Protein 3DY0 (pdb70)

Organism: Homo sapiens (NCBI:txid9606)

Sequence (355 aa):
RRDFTFDLYRALASAAPPSSQNIIFFSPVVSISSMSLAMLSLGAGSSSTKMMQILEGLGLLNLQKSSEKELHRGFQQLLQQELNQPRDGFQLSSLGNALFTTDLVVDDLQDTFVSSAMKTLYLADTTFPTNFRDSSAGAMKQINDYVAKQQTKGKIVVDLLKNLDSNAVVIMVNYIFFKAKWETSSFNHKGTQEQQDFYVTSETVVVRVPMMSRREDQYHHYLLDRNLSCRVVVGVPYQGNATTALLFIILPSSEGKMQQVENGLSEKTLRKWLKMFKKRQLELYLPKKFSSIEGSSYQLEKVLPSLGISNVFTSHADLSGIISSNHSNIQVSEMVVHKAVVEVDESSGTRAAAATGTIFTFSQRLVFNRPFLMFIVDNNILFLGKVNRP

Solvent-accessible surface area: 14974 Å² total

Radius of gyration: 20.81 Å; Cα contacts (8 Å, |Δi|>4): 878; chains: 2; bounding box: 63×44×37 Å

Secondary structure (P-SEA, 3-state):
ccaaaaaaaaaaaacccbbbbbbaaaaaaaaaaaaccccaaaaaaaaaaacccccaaaaaaaaaaaaaaaaaaccccccbbbbbbbbbbbcccccccaaaaaaaaacccbbbbbbcccaaaaaaaaaaaaaaaaaccccccccccccccccbbbbbbbbbbbccccccccccbbbbbbcccccbbbbbbbbbbbcccccccccccbbbbbbbbccccbbbbbbbcccccaaaaaaaccaaaaaaaaaabbbbbbbbbbbbccccccccccccccccccccccccccccccccccccccccbbbbbbbbbbccccccccbbbbbbbcc/cbbbbccccbbbbbbccccccccccccc

Nearest PDB structures (foldseek):
  1lq8-assembly3_F  TM=9.680E-01  e=3.561E-04  Homo sapiens
  1lq8-assembly1_B  TM=1.001E+00  e=5.300E-04  Homo sapiens
  1lq8-assembly4_H  TM=9.903E-01  e=9.007E-04  Homo sapiens
  1lq8-assembly2_D  TM=9.883E-01  e=1.255E-03  Homo sapiens
  1as4-assembly1_B  TM=9.020E-01  e=5.486E-02  Homo sapiens

Foldseek 3Di:
DFQPLLLVVLVCVVPPLDDADFDSCQVLVVLLLLLLQFDDPLNVLSCVLNPHDPDPVRNVCSLVVQQVVQVVLVDPAFQWHKHKAKEKEFEPVADWDPSSVVSCCRRGVYHYHYAHLLPVVRRQCVVQVVQCVRQVNPRGSLDDPDPSLFGMKMKMKMKTDFFFPAFFDPVQWDWDWDPSDVPDIDIFTKTKDWDKWFWDQDPPLAWIWTWTHTGGDDIDIDIGHDHPRPVSNSVPDHPVVVVCSVVVTDIDTDGDIHTFDKDKDKDFCQVRCVSSVNHQQCDQNTGSVRTGVDHSKGWVTKIKMKMKGGDRTGIIIMMMIMTTIGD/DDDDDPPAKDKDFDDDVHGPDIDICHDD

B-factor: mean 18.72, std 11.9, range [1.84, 92.93]

GO terms:
  GO:0004867 serine-type endopeptidase inhibitor activity (F, IDA)
  GO:0002080 acrosomal membrane (C, IDA)
  GO:0005576 extracellular region (C, IDA)
  GO:0009897 external side of plasma membrane (C, IDA)
  GO:0001972 retinoic acid binding (F, IDA)
  GO:0031091 platelet alpha granule (C, IDA)
  GO:0031094 platelet dense tubular network (C, IDA)
  GO:0031210 phosphatidylcholine binding (F, IDA)
  GO:0036024 protein C inhibitor-TMPRSS7 complex (C, IDA)
  GO:0036025 protein C inhibitor-TMPRSS11E complex (C, IDA)
  GO:0036026 protein C inhibitor-PLAT complex (C, IDA)
  GO:0036027 protein C inhibitor-PLAU complex (C, IDA)
  GO:0036028 protein C inhibitor-thrombin complex (C, IDA)
  GO:0036029 protein C inhibitor-KLK3 complex (C, IDA)
  GO:0036030 protein C inhibitor-plasma kallikrein complex (C, IDA)
  GO:0097181 protein C inhibitor-coagulation factor V complex (C, IDA)
  GO:0097182 protein C inhibitor-coagulation factor Xa complex (C, IDA)
  GO:0097183 protein C inhibitor-coagulation factor XI complex (C, IDA)
  GO:0005515 protein binding (F, IPI)
  GO:0002020 protease binding (F, IPI)

Structure (mmCIF, N/CA/C/O backbone):
data_3DY0
#
_entry.id   3DY0
#
_cell.length_a   61.051
_cell.length_b   49.451
_cell.length_c   64.969
_cell.angle_alpha   90.00
_cell.angle_beta   113.08
_cell.angle_gamma   90.00
#
_symmetry.space_group_name_H-M   'P 1 21 1'
#
loop_
_entity.id
_entity.type
_entity.pdbx_description
1 polymer 'N-terminus Plasma serine protease inhibitor'
2 polymer 'C-terminus Plasma serine protease inhibitor'
3 branched '2-O-sulfo-alpha-L-idopyranuronic acid-(1-4)-2-deoxy-6-O-sulfo-2-(sulfoamino)-alpha-D-glucopyranose-(1-4)-2-O-sulfo-alpha-L-idopyranuronic acid-(1-4)-2-deoxy-6-O-sulfo-2-(sulfoamino)-alpha-D-glucopyranose-(1-4)-2-O-sulfo-alpha-L-idopyranuronic acid'
4 non-polymer 'NITRATE ION'
5 non-polymer GLYCEROL
6 water water
#
loop_
_atom_site.group_PDB
_atom_site.id
_atom_site.type_symbol
_atom_site.label_atom_id
_atom_site.label_alt_id
_atom_site.label_comp_id
_atom_site.label_asym_id
_atom_site.label_entity_id
_atom_site.label_seq_id
_atom_site.pdbx_PDB_ins_code
_atom_site.Cartn_x
_atom_site.Cartn_y
_atom_site.Cartn_z
_atom_site.occupancy
_atom_site.B_iso_or_equiv
_atom_site.auth_seq_id
_atom_site.auth_comp_id
_atom_site.auth_asym_id
_atom_site.auth_atom_id
_atom_site.pdbx_PDB_model_num
ATOM 1 C C . ARG A 1 9 ? -2.538 16.349 -14.431 1.00 25.41 26 ARG A C 1
ATOM 2 O O . ARG A 1 9 ? -1.628 15.533 -14.266 1.00 27.74 26 ARG A O 1
ATOM 3 N N A ARG A 1 10 ? -3.782 15.990 -14.732 0.50 25.81 27 ARG A N 1
ATOM 4 N N B ARG A 1 10 ? -3.801 15.998 -14.655 0.50 24.48 27 ARG A N 1
ATOM 5 C CA A ARG A 1 10 ? -4.357 14.732 -14.264 0.50 24.93 27 ARG A CA 1
ATOM 6 C CA B ARG A 1 10 ? -4.332 14.716 -14.206 0.50 22.84 27 ARG A CA 1
ATOM 7 C C A ARG A 1 10 ? -3.948 13.573 -15.169 0.50 23.26 27 ARG A C 1
ATOM 8 C C B ARG A 1 10 ? -3.932 13.590 -15.150 0.50 21.92 27 ARG A C 1
ATOM 9 O O A ARG A 1 10 ? -4.216 13.593 -16.371 0.50 23.65 27 ARG A O 1
ATOM 10 O O B ARG A 1 10 ? -4.187 13.650 -16.353 0.50 22.48 27 ARG A O 1
ATOM 25 N N . ASP A 1 11 ? -3.306 12.564 -14.588 1.00 20.51 28 ASP A N 1
ATOM 26 C CA . ASP A 1 11 ? -2.866 11.401 -15.350 1.00 17.33 28 ASP A CA 1
ATOM 27 C C . ASP A 1 11 ? -3.399 10.188 -14.591 1.00 14.76 28 ASP A C 1
ATOM 28 O O . ASP A 1 11 ? -2.790 9.731 -13.627 1.00 14.72 28 ASP A O 1
ATOM 33 N N . PHE A 1 12 ? -4.540 9.672 -15.033 1.00 11.66 29 PHE A N 1
ATOM 34 C CA . PHE A 1 12 ? -5.176 8.553 -14.350 1.00 10.99 29 PHE A CA 1
ATOM 35 C C . PHE A 1 12 ? -4.288 7.388 -13.934 1.00 10.05 29 PHE A C 1
ATOM 36 O O . PHE A 1 12 ? -4.129 7.108 -12.745 1.00 9.37 29 PHE A O 1
ATOM 44 N N . THR A 1 13 ? -3.725 6.698 -14.915 1.00 9.71 30 THR A N 1
ATOM 45 C CA . THR A 1 13 ? -2.904 5.532 -14.631 1.00 8.89 30 THR A CA 1
ATOM 46 C C . THR A 1 13 ? -1.776 5.761 -13.642 1.00 8.25 30 THR A C 1
ATOM 47 O O . THR A 1 13 ? -1.595 4.980 -12.707 1.00 7.46 30 THR A O 1
ATOM 51 N N . PHE A 1 14 ? -1.030 6.839 -13.831 1.00 8.19 31 PHE A N 1
ATOM 52 C CA . PHE A 1 14 ? 0.109 7.090 -12.974 1.00 8.74 31 PHE A CA 1
ATOM 53 C C . PHE A 1 14 ? -0.188 7.807 -11.673 1.00 8.99 31 PHE A C 1
ATOM 54 O O . PHE A 1 14 ? 0.548 7.657 -10.699 1.00 8.88 31 PHE A O 1
ATOM 62 N N . ASP A 1 15 ? -1.273 8.572 -11.638 1.00 9.46 32 ASP A N 1
ATOM 63 C CA . ASP A 1 15 ? -1.646 9.206 -10.386 1.00 9.00 32 ASP A CA 1
ATOM 64 C C . ASP A 1 15 ? -2.176 8.066 -9.513 1.00 9.31 32 ASP A C 1
ATOM 65 O O . ASP A 1 15 ? -1.969 8.049 -8.300 1.00 9.02 32 ASP A O 1
ATOM 70 N N . LEU A 1 16 ? -2.852 7.100 -10.134 1.00 9.13 33 LEU A N 1
ATOM 71 C CA . LEU A 1 16 ? -3.366 5.959 -9.379 1.00 7.58 33 LEU A CA 1
ATOM 72 C C . LEU A 1 16 ? -2.191 5.121 -8.884 1.00 9.04 33 LEU A C 1
ATOM 73 O O . LEU A 1 16 ? -2.155 4.705 -7.722 1.00 8.81 33 LEU A O 1
ATOM 78 N N . TYR A 1 17 ? -1.224 4.877 -9.760 1.00 8.71 34 TYR A N 1
ATOM 79 C CA . TYR A 1 17 ? -0.058 4.100 -9.366 1.00 8.76 34 TYR A CA 1
ATOM 80 C C . TYR A 1 17 ? 0.592 4.722 -8.132 1.00 9.43 34 TYR A C 1
ATOM 81 O O . TYR A 1 17 ? 0.880 4.033 -7.155 1.00 9.17 34 TYR A O 1
ATOM 90 N N . ARG A 1 18 ? 0.834 6.028 -8.188 1.00 10.00 35 ARG A N 1
ATOM 91 C CA . ARG A 1 18 ? 1.471 6.715 -7.072 1.00 10.11 35 ARG A CA 1
ATOM 92 C C . ARG A 1 18 ? 0.658 6.658 -5.781 1.00 11.36 35 ARG A C 1
ATOM 93 O O . ARG A 1 18 ? 1.229 6.536 -4.698 1.00 10.99 35 ARG A O 1
ATOM 101 N N . ALA A 1 19 ? -0.666 6.737 -5.889 1.00 10.91 36 ALA A N 1
ATOM 102 C CA . ALA A 1 19 ? -1.518 6.662 -4.704 1.00 11.31 36 ALA A CA 1
ATOM 103 C C . ALA A 1 19 ? -1.359 5.287 -4.052 1.00 13.03 36 ALA A C 1
ATOM 104 O O . ALA A 1 19 ? -1.245 5.174 -2.827 1.00 12.90 36 ALA A O 1
ATOM 106 N N . LEU A 1 20 ? -1.353 4.242 -4.876 1.00 10.38 37 LEU A N 1
ATOM 107 C CA . LEU A 1 20 ? -1.196 2.882 -4.373 1.00 10.68 37 LEU A CA 1
ATOM 108 C C . LEU A 1 20 ? 0.185 2.685 -3.751 1.00 11.54 37 LEU A C 1
ATOM 109 O O . LEU A 1 20 ? 0.314 2.103 -2.672 1.00 11.06 37 LEU A O 1
ATOM 114 N N . ALA A 1 21 ? 1.216 3.182 -4.428 1.00 12.25 38 ALA A N 1
ATOM 115 C CA . ALA A 1 21 ? 2.586 3.054 -3.941 1.00 14.94 38 ALA A CA 1
ATOM 116 C C . ALA A 1 21 ? 2.773 3.764 -2.606 1.00 16.02 38 ALA A C 1
ATOM 117 O O . ALA A 1 21 ? 3.436 3.249 -1.701 1.00 17.52 38 ALA A O 1
ATOM 119 N N . SER A 1 22 ? 2.188 4.949 -2.489 1.00 15.62 39 SER A N 1
ATOM 120 C CA . SER A 1 22 ? 2.296 5.727 -1.264 1.00 18.63 39 SER A CA 1
ATOM 121 C C . SER A 1 22 ? 1.535 5.084 -0.117 1.00 18.72 39 SER A C 1
ATOM 122 O O . SER A 1 22 ? 1.935 5.202 1.043 1.00 20.87 39 SER A O 1
ATOM 125 N N . ALA A 1 23 ? 0.446 4.395 -0.442 1.00 17.78 40 ALA A N 1
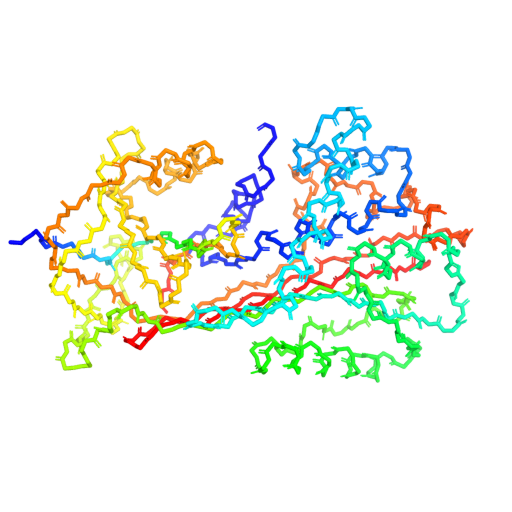ATOM 126 C CA . ALA A 1 23 ? -0.371 3.740 0.576 1.00 17.94 40 ALA A CA 1
ATOM 127 C C . ALA A 1 23 ? 0.283 2.477 1.131 1.00 19.43 40 ALA A C 1
ATOM 128 O O . ALA A 1 23 ? -0.065 2.021 2.222 1.00 20.01 40 ALA A O 1
ATOM 130 N N . ALA A 1 24 ? 1.225 1.911 0.381 1.00 17.84 41 ALA A N 1
ATOM 131 C CA . ALA A 1 24 ? 1.916 0.696 0.809 1.00 17.94 41 ALA A CA 1
ATOM 132 C C . ALA A 1 24 ? 3.387 0.720 0.395 1.00 18.06 41 ALA A C 1
ATOM 133 O O . ALA A 1 24 ? 3.789 0.056 -0.561 1.00 18.06 41 ALA A O 1
ATOM 135 N N A PRO A 1 25 ? 4.215 1.475 1.131 0.50 18.31 42 PRO A N 1
ATOM 136 N N B PRO A 1 25 ? 4.208 1.506 1.106 0.50 18.06 42 PRO A N 1
ATOM 137 C CA A PRO A 1 25 ? 5.644 1.571 0.822 0.50 18.71 42 PRO A CA 1
ATOM 138 C CA B PRO A 1 25 ? 5.640 1.621 0.812 0.50 18.46 42 PRO A CA 1
ATOM 139 C C A PRO A 1 25 ? 6.376 0.230 0.885 0.50 18.83 42 PRO A C 1
ATOM 140 C C B PRO A 1 25 ? 6.411 0.301 0.880 0.50 18.53 42 PRO A C 1
ATOM 141 O O A PRO A 1 25 ? 6.030 -0.644 1.680 0.50 19.75 42 PRO A O 1
ATOM 142 O O B PRO A 1 25 ? 6.164 -0.529 1.754 0.50 19.63 42 PRO A O 1
ATOM 149 N N A SER A 1 26 ? 7.381 0.082 0.026 0.50 18.88 43 SER A N 1
ATOM 150 N N B SER A 1 26 ? 7.339 0.122 -0.057 0.50 18.62 43 SER A N 1
ATOM 151 C CA A SER A 1 26 ? 8.198 -1.126 -0.060 0.50 19.59 43 SER A CA 1
ATOM 152 C CA B SER A 1 26 ? 8.180 -1.072 -0.124 0.50 19.24 43 SER A CA 1
ATOM 153 C C A SER A 1 26 ? 7.408 -2.398 -0.351 0.50 19.04 43 SER A C 1
ATOM 154 C C B SER A 1 26 ? 7.431 -2.370 -0.412 0.50 18.77 43 SER A C 1
ATOM 155 O O A SER A 1 26 ? 7.913 -3.502 -0.150 0.50 20.37 43 SER A O 1
ATOM 156 O O B SER A 1 26 ? 7.985 -3.458 -0.267 0.50 19.84 43 SER A O 1
ATOM 161 N N . GLN A 1 27 ? 6.176 -2.254 -0.829 1.00 17.13 44 GLN A N 1
ATOM 162 C CA . GLN A 1 27 ? 5.365 -3.426 -1.139 1.00 15.41 44 GLN A CA 1
ATOM 163 C C . GLN A 1 27 ? 5.166 -3.581 -2.638 1.00 11.73 44 GLN A C 1
ATOM 164 O O . GLN A 1 27 ? 5.295 -2.619 -3.390 1.00 12.68 44 GLN A O 1
ATOM 170 N N . ASN A 1 28 ? 4.859 -4.800 -3.069 1.00 11.62 45 ASN A N 1
ATOM 171 C CA . ASN A 1 28 ? 4.603 -5.037 -4.480 1.00 10.13 45 ASN A CA 1
ATOM 172 C C . ASN A 1 28 ? 3.330 -4.295 -4.846 1.00 9.96 45 ASN A C 1
ATOM 173 O O . ASN A 1 28 ? 2.423 -4.151 -4.025 1.00 10.56 45 ASN A O 1
ATOM 178 N N A ILE A 1 29 ? 3.274 -3.831 -6.088 0.50 9.15 46 ILE A N 1
ATOM 179 N N B ILE A 1 29 ? 3.269 -3.818 -6.084 0.50 8.79 46 ILE A N 1
ATOM 180 C CA A ILE A 1 29 ? 2.111 -3.130 -6.609 0.50 9.47 46 ILE A CA 1
ATOM 181 C CA B ILE A 1 29 ? 2.099 -3.110 -6.593 0.50 8.98 46 ILE A CA 1
ATOM 182 C C A ILE A 1 29 ? 1.785 -3.791 -7.934 0.50 9.10 46 ILE A C 1
ATOM 183 C C B ILE A 1 29 ? 1.778 -3.738 -7.941 0.50 8.74 46 ILE A C 1
ATOM 184 O O A ILE A 1 29 ? 2.685 -4.107 -8.707 0.50 9.55 46 ILE A O 1
ATOM 185 O O B ILE A 1 29 ? 2.678 -3.975 -8.741 0.50 9.58 46 ILE A O 1
ATOM 194 N N . PHE A 1 30 ? 0.506 -4.026 -8.191 1.00 8.27 47 PHE A N 1
ATOM 195 C CA . PHE A 1 30 ? 0.113 -4.614 -9.465 1.00 8.91 47 PHE A CA 1
ATOM 196 C C . PHE A 1 30 ? -1.362 -4.413 -9.733 1.00 8.63 47 PHE A C 1
ATOM 197 O O . PHE A 1 30 ? -2.209 -4.790 -8.923 1.00 9.06 47 PHE A O 1
ATOM 205 N N . PHE A 1 31 ? -1.671 -3.801 -10.870 1.00 7.48 48 PHE A N 1
ATOM 206 C CA . PHE A 1 31 ? -3.064 -3.577 -11.231 1.00 7.71 48 PHE A CA 1
ATOM 207 C C . PHE A 1 31 ? -3.220 -3.430 -12.728 1.00 7.36 48 PHE A C 1
ATOM 208 O O . PHE A 1 31 ? -2.229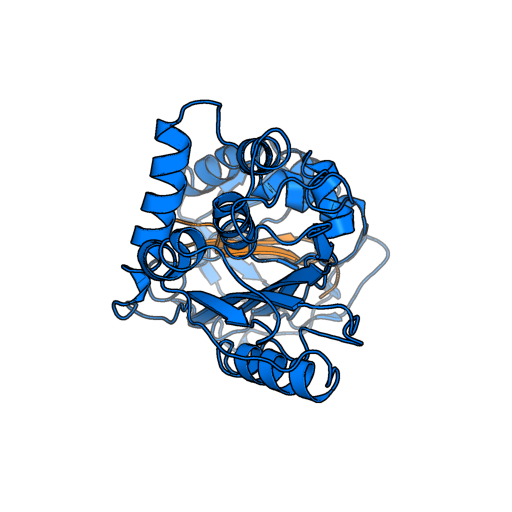 -3.332 -13.454 1.00 7.67 48 PHE A O 1
ATOM 216 N N . SER A 1 32 ? -4.467 -3.450 -13.190 1.00 5.77 49 SER A N 1
ATOM 217 C CA . SER A 1 32 ? -4.755 -3.276 -14.608 1.00 5.32 49 SER A CA 1
ATOM 218 C C . SER A 1 32 ? -5.396 -1.917 -14.828 1.00 6.74 49 SER A C 1
ATOM 219 O O . SER A 1 32 ? -6.557 -1.699 -14.475 1.00 6.26 49 SER A O 1
ATOM 222 N N . PRO A 1 33 ? -4.648 -0.976 -15.419 1.00 7.21 50 PRO A N 1
ATOM 223 C CA . PRO A 1 33 ? -5.200 0.355 -15.666 1.00 7.85 50 PRO A CA 1
ATOM 224 C C . PRO A 1 33 ? -6.468 0.303 -16.522 1.00 8.49 50 PRO A C 1
ATOM 225 O O . PRO A 1 33 ? -7.452 0.989 -16.236 1.00 9.53 50 PRO A O 1
ATOM 229 N N A VAL A 1 34 ? -6.450 -0.510 -17.574 0.50 7.92 51 VAL A N 1
ATOM 230 N N B VAL A 1 34 ? -6.433 -0.525 -17.563 0.50 7.84 51 VAL A N 1
ATOM 231 C CA A VAL A 1 34 ? -7.610 -0.596 -18.454 0.50 8.05 51 VAL A CA 1
ATOM 232 C CA B VAL A 1 34 ? -7.563 -0.679 -18.473 0.50 8.39 51 VAL A CA 1
ATOM 233 C C A VAL A 1 34 ? -8.847 -1.151 -17.749 0.50 7.36 51 VAL A C 1
ATOM 234 C C B VAL A 1 34 ? -8.823 -1.161 -17.761 0.50 7.38 51 VAL A C 1
ATOM 235 O O A VAL A 1 34 ? -9.964 -0.706 -18.011 0.50 8.24 51 VAL A O 1
ATOM 236 O O B VAL A 1 34 ? -9.923 -0.676 -18.025 0.50 8.38 51 VAL A O 1
ATOM 243 N N . SER A 1 35 ? -8.658 -2.113 -16.851 1.00 6.87 52 SER A N 1
ATOM 244 C CA . SER A 1 35 ? -9.794 -2.674 -16.127 1.00 6.72 52 SER A CA 1
ATOM 245 C C . SER A 1 35 ? -10.485 -1.609 -15.282 1.00 6.11 52 SER A C 1
ATOM 246 O O . SER A 1 35 ? -11.717 -1.514 -15.251 1.00 6.21 52 SER A O 1
ATOM 249 N N . ILE A 1 36 ? -9.681 -0.810 -14.594 1.00 6.70 53 ILE A N 1
ATOM 250 C CA . ILE A 1 36 ? -10.213 0.231 -13.734 1.00 7.45 53 ILE A CA 1
ATOM 251 C C . ILE A 1 36 ? -10.787 1.408 -14.508 1.00 6.92 53 ILE A C 1
ATOM 252 O O . ILE A 1 36 ? -11.861 1.911 -14.168 1.00 6.89 53 ILE A O 1
ATOM 257 N N A SER A 1 37 ? -10.082 1.837 -15.553 0.50 7.85 54 SER A N 1
ATOM 258 N N B SER A 1 37 ? -10.090 1.862 -15.547 0.50 6.07 54 SER A N 1
ATOM 259 C CA A SER A 1 37 ? -10.552 2.944 -16.379 0.50 9.34 54 SER A CA 1
ATOM 260 C CA B SER A 1 37 ? -10.608 2.982 -16.324 0.50 6.22 54 SER A CA 1
ATOM 261 C C A SER A 1 37 ? -11.871 2.572 -17.044 0.50 8.10 54 SER A C 1
ATOM 262 C C B SER A 1 37 ? -11.892 2.578 -17.048 0.50 6.12 54 SER A C 1
ATOM 263 O O A SER A 1 37 ? -12.795 3.383 -17.109 0.50 8.30 54 SER A O 1
ATOM 264 O O B SER A 1 37 ? -12.819 3.380 -17.162 0.50 6.26 54 SER A O 1
ATOM 269 N N . MET A 1 38 ? -11.954 1.342 -17.539 1.00 6.97 55 MET A N 1
ATOM 270 C CA . MET A 1 38 ? -13.168 0.879 -18.206 1.00 6.48 55 MET A CA 1
ATOM 271 C C . MET A 1 38 ? -14.303 0.860 -17.183 1.00 8.58 55 MET A C 1
ATOM 272 O O . MET A 1 38 ? -15.422 1.269 -17.480 1.00 7.38 55 MET A O 1
ATOM 277 N N . SER A 1 39 ? -14.004 0.421 -15.961 1.00 7.51 56 SER A N 1
ATOM 278 C CA . SER A 1 39 ? -15.025 0.382 -14.914 1.00 7.67 56 SER A CA 1
ATOM 279 C C . SER A 1 39 ? -15.532 1.781 -14.584 1.00 7.59 56 SER A C 1
ATOM 280 O O . SER A 1 39 ? -16.730 1.987 -14.404 1.00 8.59 56 SER A O 1
ATOM 283 N N . LEU A 1 40 ? -14.616 2.741 -14.503 1.00 8.55 57 LEU A N 1
ATOM 284 C CA . LEU A 1 40 ? -14.991 4.117 -14.205 1.00 7.04 57 LEU A CA 1
ATOM 285 C C . LEU A 1 40 ? -15.787 4.722 -15.364 1.00 8.12 57 LEU A C 1
ATOM 286 O O . LEU A 1 40 ? -16.727 5.492 -15.150 1.00 8.78 57 LEU A O 1
ATOM 291 N N . ALA A 1 41 ? -15.408 4.379 -16.594 1.00 8.87 58 ALA A N 1
ATOM 292 C CA . ALA A 1 41 ? -16.121 4.881 -17.762 1.00 8.12 58 ALA A CA 1
ATOM 293 C C . ALA A 1 41 ? -17.561 4.356 -17.754 1.00 8.94 58 ALA A C 1
ATOM 294 O O . ALA A 1 41 ? -18.503 5.096 -18.033 1.00 9.31 58 ALA A O 1
ATOM 296 N N . MET A 1 42 ? -17.735 3.075 -17.441 1.00 8.35 59 MET A N 1
ATOM 297 C CA . MET A 1 42 ? -19.076 2.502 -17.383 1.00 8.14 59 MET A CA 1
ATOM 298 C C . MET A 1 42 ? -19.867 3.165 -16.261 1.00 9.48 59 MET A C 1
ATOM 299 O O . MET A 1 42 ? -21.052 3.471 -16.412 1.00 9.24 59 MET A O 1
ATOM 304 N N . LEU A 1 43 ? -19.204 3.388 -15.134 1.00 9.44 60 LEU A N 1
ATOM 305 C CA . LEU A 1 43 ? -19.851 4.020 -13.993 1.00 10.72 60 LEU A CA 1
ATOM 306 C C . LEU A 1 43 ? -20.354 5.415 -14.371 1.00 11.24 60 LEU A C 1
ATOM 307 O O . LEU A 1 43 ? -21.435 5.825 -13.944 1.00 12.33 60 LEU A O 1
ATOM 312 N N . SER A 1 44 ? -19.587 6.136 -15.187 1.00 11.86 61 SER A N 1
ATOM 313 C CA . SER A 1 44 ? -19.987 7.482 -15.593 1.00 11.51 61 SER A CA 1
ATOM 314 C C . SER A 1 44 ? -21.265 7.488 -16.431 1.00 13.47 61 SER A C 1
ATOM 315 O O . SER A 1 44 ? -21.963 8.500 -16.490 1.00 12.50 61 SER A O 1
ATOM 318 N N . LEU A 1 45 ? -21.583 6.363 -17.065 1.00 12.93 62 LEU A N 1
ATOM 319 C CA . LEU A 1 45 ? -22.784 6.287 -17.893 1.00 15.16 62 LEU A CA 1
ATOM 320 C C . LEU A 1 45 ? -24.044 6.607 -17.103 1.00 17.62 62 LEU A C 1
ATOM 321 O O . LEU A 1 45 ? -24.995 7.181 -17.641 1.00 20.26 62 LEU A O 1
ATOM 326 N N . GLY A 1 46 ? -24.050 6.235 -15.829 1.00 17.89 63 GLY A N 1
ATOM 327 C CA . GLY A 1 46 ? -25.218 6.489 -15.006 1.00 18.97 63 GLY A CA 1
ATOM 328 C C . GLY A 1 46 ? -24.993 7.523 -13.924 1.00 18.59 63 GLY A C 1
ATOM 329 O O . GLY A 1 46 ? -25.764 7.599 -12.967 1.00 20.41 63 GLY A O 1
ATOM 330 N N . ALA A 1 47 ? -23.938 8.318 -14.069 1.00 16.71 64 ALA A N 1
ATOM 331 C CA . ALA A 1 47 ? -23.631 9.352 -13.089 1.00 16.11 64 ALA A CA 1
ATOM 332 C C . ALA A 1 47 ? -24.102 10.710 -13.589 1.00 16.47 64 ALA A C 1
ATOM 333 O O . ALA A 1 47 ? -24.265 10.919 -14.791 1.00 16.96 64 ALA A O 1
ATOM 335 N N . GLY A 1 48 ? -24.319 11.634 -12.660 1.00 15.58 65 GLY A N 1
ATOM 336 C CA . GLY A 1 48 ? -24.755 12.963 -13.040 1.00 17.31 65 GLY A CA 1
ATOM 337 C C . GLY A 1 48 ? -24.025 14.044 -12.268 1.00 16.90 65 GLY A C 1
ATOM 338 O O . GLY A 1 48 ? -23.271 13.749 -11.345 1.00 16.14 65 GLY A O 1
ATOM 339 N N . SER A 1 49 ? -24.249 15.295 -12.662 1.00 17.57 66 SER A N 1
ATOM 340 C CA . SER A 1 49 ? -23.648 16.464 -12.022 1.00 17.49 66 SER A CA 1
ATOM 341 C C . SER A 1 49 ? -22.191 16.325 -11.561 1.00 17.46 66 SER A C 1
ATOM 342 O O . SER A 1 49 ? -21.335 15.871 -12.317 1.00 16.96 66 SER A O 1
ATOM 345 N N A SER A 1 50 ? -21.919 16.726 -10.322 0.50 16.82 67 SER A N 1
ATOM 346 N N B SER A 1 50 ? -21.920 16.726 -10.323 0.50 16.66 67 SER A N 1
ATOM 347 C CA A SER A 1 50 ? -20.566 16.661 -9.775 0.50 16.32 67 SER A CA 1
ATOM 348 C CA B SER A 1 50 ? -20.569 16.664 -9.777 0.50 16.15 67 SER A CA 1
ATOM 349 C C A SER A 1 50 ? -19.994 15.249 -9.717 0.50 15.37 67 SER A C 1
ATOM 350 C C B SER A 1 50 ? -19.995 15.251 -9.714 0.50 15.20 67 SER A C 1
ATOM 351 O O A SER A 1 50 ? -18.786 15.059 -9.867 0.50 14.07 67 SER A O 1
ATOM 352 O O B SER A 1 50 ? -18.786 15.063 -9.858 0.50 13.89 67 SER A O 1
ATOM 357 N N . THR A 1 51 ? -20.856 14.262 -9.493 1.00 14.23 68 THR A N 1
ATOM 358 C CA . THR A 1 51 ? -20.409 12.871 -9.413 1.00 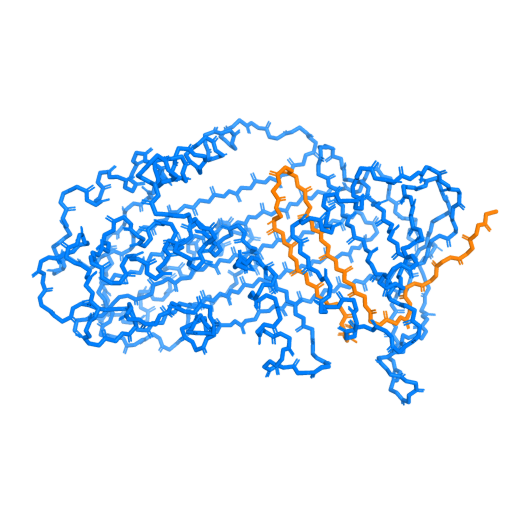13.87 68 THR A CA 1
ATOM 359 C C . THR A 1 51 ? -19.786 12.425 -10.732 1.00 14.10 68 THR A C 1
ATOM 360 O O . THR A 1 51 ? -18.727 11.792 -10.753 1.00 11.97 68 THR A O 1
ATOM 364 N N . LYS A 1 52 ? -20.450 12.757 -11.833 1.00 13.07 69 LYS A N 1
ATOM 365 C CA . LYS A 1 52 ? -19.953 12.405 -13.159 1.00 12.97 69 LYS A CA 1
ATOM 366 C C . LYS A 1 52 ? -18.725 13.245 -13.511 1.00 14.24 69 LYS A C 1
ATOM 367 O O . LYS A 1 52 ? -17.758 12.743 -14.096 1.00 13.43 69 LYS A O 1
ATOM 373 N N A MET A 1 53 ? -18.763 14.524 -13.150 0.50 13.85 70 MET A N 1
ATOM 374 N N B MET A 1 53 ? -18.763 14.522 -13.146 0.50 13.89 70 MET A N 1
ATOM 375 C CA A MET A 1 53 ? -17.651 15.427 -13.426 0.50 13.90 70 MET A CA 1
ATOM 376 C CA B MET A 1 53 ? -17.658 15.429 -13.425 0.50 14.06 70 MET A CA 1
ATOM 377 C C A MET A 1 53 ? -16.345 14.895 -12.846 0.50 13.52 70 MET A C 1
ATOM 378 C C B MET A 1 53 ? -16.348 14.899 -12.845 0.50 13.58 70 MET A C 1
ATOM 379 O O A MET A 1 53 ? -15.325 14.839 -13.534 0.50 13.23 70 MET A O 1
ATOM 380 O O B MET A 1 53 ? -15.329 14.848 -13.535 0.50 13.27 70 MET A O 1
ATOM 389 N N . GLN A 1 54 ? -16.380 14.507 -11.576 1.00 12.68 71 GLN A N 1
ATOM 390 C CA . GLN A 1 54 ? -15.187 13.990 -10.916 1.00 12.80 71 GLN A CA 1
ATOM 391 C C . GLN A 1 54 ? -14.648 12.757 -11.616 1.00 11.32 71 GLN A C 1
ATOM 392 O O . GLN A 1 54 ? -13.437 12.601 -11.760 1.00 12.63 71 GLN A O 1
ATOM 398 N N . ILE A 1 55 ? -15.543 11.875 -12.048 1.00 11.43 72 ILE A N 1
ATOM 399 C CA . ILE A 1 55 ? -15.100 10.659 -12.723 1.00 10.09 72 ILE A CA 1
ATOM 400 C C . ILE A 1 55 ? -14.414 10.969 -14.051 1.00 11.27 72 ILE A C 1
ATOM 401 O O . ILE A 1 55 ? -13.341 10.437 -14.337 1.00 10.86 72 ILE A O 1
ATOM 406 N N . LEU A 1 56 ? -15.018 11.833 -14.861 1.00 11.60 73 LEU A N 1
ATOM 407 C CA . LEU A 1 56 ? -14.411 12.166 -16.146 1.00 12.60 73 LEU A CA 1
ATOM 408 C C . LEU A 1 56 ? -13.088 12.907 -15.972 1.00 13.21 73 LEU A C 1
ATOM 409 O O . LEU A 1 56 ? -12.121 12.639 -16.686 1.00 12.84 73 LEU A O 1
ATOM 414 N N . GLU A 1 57 ? -13.036 13.838 -15.022 1.00 12.98 74 GLU A N 1
ATOM 415 C CA . GLU A 1 57 ? -11.804 14.578 -14.789 1.00 14.81 74 GLU A CA 1
ATOM 416 C C . GLU A 1 57 ? -10.733 13.645 -14.234 1.00 14.13 74 GLU A C 1
ATOM 417 O O . GLU A 1 57 ? -9.555 13.780 -14.562 1.00 14.58 74 GLU A O 1
ATOM 423 N N . GLY A 1 58 ? -11.150 12.690 -13.407 1.00 13.79 75 GLY A N 1
ATOM 424 C CA . GLY A 1 58 ? -10.210 11.742 -12.834 1.00 13.27 75 GLY A CA 1
ATOM 425 C C . GLY A 1 58 ? -9.576 10.856 -13.891 1.00 13.23 75 GLY A C 1
ATOM 426 O O . GLY A 1 58 ? -8.434 10.409 -13.748 1.00 13.39 75 GLY A O 1
ATOM 427 N N . LEU A 1 59 ? -10.325 10.599 -14.958 1.00 13.10 76 LEU A N 1
ATOM 428 C CA . LEU A 1 59 ? -9.845 9.774 -16.060 1.00 12.11 76 LEU A CA 1
ATOM 429 C C . LEU A 1 59 ? -8.928 10.577 -16.978 1.00 15.55 76 LEU A C 1
ATOM 430 O O . LEU A 1 59 ? -8.325 10.028 -17.904 1.00 15.83 76 LEU A O 1
ATOM 435 N N . GLY A 1 60 ? -8.838 11.879 -16.724 1.00 15.58 77 GLY A N 1
ATOM 436 C CA . GLY A 1 60 ? -7.978 12.731 -17.527 1.00 19.40 77 GLY A CA 1
ATOM 437 C C . GLY A 1 60 ? -8.640 13.462 -18.681 1.00 21.18 77 GLY A C 1
ATOM 438 O O . GLY A 1 60 ? -7.950 14.014 -19.542 1.00 22.04 77 GLY A O 1
ATOM 439 N N A LEU A 1 61 ? -9.969 13.466 -18.715 0.50 21.44 78 LEU A N 1
ATOM 440 N N B LEU A 1 61 ? -9.970 13.472 -18.703 0.50 21.95 78 LEU A N 1
ATOM 441 C CA A LEU A 1 61 ? -10.693 14.154 -19.779 0.50 22.92 78 LEU A CA 1
ATOM 442 C CA B LEU A 1 61 ? -10.714 14.145 -19.765 0.50 23.87 78 LEU A CA 1
ATOM 443 C C A LEU A 1 61 ? -10.936 15.613 -19.425 0.50 24.03 78 LEU A C 1
ATOM 444 C C B LEU A 1 61 ? -10.984 15.605 -19.420 0.50 24.62 78 LEU A C 1
ATOM 445 O O A LEU A 1 61 ? -10.908 15.992 -18.254 0.50 24.98 78 LEU A O 1
ATOM 446 O O B LEU A 1 61 ? -11.024 15.978 -18.247 0.50 25.53 78 LEU A O 1
ATOM 455 N N . ASN A 1 62 ? -11.169 16.428 -20.448 1.00 25.90 79 ASN A N 1
ATOM 456 C CA . ASN A 1 62 ? -11.447 17.841 -20.247 1.00 27.95 79 ASN A CA 1
ATOM 457 C C . ASN A 1 62 ? -12.965 17.996 -20.159 1.00 29.25 79 ASN A C 1
ATOM 458 O O . ASN A 1 62 ? -13.678 17.006 -19.973 1.00 29.49 79 ASN A O 1
ATOM 463 N N . LEU A 1 63 ? -13.464 19.220 -20.297 1.00 29.90 80 LEU A N 1
ATOM 464 C CA . LEU A 1 63 ? -14.901 19.466 -20.197 1.00 30.81 80 LEU A CA 1
ATOM 465 C C . LEU A 1 63 ? -15.663 19.379 -21.519 1.00 31.17 80 LEU A C 1
ATOM 466 O O . LEU A 1 63 ? -16.860 19.668 -21.567 1.00 31.85 80 LEU A O 1
ATOM 468 N N . GLN A 1 64 ? -14.978 18.978 -22.586 1.00 30.62 81 GLN A N 1
ATOM 469 C CA . GLN A 1 64 ? -15.613 18.867 -23.897 1.00 30.42 81 GLN A CA 1
ATOM 470 C C . GLN A 1 64 ? -16.490 17.624 -24.021 1.00 29.02 81 GLN A C 1
ATOM 471 O O . GLN A 1 64 ? -16.059 16.515 -23.705 1.00 28.42 81 GLN A O 1
ATOM 477 N N . LYS A 1 65 ? -17.719 17.816 -24.493 1.00 27.92 82 LYS A N 1
ATOM 478 C CA . LYS A 1 65 ? -18.657 16.713 -24.669 1.00 26.63 82 LYS A CA 1
ATOM 479 C C . LYS A 1 65 ? -18.093 15.702 -25.661 1.00 25.83 82 LYS A C 1
ATOM 480 O O . LYS A 1 65 ? -18.363 14.504 -25.568 1.00 24.84 82 LYS A O 1
ATOM 482 N N . SER A 1 66 ? -17.307 16.197 -26.612 1.00 24.81 83 SER A N 1
ATOM 483 C CA . SER A 1 66 ? -16.698 15.350 -27.629 1.00 24.38 83 SER A CA 1
ATOM 484 C C . SER A 1 66 ? -15.723 14.358 -27.006 1.00 23.27 83 SER A C 1
ATOM 485 O O . SER A 1 66 ? -15.540 13.249 -27.511 1.00 23.30 83 SER A O 1
ATOM 488 N N . SER A 1 67 ? -15.099 14.765 -25.907 1.00 21.51 84 SER A N 1
ATOM 489 C CA . SER A 1 67 ? -14.140 13.916 -25.214 1.00 21.68 84 SER A CA 1
ATOM 490 C C . SER A 1 67 ? -14.849 12.751 -24.531 1.00 20.97 84 SER A C 1
ATOM 491 O O . SER A 1 67 ? -14.311 11.644 -24.458 1.00 20.30 84 SER A O 1
ATOM 494 N N . GLU A 1 68 ? -16.057 13.008 -24.037 1.00 20.42 85 GLU A N 1
ATOM 495 C CA . GLU A 1 68 ? -16.850 11.989 -23.359 1.00 20.64 85 GLU A CA 1
ATOM 496 C C . GLU A 1 68 ? -17.326 10.956 -24.374 1.00 21.07 85 GLU A C 1
ATOM 497 O O . GLU A 1 68 ? -17.297 9.755 -24.114 1.00 17.91 85 GLU A O 1
ATOM 503 N N . LYS A 1 69 ? -17.767 11.434 -25.534 1.00 19.28 86 LYS A N 1
ATOM 504 C CA . LYS A 1 69 ? -18.234 10.547 -26.590 1.00 19.81 86 LYS A CA 1
ATOM 505 C C . LYS A 1 69 ? -17.079 9.672 -27.064 1.00 19.23 86 LYS A C 1
ATOM 506 O O . LYS A 1 69 ? -17.243 8.467 -27.275 1.00 19.43 86 LYS A O 1
ATOM 512 N N . GLU A 1 70 ? -15.909 10.283 -27.219 1.00 18.45 87 GLU A N 1
ATOM 513 C CA . GLU A 1 70 ? -14.723 9.570 -27.672 1.00 18.82 87 GLU A CA 1
ATOM 514 C C . GLU A 1 70 ? -14.271 8.543 -26.645 1.00 16.94 87 GLU A C 1
ATOM 515 O O . GLU A 1 70 ? -13.736 7.495 -27.002 1.00 17.70 87 GLU A O 1
ATOM 521 N N . LEU A 1 71 ? -14.479 8.850 -25.369 1.00 15.44 88 LEU A N 1
ATOM 522 C CA . LEU A 1 71 ? -14.092 7.925 -24.309 1.00 14.43 88 LEU A CA 1
ATOM 523 C C . LEU A 1 71 ? -14.809 6.594 -24.519 1.00 13.07 88 LEU A C 1
ATOM 524 O O . LEU A 1 71 ? -14.179 5.536 -24.574 1.00 13.10 88 LEU A O 1
ATOM 529 N N . HIS A 1 72 ? -16.130 6.656 -24.641 1.00 12.82 89 HIS A N 1
ATOM 530 C CA . HIS A 1 72 ? -16.923 5.449 -24.828 1.00 11.24 89 HIS A CA 1
ATOM 531 C C . HIS A 1 72 ? -16.703 4.810 -26.187 1.00 12.86 89 HIS A C 1
ATOM 532 O O . HIS A 1 72 ? -16.639 3.589 -26.288 1.00 12.66 89 HIS A O 1
ATOM 539 N N . ARG A 1 73 ? -16.584 5.629 -27.231 1.00 13.52 90 ARG A N 1
ATOM 540 C CA . ARG A 1 73 ? -16.360 5.099 -28.574 1.00 15.84 90 ARG A CA 1
ATOM 541 C C . ARG A 1 73 ? -15.045 4.325 -28.604 1.00 14.10 90 ARG A C 1
ATOM 542 O O . ARG A 1 73 ? -14.958 3.253 -29.205 1.00 15.53 90 ARG A O 1
ATOM 550 N N . GLY A 1 74 ? -14.024 4.875 -27.952 1.00 13.18 91 GLY A N 1
ATOM 551 C CA . GLY A 1 74 ? -12.727 4.222 -27.907 1.00 12.43 91 GLY A CA 1
ATOM 552 C C . GLY A 1 74 ? -12.785 2.869 -27.220 1.00 12.84 91 GLY A C 1
ATOM 553 O O . GLY A 1 74 ? -12.190 1.901 -27.694 1.00 12.83 91 GLY A O 1
ATOM 554 N N . PHE A 1 75 ? -13.500 2.798 -26.100 1.00 11.31 92 PHE A N 1
ATOM 555 C CA . PHE A 1 75 ? -13.625 1.543 -25.373 1.00 10.64 92 PHE A CA 1
ATOM 556 C C . PHE A 1 75 ? -14.484 0.544 -26.137 1.00 10.88 92 PHE A C 1
ATOM 557 O O . PHE A 1 75 ? -14.220 -0.651 -26.103 1.00 10.65 92 PHE A O 1
ATOM 565 N N . GLN A 1 76 ? -15.517 1.033 -26.817 1.00 12.11 93 GLN A N 1
ATOM 566 C CA . GLN A 1 76 ? -16.376 0.151 -27.603 1.00 13.34 93 GLN A CA 1
ATOM 567 C C . GLN A 1 76 ? -15.544 -0.459 -28.736 1.00 13.02 93 GLN A C 1
ATOM 568 O O . GLN A 1 76 ? -15.660 -1.647 -29.042 1.00 14.15 93 GLN A O 1
ATOM 574 N N . GLN A 1 77 ? -14.699 0.359 -29.354 1.00 13.05 94 GLN A N 1
ATOM 575 C CA . GLN A 1 77 ? -13.850 -0.109 -30.445 1.00 14.80 94 GLN A CA 1
ATOM 576 C C . GLN A 1 77 ? -12.883 -1.176 -29.936 1.00 14.01 94 GLN A C 1
ATOM 577 O O . GLN A 1 77 ? -12.651 -2.186 -30.597 1.00 14.49 94 GLN A O 1
ATOM 583 N N . LEU A 1 78 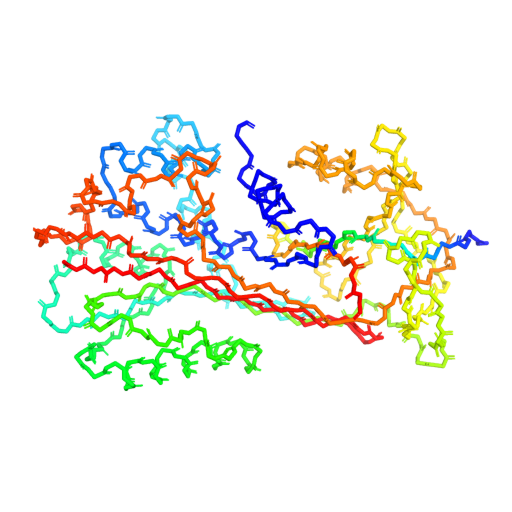? -12.322 -0.945 -28.754 1.00 12.41 95 LEU A N 1
ATOM 584 C CA . LEU A 1 78 ? -11.382 -1.881 -28.153 1.00 12.66 95 LEU A CA 1
ATOM 585 C C . LEU A 1 78 ? -12.039 -3.236 -27.912 1.00 12.62 95 LEU A C 1
ATOM 586 O O . LEU A 1 78 ? -11.474 -4.278 -28.242 1.00 13.21 95 LEU A O 1
ATOM 591 N N . LEU A 1 79 ? -13.231 -3.218 -27.327 1.00 12.25 96 LEU A N 1
ATOM 592 C CA . LEU A 1 79 ? -13.958 -4.449 -27.048 1.00 12.55 96 LEU A CA 1
ATOM 593 C C . LEU A 1 79 ? -14.314 -5.195 -28.330 1.00 14.30 96 LEU A C 1
ATOM 594 O O . LEU A 1 79 ? -14.206 -6.419 -28.387 1.00 13.81 96 LEU A O 1
ATOM 599 N N A GLN A 1 80 ? -14.731 -4.456 -29.353 0.50 14.95 97 GLN A N 1
ATOM 600 N N B GLN A 1 80 ? -14.739 -4.462 -29.355 0.50 13.77 97 GLN A N 1
ATOM 601 C CA A GLN A 1 80 ? -15.089 -5.068 -30.626 0.50 17.10 97 GLN A CA 1
ATOM 602 C CA B GLN A 1 80 ? -15.091 -5.092 -30.623 0.50 15.10 97 GLN A CA 1
ATOM 603 C C A GLN A 1 80 ? -13.856 -5.657 -31.301 0.50 17.45 97 GLN A C 1
ATOM 604 C C B GLN A 1 80 ? -13.851 -5.667 -31.296 0.50 16.15 97 GLN A C 1
ATOM 605 O O A GLN A 1 80 ? -13.922 -6.727 -31.907 0.50 18.21 97 GLN A O 1
ATOM 606 O O B GLN A 1 80 ? -13.906 -6.739 -31.899 0.50 17.04 97 GLN A O 1
ATOM 617 N N . GLU A 1 81 ? -12.732 -4.957 -31.189 1.00 17.43 98 GLU A N 1
ATOM 618 C CA . GLU A 1 81 ? -11.484 -5.419 -31.783 1.00 19.36 98 GLU A CA 1
ATOM 619 C C . GLU A 1 81 ? -11.052 -6.732 -31.143 1.00 19.16 98 GLU A C 1
ATOM 620 O O . GLU A 1 81 ? -10.534 -7.618 -31.819 1.00 19.61 98 GLU A O 1
ATOM 626 N N . LEU A 1 82 ? -11.277 -6.859 -29.839 1.00 17.95 99 LEU A N 1
ATOM 627 C CA . LEU A 1 82 ? -10.898 -8.073 -29.131 1.00 18.34 99 LEU A CA 1
ATOM 628 C C . LEU A 1 82 ? -11.825 -9.243 -29.436 1.00 20.94 99 LEU A C 1
ATOM 629 O O . LEU A 1 82 ? -11.591 -10.359 -28.972 1.00 21.38 99 LEU A O 1
ATOM 634 N N . ASN A 1 83 ? -12.879 -8.991 -30.208 1.00 22.07 100 ASN A N 1
ATOM 635 C CA . ASN A 1 83 ? -13.802 -10.057 -30.580 1.00 25.59 100 ASN A CA 1
ATOM 636 C C . ASN A 1 83 ? -13.170 -10.841 -31.717 1.00 27.31 100 ASN A C 1
ATOM 637 O O . ASN A 1 83 ? -13.621 -11.933 -32.068 1.00 28.46 100 ASN A O 1
ATOM 642 N N . GLN A 1 84 ? -12.123 -10.262 -32.295 1.00 28.10 101 GLN A N 1
ATOM 643 C CA . GLN A 1 84 ? -11.382 -10.905 -33.368 1.00 30.87 101 GLN A CA 1
ATOM 644 C C . GLN A 1 84 ? -10.255 -11.649 -32.667 1.00 32.33 101 GLN A C 1
ATOM 645 O O . GLN A 1 84 ? -9.711 -11.167 -31.673 1.00 32.16 101 GLN A O 1
ATOM 647 N N . PRO A 1 85 ? -9.894 -12.837 -33.167 1.00 34.68 102 PRO A N 1
ATOM 648 C CA . PRO A 1 85 ? -8.819 -13.607 -32.537 1.00 35.70 102 PRO A CA 1
ATOM 649 C C . PRO A 1 85 ? -7.473 -12.892 -32.581 1.00 36.08 102 PRO A C 1
ATOM 650 O O . PRO A 1 85 ? -7.044 -12.432 -33.639 1.00 35.89 102 PRO A O 1
ATOM 654 N N . ARG A 1 86 ? -6.817 -12.789 -31.427 1.00 36.56 103 ARG A N 1
ATOM 655 C CA . ARG A 1 86 ? -5.511 -12.142 -31.357 1.00 36.73 103 ARG A CA 1
ATOM 656 C C . ARG A 1 86 ? -4.536 -12.916 -32.234 1.00 36.63 103 ARG A C 1
ATOM 657 O O . ARG A 1 86 ? -4.771 -14.080 -32.559 1.00 37.39 103 ARG A O 1
ATOM 665 N N . ASP A 1 87 ? -3.440 -12.271 -32.612 1.00 36.18 104 ASP A N 1
ATOM 666 C CA . ASP A 1 87 ? -2.440 -12.915 -33.452 1.00 35.88 104 ASP A CA 1
ATOM 667 C C . ASP A 1 87 ? -1.190 -13.288 -32.661 1.00 34.33 104 ASP A C 1
ATOM 668 O O . ASP A 1 87 ? -0.301 -12.461 -32.465 1.00 35.41 104 ASP A O 1
ATOM 673 N N . GLY A 1 88 ? -1.132 -14.533 -32.200 1.00 32.75 105 GLY A N 1
ATOM 674 C CA . GLY A 1 88 ? 0.033 -14.983 -31.459 1.00 31.71 105 GLY A CA 1
ATOM 675 C C . GLY A 1 88 ? -0.125 -15.135 -29.959 1.00 30.39 105 GLY A C 1
ATOM 676 O O . GLY A 1 88 ? 0.726 -15.744 -29.310 1.00 31.36 105 GLY A O 1
ATOM 677 N N . PHE A 1 89 ? -1.201 -14.595 -29.396 1.00 27.45 106 PHE A N 1
ATOM 678 C CA . PHE A 1 89 ? -1.414 -14.694 -27.957 1.00 25.75 106 PHE A CA 1
ATOM 679 C C . PHE A 1 89 ? -2.888 -14.613 -27.582 1.00 24.40 106 PHE A C 1
ATOM 680 O O . PHE A 1 89 ? -3.766 -14.780 -28.429 1.00 23.72 106 PHE A O 1
ATOM 688 N N . GLN A 1 90 ? -3.158 -14.352 -26.308 1.00 22.09 107 GLN A N 1
ATOM 689 C CA . GLN A 1 90 ? -4.533 -14.274 -25.840 1.00 19.58 107 GLN A CA 1
ATOM 690 C C . GLN A 1 90 ? -4.797 -13.036 -24.995 1.00 16.41 107 GLN A C 1
ATOM 691 O O . GLN A 1 90 ? -4.037 -12.717 -24.080 1.00 15.44 107 GLN A O 1
ATOM 697 N N . LEU A 1 91 ? -5.874 -12.335 -25.324 1.00 13.91 108 LEU A N 1
ATOM 698 C CA . LEU A 1 91 ? -6.273 -11.147 -24.586 1.00 13.30 108 LEU A CA 1
ATOM 699 C C . LEU A 1 91 ? -7.786 -11.037 -24.597 1.00 12.46 108 LEU A C 1
ATOM 700 O O . LEU A 1 91 ? -8.399 -10.845 -25.650 1.00 13.76 108 LEU A O 1
ATOM 705 N N A SER A 1 92 ? -8.383 -11.169 -23.416 0.50 11.99 109 SER A N 1
ATOM 706 N N B SER A 1 92 ? -8.389 -11.167 -23.420 0.50 11.27 109 SER A N 1
ATOM 707 C CA A SER A 1 92 ? -9.829 -11.086 -23.266 0.50 12.74 109 SER A CA 1
ATOM 708 C CA B SER A 1 92 ? -9.835 -11.070 -23.289 0.50 11.54 109 SER A CA 1
ATOM 709 C C A SER A 1 92 ? -10.181 -9.945 -22.318 0.50 11.57 109 SER A C 1
ATOM 710 C C B SER A 1 92 ? -10.181 -9.946 -22.326 0.50 10.79 109 SER A C 1
ATOM 711 O O A SER A 1 92 ? -9.503 -9.736 -21.313 0.50 12.25 109 SER A O 1
ATOM 712 O O B SER A 1 92 ? -9.501 -9.749 -21.319 0.50 11.49 109 SER A O 1
ATOM 717 N N . LEU A 1 93 ? -11.239 -9.210 -22.645 1.00 9.96 110 LEU A N 1
ATOM 718 C CA . LEU A 1 93 ? -11.685 -8.089 -21.821 1.00 10.44 110 LEU A CA 1
ATOM 719 C C . LEU A 1 93 ? -13.210 -8.083 -21.878 1.00 10.75 110 LEU A C 1
ATOM 720 O O . LEU A 1 93 ? -13.788 -8.106 -22.964 1.00 12.01 110 LEU A O 1
ATOM 725 N N . GLY A 1 94 ? -13.865 -8.056 -20.721 1.00 10.76 111 GLY A N 1
ATOM 726 C CA . GLY A 1 94 ? -15.318 -8.072 -20.727 1.00 9.99 111 GLY A CA 1
ATOM 727 C C . GLY A 1 94 ? -15.984 -7.412 -19.538 1.00 10.11 111 GLY A C 1
ATOM 728 O O . GLY A 1 94 ? -15.339 -7.106 -18.533 1.00 9.52 111 GLY A O 1
ATOM 729 N N . ASN A 1 95 ? -17.295 -7.220 -19.657 1.00 9.85 112 ASN A N 1
ATOM 730 C CA . ASN A 1 95 ? -18.089 -6.563 -18.626 1.00 9.43 112 ASN A CA 1
ATOM 731 C C . ASN A 1 95 ? -19.401 -7.285 -18.357 1.00 9.91 112 ASN A C 1
ATOM 732 O O . ASN A 1 95 ? -19.963 -7.924 -19.248 1.00 11.88 112 ASN A O 1
ATOM 737 N N . ALA A 1 96 ? -19.888 -7.167 -17.127 1.00 9.90 113 ALA A N 1
ATOM 738 C CA . ALA A 1 96 ? -21.137 -7.813 -16.747 1.00 10.22 113 ALA A CA 1
ATOM 739 C C . ALA A 1 96 ? -21.812 -7.067 -15.610 1.00 10.79 113 ALA A C 1
ATOM 740 O O . ALA A 1 96 ? -21.154 -6.455 -14.769 1.00 12.93 113 ALA A O 1
ATOM 742 N N . LEU A 1 97 ? -23.138 -7.112 -15.604 1.00 11.18 114 LEU A N 1
ATOM 743 C CA . LEU A 1 97 ? -23.920 -6.485 -14.551 1.00 11.68 114 LEU A CA 1
ATOM 744 C C . LEU A 1 97 ? -24.700 -7.577 -13.830 1.00 12.23 114 LEU A C 1
ATOM 745 O O . LEU A 1 97 ? -25.402 -8.365 -14.461 1.00 12.17 114 LEU A O 1
ATOM 750 N N . PHE A 1 98 ? -24.544 -7.642 -12.514 1.00 11.25 115 PHE A N 1
ATOM 751 C CA . PHE A 1 98 ? -25.285 -8.602 -11.702 1.00 12.78 115 PHE A CA 1
ATOM 752 C C . PHE A 1 98 ? -26.265 -7.728 -10.936 1.00 13.25 115 PHE A C 1
ATOM 753 O O . PHE A 1 98 ? -25.866 -6.921 -10.097 1.00 14.39 115 PHE A O 1
ATOM 761 N N A THR A 1 99 ? -27.552 -7.883 -11.230 0.50 15.94 116 THR A N 1
ATOM 762 N N B THR A 1 99 ? -27.552 -7.887 -11.229 0.50 15.20 116 THR A N 1
ATOM 763 C CA A THR A 1 99 ? -28.574 -7.072 -10.580 0.50 18.12 116 THR A CA 1
ATOM 764 C CA B THR A 1 99 ? -28.573 -7.070 -10.587 0.50 16.82 116 THR A CA 1
ATOM 765 C C A THR A 1 99 ? -29.652 -7.879 -9.873 0.50 19.23 116 THR A C 1
ATOM 766 C C B THR A 1 99 ? -29.654 -7.875 -9.876 0.50 18.43 116 THR A C 1
ATOM 767 O O A THR A 1 99 ? -30.099 -8.913 -10.367 0.50 19.88 116 THR A O 1
ATOM 768 O O B THR A 1 99 ? -30.105 -8.907 -10.373 0.50 19.13 116 THR A O 1
ATOM 775 N N . ASP A 1 100 ? -30.067 -7.385 -8.712 1.00 20.53 117 ASP A N 1
ATOM 776 C CA . ASP A 1 100 ? -31.105 -8.037 -7.924 1.00 23.32 117 ASP A CA 1
ATOM 777 C C . ASP A 1 100 ? -32.434 -7.718 -8.613 1.00 25.54 117 ASP A C 1
ATOM 778 O O . ASP A 1 100 ? -32.563 -6.681 -9.263 1.00 25.50 117 ASP A O 1
ATOM 783 N N . LEU A 1 101 ? -33.418 -8.600 -8.472 1.00 28.34 118 LEU A N 1
ATOM 784 C CA . LEU A 1 101 ? -34.719 -8.391 -9.104 1.00 30.30 118 LEU A CA 1
ATOM 785 C C . LEU A 1 101 ? -35.488 -7.202 -8.534 1.00 31.66 118 LEU A C 1
ATOM 786 O O . LEU A 1 101 ? -36.358 -6.642 -9.202 1.00 32.69 118 LEU A O 1
ATOM 788 N N . VAL A 1 102 ? -35.171 -6.818 -7.302 1.00 32.27 119 VAL A N 1
ATOM 789 C CA . VAL A 1 102 ? -35.851 -5.694 -6.669 1.00 32.95 119 VAL A CA 1
ATOM 790 C C . VAL A 1 102 ? -35.407 -4.387 -7.310 1.00 33.74 119 VAL A C 1
ATOM 791 O O . VAL A 1 102 ? -36.175 -3.427 -7.392 1.00 33.89 119 VAL A O 1
ATOM 795 N N . VAL A 1 103 ? -34.161 -4.366 -7.772 1.00 32.87 120 VAL A N 1
ATOM 796 C CA . VAL A 1 103 ? -33.586 -3.185 -8.397 1.00 32.60 120 VAL A CA 1
ATOM 797 C C . VAL A 1 103 ? -34.175 -2.901 -9.769 1.00 30.41 120 VAL A C 1
ATOM 798 O O . VAL A 1 103 ? -34.361 -3.808 -10.582 1.00 31.23 120 VAL A O 1
ATOM 802 N N A ASP A 1 104 ? -34.461 -1.628 -10.018 0.50 30.18 121 ASP A N 1
ATOM 803 N N B ASP A 1 104 ? -34.468 -1.632 -10.025 0.50 30.04 121 ASP A N 1
ATOM 804 C CA A ASP A 1 104 ? -35.029 -1.188 -11.283 0.50 28.50 121 ASP A CA 1
ATOM 805 C CA B ASP A 1 104 ? -35.026 -1.222 -11.304 0.50 28.36 121 ASP A CA 1
ATOM 806 C C A ASP A 1 104 ? -34.038 -0.256 -11.979 0.50 27.14 121 ASP A C 1
ATOM 807 C C B ASP A 1 104 ? -34.052 -0.266 -11.986 0.50 27.01 121 ASP A C 1
ATOM 808 O O A ASP A 1 104 ? -33.970 0.933 -11.667 0.50 27.40 121 ASP A O 1
ATOM 809 O O B ASP A 1 104 ? -34.010 0.923 -11.674 0.50 27.29 121 ASP A O 1
ATOM 818 N N . LEU A 1 105 ? -33.265 -0.798 -12.916 1.00 24.69 122 LEU A N 1
ATOM 819 C CA . LEU A 1 105 ? -32.280 0.001 -13.637 1.00 22.31 122 LEU A CA 1
ATOM 820 C C . LEU A 1 105 ? -32.894 0.814 -14.765 1.00 19.76 122 LEU A C 1
ATOM 821 O O . LEU A 1 105 ? -33.866 0.390 -15.388 1.00 18.75 122 LEU A O 1
ATOM 826 N N . GLN A 1 106 ? -32.322 1.989 -15.020 1.00 18.09 123 GLN A N 1
ATOM 827 C CA . GLN A 1 106 ? -32.800 2.859 -16.090 1.00 17.84 123 GLN A CA 1
ATOM 828 C C . GLN A 1 106 ? -32.592 2.164 -17.432 1.00 17.20 123 GLN A C 1
ATOM 829 O O . GLN A 1 106 ? -31.531 1.580 -17.678 1.00 15.58 123 GLN A O 1
ATOM 835 N N . ASP A 1 107 ? -33.602 2.233 -18.296 1.00 17.70 124 ASP A N 1
ATOM 836 C CA . ASP A 1 107 ? -33.530 1.611 -19.618 1.00 18.11 124 ASP A CA 1
ATOM 837 C C . ASP A 1 107 ? -32.276 2.057 -20.364 1.00 17.37 124 ASP A C 1
ATOM 838 O O . ASP A 1 107 ? -31.560 1.244 -20.954 1.00 17.58 124 ASP A O 1
ATOM 843 N N . THR A 1 108 ? -32.024 3.362 -20.335 1.00 16.41 125 THR A N 1
ATOM 844 C CA . THR A 1 108 ? -30.885 3.950 -21.028 1.00 16.03 125 THR A CA 1
ATOM 845 C C . THR A 1 108 ? -29.524 3.441 -20.569 1.00 15.19 125 THR A C 1
ATOM 846 O O . THR A 1 108 ? -28.615 3.288 -21.384 1.00 15.72 125 THR A O 1
ATOM 850 N N . PHE A 1 109 ? -29.379 3.184 -19.273 1.00 13.47 126 PHE A N 1
ATOM 851 C CA . PHE A 1 109 ? -28.111 2.690 -18.740 1.00 13.50 126 PHE A CA 1
ATOM 852 C C . PHE A 1 109 ? -27.867 1.259 -19.203 1.00 14.20 126 PHE A C 1
ATOM 853 O O . PHE A 1 109 ? -26.776 0.918 -19.649 1.00 12.58 126 PHE A O 1
ATOM 861 N N . VAL A 1 110 ? -28.889 0.419 -19.096 1.00 14.62 127 VAL A N 1
ATOM 862 C CA . VAL A 1 110 ? -28.747 -0.966 -19.524 1.00 16.03 127 VAL A CA 1
ATOM 863 C C . VAL A 1 110 ? -28.429 -1.046 -21.017 1.00 15.47 127 VAL A C 1
ATOM 864 O O . VAL A 1 110 ? -27.591 -1.844 -21.436 1.00 15.67 127 VAL A O 1
ATOM 868 N N A SER A 1 111 ? -29.091 -0.214 -21.816 0.50 15.06 128 SER A N 1
ATOM 869 N N B SER A 1 111 ? -29.090 -0.207 -21.809 0.50 14.84 128 SER A N 1
ATOM 870 C CA A SER A 1 111 ? -28.865 -0.202 -23.259 0.50 15.37 128 SER A CA 1
ATOM 871 C CA B SER A 1 111 ? -28.879 -0.181 -23.252 0.50 15.08 128 SER A CA 1
ATOM 872 C C A SER A 1 111 ? -27.452 0.259 -23.602 0.50 14.27 128 SER A C 1
ATOM 873 C C B SER A 1 111 ? -27.460 0.261 -23.599 0.50 14.06 128 SER A C 1
ATOM 874 O O A SER A 1 111 ? -26.801 -0.306 -24.481 0.50 14.41 128 SER A O 1
ATOM 875 O O B SER A 1 111 ? -26.814 -0.316 -24.473 0.50 14.26 128 SER A O 1
ATOM 880 N N . ALA A 1 112 ? -26.981 1.290 -22.907 1.00 13.96 129 ALA A N 1
ATOM 881 C CA . ALA A 1 112 ? -25.643 1.816 -23.144 1.00 12.66 129 ALA A CA 1
ATOM 882 C C . ALA A 1 112 ? -24.598 0.772 -22.769 1.00 12.15 129 ALA A C 1
ATOM 883 O O . ALA A 1 112 ? -23.599 0.595 -23.467 1.00 13.85 129 ALA A O 1
ATOM 885 N N . MET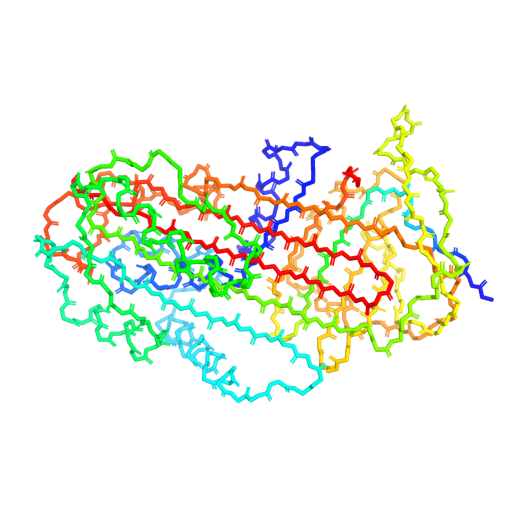 A 1 113 ? -24.832 0.082 -21.659 1.00 12.10 130 MET A N 1
ATOM 886 C CA . MET A 1 113 ? -23.906 -0.945 -21.202 1.00 11.96 130 MET A CA 1
ATOM 887 C C . MET A 1 113 ? -23.804 -2.091 -22.202 1.00 12.64 130 MET A C 1
ATOM 888 O O . MET A 1 113 ? -22.714 -2.592 -22.471 1.00 12.31 130 MET A O 1
ATOM 893 N N . LYS A 1 114 ? -24.939 -2.498 -22.762 1.00 12.77 131 LYS A N 1
ATOM 894 C CA . LYS A 1 114 ? -24.946 -3.587 -23.731 1.00 14.59 131 LYS A CA 1
ATOM 895 C C . LYS A 1 114 ? -24.332 -3.180 -25.067 1.00 15.22 131 LYS A C 1
ATOM 896 O O . LYS A 1 114 ? -23.562 -3.937 -25.657 1.00 16.09 131 LYS A O 1
ATOM 902 N N . THR A 1 115 ? -24.658 -1.977 -25.531 1.00 15.50 132 THR A N 1
ATOM 903 C CA . THR A 1 115 ? -24.162 -1.483 -26.813 1.00 16.89 132 THR A CA 1
ATOM 904 C C . THR A 1 115 ? -22.711 -1.012 -26.817 1.00 16.15 132 THR A C 1
ATOM 905 O O . THR A 1 115 ? -21.932 -1.382 -27.696 1.00 15.97 132 THR A O 1
ATOM 909 N N . LEU A 1 116 ? -22.355 -0.187 -25.839 1.00 13.80 133 LEU A N 1
ATOM 910 C CA . LEU A 1 116 ? -21.007 0.353 -25.752 1.00 13.24 133 LEU A CA 1
ATOM 911 C C . LEU A 1 116 ? -20.001 -0.575 -25.087 1.00 12.77 133 LEU A C 1
ATOM 912 O O . LEU A 1 116 ? -18.851 -0.656 -25.515 1.00 13.10 133 LEU A O 1
ATOM 917 N N . TYR A 1 117 ? -20.426 -1.281 -24.045 1.00 11.38 134 TYR A N 1
ATOM 918 C CA . TYR A 1 117 ? -19.499 -2.145 -23.332 1.00 9.76 134 TYR A CA 1
ATOM 919 C C . TYR A 1 117 ? -19.741 -3.647 -23.429 1.00 10.27 134 TYR A C 1
ATOM 920 O O . TYR A 1 117 ? -19.097 -4.430 -22.726 1.00 10.19 134 TYR A O 1
ATOM 929 N N . LEU A 1 118 ? -20.647 -4.040 -24.323 1.00 10.56 135 LEU A N 1
ATOM 930 C CA . LEU A 1 118 ? -20.979 -5.446 -24.552 1.00 11.74 135 LEU A CA 1
ATOM 931 C C . LEU A 1 118 ? -21.202 -6.169 -23.235 1.00 12.44 135 LEU A C 1
ATOM 932 O O . LEU A 1 118 ? -20.824 -7.332 -23.081 1.00 14.44 135 LEU A O 1
ATOM 937 N N . ALA A 1 119 ? -21.829 -5.479 -22.290 1.00 14.05 136 ALA A N 1
ATOM 938 C CA . ALA A 1 119 ? -22.058 -6.042 -20.970 1.00 16.59 136 ALA A CA 1
ATOM 939 C C . ALA A 1 119 ? -23.081 -7.160 -20.908 1.00 20.75 136 ALA A C 1
ATOM 940 O O . ALA A 1 119 ? -24.120 -7.111 -21.561 1.00 21.58 136 ALA A O 1
ATOM 942 N N . ASP A 1 120 ? -22.753 -8.176 -20.117 1.00 24.05 137 ASP A N 1
ATOM 943 C CA . ASP A 1 120 ? -23.628 -9.313 -19.893 1.00 26.51 137 ASP A CA 1
ATOM 944 C C . ASP A 1 120 ? -24.522 -8.868 -18.735 1.00 26.14 137 ASP A C 1
ATOM 945 O O . ASP A 1 120 ? -24.082 -8.121 -17.863 1.00 26.08 137 ASP A O 1
ATOM 950 N N A THR A 1 121 ? -25.772 -9.316 -18.737 0.50 25.98 138 THR A N 1
ATOM 951 N N B THR A 1 121 ? -25.772 -9.314 -18.734 0.50 25.80 138 THR A N 1
ATOM 952 C CA A THR A 1 121 ? -26.712 -8.962 -17.679 0.50 25.28 138 THR A CA 1
ATOM 953 C CA B THR A 1 121 ? -26.701 -8.957 -17.667 0.50 25.07 138 THR A CA 1
ATOM 954 C C A THR A 1 121 ? -27.257 -10.225 -17.025 0.50 24.57 138 THR A C 1
ATOM 955 C C B THR A 1 121 ? -27.252 -10.221 -17.024 0.50 24.38 138 THR A C 1
ATOM 956 O O A THR A 1 121 ? -27.893 -11.049 -17.683 0.50 24.64 138 THR A O 1
ATOM 957 O O B THR A 1 121 ? -27.887 -11.039 -17.689 0.50 24.44 138 THR A O 1
ATOM 964 N N . PHE A 1 122 ? -27.005 -10.374 -15.728 1.00 22.54 139 PHE A N 1
ATOM 965 C CA . PHE A 1 122 ? -27.461 -11.548 -15.000 1.00 21.87 139 PHE A CA 1
ATOM 966 C C . PHE A 1 122 ? -28.235 -11.227 -13.730 1.00 19.69 139 PHE A C 1
ATOM 967 O O . PHE A 1 122 ? -27.856 -10.347 -12.960 1.00 21.79 139 PHE A O 1
ATOM 975 N N . PRO A 1 123 ? -29.351 -11.935 -13.506 1.00 17.92 140 PRO A N 1
ATOM 976 C CA . PRO A 1 123 ? -30.162 -11.714 -12.307 1.00 18.20 140 PRO A CA 1
ATOM 977 C C . PRO A 1 123 ? -29.407 -12.297 -11.113 1.00 16.58 140 PRO A C 1
ATOM 978 O O . PRO A 1 123 ? -28.773 -13.342 -11.237 1.00 18.24 140 PRO A O 1
ATOM 982 N N . THR A 1 124 ? -29.468 -11.621 -9.972 1.00 17.48 141 THR A N 1
ATOM 983 C CA . THR A 1 124 ? -28.776 -12.087 -8.773 1.00 18.45 141 THR A CA 1
ATOM 984 C C . THR A 1 124 ? -29.600 -11.846 -7.516 1.00 18.66 141 THR A C 1
ATOM 985 O O . THR A 1 124 ? -30.183 -10.778 -7.339 1.00 20.34 141 THR A O 1
ATOM 989 N N . ASN A 1 125 ? -29.650 -12.849 -6.645 1.00 19.99 142 ASN A N 1
ATOM 990 C CA . ASN A 1 125 ? -30.378 -12.714 -5.393 1.00 19.96 142 ASN A CA 1
ATOM 991 C C . ASN A 1 125 ? -29.377 -12.322 -4.314 1.00 19.04 142 ASN A C 1
ATOM 992 O O . ASN A 1 125 ? -28.770 -13.182 -3.675 1.00 18.66 142 ASN A O 1
ATOM 997 N N . PHE A 1 126 ? -29.207 -11.017 -4.127 1.00 19.10 143 PHE A N 1
ATOM 998 C CA . PHE A 1 126 ? -28.260 -10.497 -3.152 1.00 19.76 143 PHE A CA 1
ATOM 999 C C . PHE A 1 126 ? -28.641 -10.711 -1.694 1.00 20.44 143 PHE A C 1
ATOM 1000 O O . PHE A 1 126 ? -27.830 -10.472 -0.801 1.00 21.61 143 PHE A O 1
ATOM 1008 N N . ARG A 1 127 ? -29.869 -11.157 -1.445 1.00 20.94 144 ARG A N 1
ATOM 1009 C CA . ARG A 1 127 ? -30.289 -11.422 -0.073 1.00 21.25 144 ARG A CA 1
ATOM 1010 C C . ARG A 1 127 ? -29.513 -12.649 0.381 1.00 21.26 144 ARG A C 1
ATOM 1011 O O . ARG A 1 127 ? -29.260 -12.843 1.572 1.00 23.32 144 ARG A O 1
ATOM 1014 N N . ASP A 1 128 ? -29.144 -13.475 -0.592 1.00 20.68 145 ASP A N 1
ATOM 1015 C CA . ASP A 1 128 ? -28.372 -14.688 -0.353 1.00 20.18 145 ASP A CA 1
ATOM 1016 C C . ASP A 1 128 ? -26.913 -14.321 -0.628 1.00 19.81 145 ASP A C 1
ATOM 1017 O O . ASP A 1 128 ? -26.366 -14.665 -1.672 1.00 18.58 145 ASP A O 1
ATOM 1022 N N A SER A 1 129 ? -26.297 -13.621 0.321 0.50 19.73 146 SER A N 1
ATOM 1023 N N B SER A 1 129 ? -26.298 -13.621 0.321 0.50 19.79 146 SER A N 1
ATOM 1024 C CA A SER A 1 129 ? -24.910 -13.178 0.194 0.50 19.46 146 SER A CA 1
ATOM 1025 C CA B SER A 1 129 ? -24.910 -13.178 0.199 0.50 19.72 146 SER A CA 1
ATOM 1026 C C A SER A 1 129 ? -23.944 -14.277 -0.240 0.50 19.62 146 SER A C 1
ATOM 1027 C C B SER A 1 129 ? -23.943 -14.275 -0.236 0.50 19.69 146 SER A C 1
ATOM 1028 O O A SER A 1 129 ? -23.119 -14.067 -1.130 0.50 17.91 146 SER A O 1
ATOM 1029 O O B SER A 1 129 ? -23.116 -14.062 -1.124 0.50 17.99 146 SER A O 1
ATOM 1034 N N . ALA A 1 130 ? -24.040 -15.443 0.392 1.00 18.31 147 ALA A N 1
ATOM 1035 C CA . ALA A 1 130 ? -23.162 -16.560 0.055 1.00 17.60 147 ALA A CA 1
ATOM 1036 C C . ALA A 1 130 ? -23.368 -16.992 -1.392 1.00 16.88 147 ALA A C 1
ATOM 1037 O O . ALA A 1 130 ? -22.405 -17.230 -2.124 1.00 17.04 147 ALA A O 1
ATOM 1039 N N . GLY A 1 131 ? -24.631 -17.091 -1.796 1.00 16.25 148 GLY A N 1
ATOM 1040 C CA . GLY A 1 131 ? -24.948 -17.498 -3.152 1.00 15.52 148 GLY A CA 1
ATOM 1041 C C . GLY A 1 131 ? -24.542 -16.460 -4.180 1.00 14.66 148 GLY A C 1
ATOM 1042 O O . GLY A 1 131 ? -24.114 -16.812 -5.277 1.00 15.39 148 GLY A O 1
ATOM 1043 N N . ALA A 1 132 ? -24.678 -15.185 -3.829 1.00 15.82 149 ALA A N 1
ATOM 1044 C CA . ALA A 1 132 ? -24.315 -14.099 -4.738 1.00 15.45 149 ALA A CA 1
ATOM 1045 C C . ALA A 1 132 ? -22.807 -14.103 -4.967 1.00 16.50 149 ALA A C 1
ATOM 1046 O O . ALA A 1 132 ? -22.339 -13.940 -6.098 1.00 15.03 149 ALA A O 1
ATOM 1048 N N . MET A 1 133 ? -22.046 -14.289 -3.893 1.00 16.07 150 MET A N 1
ATOM 1049 C CA . MET A 1 133 ? -20.595 -14.323 -4.010 1.00 15.28 150 MET A CA 1
ATOM 1050 C C . MET A 1 133 ? -20.148 -15.498 -4.863 1.00 15.54 150 MET A C 1
ATOM 1051 O O . MET A 1 133 ? -19.238 -15.368 -5.681 1.00 13.60 150 MET A O 1
ATOM 1056 N N . LYS A 1 134 ? -20.783 -16.652 -4.679 1.00 14.02 151 LYS A N 1
ATOM 1057 C CA . LYS A 1 134 ? -20.414 -17.821 -5.458 1.00 15.57 151 LYS A CA 1
ATOM 1058 C C . LYS A 1 134 ? -20.692 -17.589 -6.940 1.00 15.49 151 LYS A C 1
ATOM 1059 O O . LYS A 1 134 ? -19.856 -17.887 -7.792 1.00 15.52 151 LYS A O 1
ATOM 1065 N N . GLN A 1 135 ? -21.867 -17.050 -7.241 1.00 14.20 152 GLN A N 1
ATOM 1066 C CA . GLN A 1 135 ? -22.246 -16.783 -8.623 1.00 13.35 152 GLN A CA 1
ATOM 1067 C C . GLN A 1 135 ? -21.259 -15.835 -9.303 1.00 13.01 152 GLN A C 1
ATOM 1068 O O . GLN A 1 135 ? -20.742 -16.127 -10.384 1.00 14.06 152 GLN A O 1
ATOM 1074 N N . ILE A 1 136 ? -20.991 -14.707 -8.659 1.00 13.01 153 ILE A N 1
ATOM 1075 C CA . ILE A 1 136 ? -20.086 -13.717 -9.230 1.00 12.57 153 ILE A CA 1
ATOM 1076 C C . ILE A 1 136 ? -18.629 -14.161 -9.218 1.00 12.66 153 ILE A C 1
ATOM 1077 O O . ILE A 1 136 ? -17.924 -13.987 -10.214 1.00 12.99 153 ILE A O 1
ATOM 1082 N N . ASN A 1 137 ? -18.172 -14.743 -8.111 1.00 13.00 154 ASN A N 1
ATOM 1083 C CA . ASN A 1 137 ? -16.787 -15.200 -8.048 1.00 13.92 154 ASN A CA 1
ATOM 1084 C C . ASN A 1 137 ? -16.523 -16.319 -9.049 1.00 14.58 154 ASN A C 1
ATOM 1085 O O . ASN A 1 137 ? -15.439 -16.389 -9.627 1.00 14.22 154 ASN A O 1
ATOM 1090 N N . ASP A 1 138 ? -17.502 -17.200 -9.253 1.00 14.01 155 ASP A N 1
ATOM 1091 C CA . ASP A 1 138 ? -17.331 -18.281 -10.218 1.00 15.09 155 ASP A CA 1
ATOM 1092 C C . ASP A 1 138 ? -17.237 -17.705 -11.627 1.00 13.32 155 ASP A C 1
ATOM 1093 O O . ASP A 1 138 ? -16.478 -18.203 -12.460 1.00 15.47 155 ASP A O 1
ATOM 1098 N N . TYR A 1 139 ? -18.024 -16.662 -11.891 1.00 12.33 156 TYR A N 1
ATOM 1099 C CA . TYR A 1 139 ? -18.020 -16.013 -13.199 1.00 11.39 156 TYR A CA 1
ATOM 1100 C C . TYR A 1 139 ? -16.658 -15.384 -13.454 1.00 11.60 156 TYR A C 1
ATOM 1101 O O . TYR A 1 139 ? -16.075 -15.571 -14.518 1.00 11.36 156 TYR A O 1
ATOM 1110 N N . VAL A 1 140 ? -16.162 -14.631 -12.477 1.00 12.32 157 VAL A N 1
ATOM 1111 C CA . VAL A 1 140 ? -14.863 -13.980 -12.614 1.00 11.99 157 VAL A CA 1
ATOM 1112 C C . VAL A 1 140 ? -13.744 -15.001 -12.777 1.00 13.71 157 VAL A C 1
ATOM 1113 O O . VAL A 1 140 ? -12.832 -14.810 -13.584 1.00 13.63 157 VAL A O 1
ATOM 1117 N N . ALA A 1 141 ? -13.814 -16.087 -12.014 1.00 12.63 158 ALA A N 1
ATOM 1118 C CA . ALA A 1 141 ? -12.800 -17.128 -12.105 1.00 14.01 158 ALA A CA 1
ATOM 1119 C C . ALA A 1 141 ? -12.818 -17.762 -13.494 1.00 13.35 158 ALA A C 1
ATOM 1120 O O . ALA A 1 141 ? -11.769 -18.039 -14.073 1.00 14.71 158 ALA A O 1
ATOM 1122 N N . LYS A 1 142 ? -14.013 -17.993 -14.030 1.00 13.43 159 LYS A N 1
ATOM 1123 C CA . LYS A 1 142 ? -14.133 -18.594 -15.349 1.00 14.04 159 LYS A CA 1
ATOM 1124 C C . LYS A 1 142 ? -13.546 -17.685 -16.425 1.00 13.52 159 LYS A C 1
ATOM 1125 O O . LYS A 1 142 ? -12.773 -18.134 -17.277 1.00 15.23 159 LYS A O 1
ATOM 1131 N N A GLN A 1 143 ? -13.911 -16.407 -16.381 0.50 13.63 160 GLN A N 1
ATOM 1132 N N B GLN A 1 143 ? -13.910 -16.408 -16.374 0.50 13.66 160 GLN A N 1
ATOM 1133 C CA A GLN A 1 143 ? -13.427 -15.443 -17.364 0.50 13.71 160 GLN A CA 1
ATOM 1134 C CA B GLN A 1 143 ? -13.435 -15.432 -17.349 0.50 13.87 160 GLN A CA 1
ATOM 1135 C C A GLN A 1 143 ? -11.929 -15.178 -17.276 0.50 13.36 160 GLN A C 1
ATOM 1136 C C B GLN A 1 143 ? -11.936 -15.165 -17.269 0.50 13.38 160 GLN A C 1
ATOM 1137 O O A GLN A 1 143 ? -11.320 -14.730 -18.248 0.50 13.66 160 GLN A O 1
ATOM 1138 O O B GLN A 1 143 ? -11.335 -14.706 -18.240 0.50 13.62 160 GLN A O 1
ATOM 1149 N N . THR A 1 144 ? -11.332 -15.445 -16.119 1.00 13.39 161 THR A N 1
ATOM 1150 C CA . THR A 1 144 ? -9.899 -15.224 -15.955 1.00 12.94 161 THR A CA 1
ATOM 1151 C C . THR A 1 144 ? -9.151 -16.550 -15.885 1.00 13.94 161 THR A C 1
ATOM 1152 O O . THR A 1 144 ? -8.041 -16.629 -15.364 1.00 13.83 161 THR A O 1
ATOM 1156 N N . LYS A 1 145 ? -9.783 -17.588 -16.426 1.00 15.33 162 LYS A N 1
ATOM 1157 C CA . LYS A 1 145 ? -9.208 -18.924 -16.472 1.00 16.49 162 LYS A CA 1
ATOM 1158 C C . LYS A 1 145 ? -8.584 -19.362 -15.152 1.00 16.20 162 LYS A C 1
ATOM 1159 O O . LYS A 1 145 ? -7.474 -19.908 -15.116 1.00 18.53 162 LYS A O 1
ATOM 1163 N N . GLY A 1 146 ? -9.313 -19.108 -14.068 1.00 15.74 163 GLY A N 1
ATOM 1164 C CA . GLY A 1 146 ? -8.875 -19.496 -12.739 1.00 16.52 163 GLY A CA 1
ATOM 1165 C C . GLY A 1 146 ? -7.837 -18.626 -12.059 1.00 15.97 163 GLY A C 1
ATOM 1166 O O . GLY A 1 146 ? -7.399 -18.948 -10.959 1.00 16.15 163 GLY A O 1
ATOM 1167 N N . LYS A 1 147 ? -7.450 -17.520 -12.688 1.00 14.42 164 LYS A N 1
ATOM 1168 C CA . LYS A 1 147 ? -6.436 -16.649 -12.102 1.00 15.48 164 LYS A CA 1
ATOM 1169 C C . LYS A 1 147 ? -6.959 -15.699 -11.026 1.00 13.61 164 LYS A C 1
ATOM 1170 O O . LYS A 1 147 ? -6.243 -15.391 -10.076 1.00 14.96 164 LYS A O 1
ATOM 1176 N N . ILE A 1 148 ? -8.194 -15.224 -11.172 1.00 13.71 165 ILE A N 1
ATOM 1177 C CA . ILE A 1 148 ? -8.767 -14.333 -10.167 1.00 13.43 165 ILE A CA 1
ATOM 1178 C C . ILE A 1 148 ? -9.832 -15.113 -9.407 1.00 14.58 165 ILE A C 1
ATOM 1179 O O . ILE A 1 148 ? -10.950 -15.301 -9.890 1.00 13.29 165 ILE A O 1
ATOM 1184 N N A VAL A 1 149 ? -9.474 -15.574 -8.215 0.50 15.95 166 VAL A N 1
ATOM 1185 N N B VAL A 1 149 ? -9.466 -15.560 -8.211 0.50 15.49 166 VAL A N 1
ATOM 1186 C CA A VAL A 1 149 ? -10.394 -16.342 -7.389 0.50 17.79 166 VAL A CA 1
ATOM 1187 C CA B VAL A 1 149 ? -10.354 -16.341 -7.360 0.50 17.08 166 VAL A CA 1
ATOM 1188 C C A VAL A 1 149 ? -10.845 -15.536 -6.177 0.50 17.86 166 VAL A C 1
ATOM 1189 C C B VAL A 1 149 ? -10.838 -15.534 -6.160 0.50 17.37 166 VAL A C 1
ATOM 1190 O O A VAL A 1 149 ? -10.076 -14.759 -5.610 0.50 18.85 166 VAL A O 1
ATOM 1191 O O B VAL A 1 149 ? -10.083 -14.751 -5.582 0.50 18.36 166 VAL A O 1
ATOM 1198 N N . ASP A 1 150 ? -12.101 -15.727 -5.792 1.00 18.34 167 ASP A N 1
ATOM 1199 C CA . ASP A 1 150 ? -12.678 -15.028 -4.649 1.00 18.70 167 ASP A CA 1
ATOM 1200 C C . ASP A 1 150 ? -12.552 -13.505 -4.710 1.00 16.73 167 ASP A C 1
ATOM 1201 O O . ASP A 1 150 ? -12.135 -12.872 -3.741 1.00 15.82 167 ASP A O 1
ATOM 1206 N N . LEU A 1 151 ? -12.921 -12.911 -5.841 1.00 14.93 168 LEU A N 1
ATOM 1207 C CA . LEU A 1 151 ? -12.850 -11.461 -5.970 1.00 14.49 168 LEU A CA 1
ATOM 1208 C C . LEU A 1 151 ? -13.615 -10.815 -4.818 1.00 13.95 168 LEU A C 1
ATOM 1209 O O . LEU A 1 151 ? -13.136 -9.878 -4.180 1.00 15.38 168 LEU A O 1
ATOM 1214 N N . LEU A 1 152 ? -14.811 -11.336 -4.559 1.00 15.65 169 LEU A N 1
ATOM 1215 C CA . LEU A 1 152 ? -15.672 -10.823 -3.503 1.00 16.65 169 LEU A CA 1
ATOM 1216 C C . LEU A 1 152 ? -15.550 -11.628 -2.211 1.00 16.87 169 LEU A C 1
ATOM 1217 O O . LEU A 1 152 ? -15.601 -12.856 -2.226 1.00 17.75 169 LEU A O 1
ATOM 1222 N N . LYS A 1 153 ? -15.387 -10.923 -1.097 1.00 18.70 170 LYS A N 1
ATOM 1223 C CA . LYS A 1 153 ? -15.286 -11.559 0.212 1.00 21.36 170 LYS A CA 1
ATOM 1224 C C . LYS A 1 153 ? -16.187 -10.850 1.216 1.00 22.62 170 LYS A C 1
ATOM 1225 O O . LYS A 1 153 ? -16.240 -9.624 1.253 1.00 23.04 170 LYS A O 1
ATOM 1231 N N . ASN A 1 154 ? -16.893 -11.639 2.023 1.00 25.34 171 ASN A N 1
ATOM 1232 C CA . ASN A 1 154 ? -17.796 -11.124 3.048 1.00 28.79 171 ASN A CA 1
ATOM 1233 C C . ASN A 1 154 ? -18.689 -10.007 2.502 1.00 28.71 171 ASN A C 1
ATOM 1234 O O . ASN A 1 154 ? -18.768 -8.920 3.076 1.00 28.47 171 ASN A O 1
ATOM 1239 N N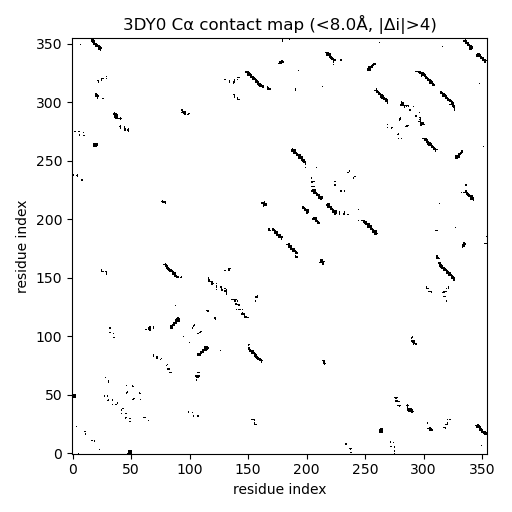 . LEU A 1 155 ? -19.369 -10.297 1.397 1.00 28.48 172 LEU A N 1
ATOM 1240 C CA . LEU A 1 155 ? -20.254 -9.345 0.733 1.00 29.17 172 LEU A CA 1
ATOM 1241 C C . LEU A 1 155 ? -21.254 -8.658 1.660 1.00 31.56 172 LEU A C 1
ATOM 1242 O O . LEU A 1 155 ? -21.948 -9.308 2.439 1.00 30.88 172 LEU A O 1
ATOM 1247 N N . ASP A 1 156 ? -21.322 -7.334 1.537 1.00 34.06 173 ASP A N 1
ATOM 1248 C CA . ASP A 1 156 ? -22.202 -6.481 2.334 1.00 36.59 173 ASP A CA 1
ATOM 1249 C C . ASP A 1 156 ? -23.537 -7.095 2.750 1.00 37.30 173 ASP A C 1
ATOM 1250 O O . ASP A 1 156 ? -23.812 -7.226 3.943 1.00 37.93 173 ASP A O 1
ATOM 1252 N N . SER A 1 157 ? -24.351 -7.457 1.759 1.00 37.34 174 SER A N 1
ATOM 1253 C CA . SER A 1 157 ? -25.683 -8.047 1.949 1.00 35.53 174 SER A CA 1
ATOM 1254 C C . SER A 1 157 ? -26.727 -6.986 1.630 1.00 34.17 174 SER A C 1
ATOM 1255 O O . SER A 1 157 ? -27.897 -7.293 1.405 1.00 33.97 174 SER A O 1
ATOM 1257 N N . ASN A 1 158 ? -26.284 -5.733 1.622 1.00 32.29 175 ASN A N 1
ATOM 1258 C CA . ASN A 1 158 ? -27.142 -4.601 1.301 1.00 29.06 175 ASN A CA 1
ATOM 1259 C C . ASN A 1 158 ? -26.881 -4.264 -0.165 1.00 26.94 175 ASN A C 1
ATOM 1260 O O . ASN A 1 158 ? -27.352 -3.251 -0.680 1.00 25.12 175 ASN A O 1
ATOM 1262 N N . ALA A 1 159 ? -26.113 -5.126 -0.823 1.00 25.61 176 ALA A N 1
ATOM 1263 C CA . ALA A 1 159 ? -25.778 -4.942 -2.230 1.00 23.45 176 ALA A CA 1
ATOM 1264 C C . ALA A 1 159 ? -26.999 -5.164 -3.119 1.00 22.40 176 ALA A C 1
ATOM 1265 O O . ALA A 1 159 ? -27.807 -6.065 -2.876 1.00 21.06 176 ALA A O 1
ATOM 1267 N N . VAL A 1 160 ? -27.129 -4.338 -4.152 1.00 20.24 177 VAL A N 1
ATOM 1268 C CA . VAL A 1 160 ? -28.252 -4.444 -5.073 1.00 19.61 177 VAL A CA 1
ATOM 1269 C C . VAL A 1 160 ? -27.773 -4.650 -6.506 1.00 18.07 177 VAL A C 1
ATOM 1270 O O . VAL A 1 160 ? -28.479 -5.228 -7.332 1.00 17.51 177 VAL A O 1
ATOM 1274 N N . VAL A 1 161 ? -26.565 -4.174 -6.791 1.00 16.35 178 VAL A N 1
ATOM 1275 C CA . VAL A 1 161 ? -25.978 -4.306 -8.116 1.00 15.04 178 VAL A CA 1
ATOM 1276 C C . VAL A 1 161 ? -24.465 -4.387 -7.995 1.00 13.13 178 VAL A C 1
ATOM 1277 O O . VAL A 1 161 ? -23.868 -3.698 -7.173 1.00 12.31 178 VAL A O 1
ATOM 1281 N N . ILE A 1 162 ? -23.855 -5.244 -8.800 1.00 13.41 179 ILE A N 1
ATOM 1282 C CA . ILE A 1 162 ? -22.402 -5.336 -8.830 1.00 10.67 179 ILE A CA 1
ATOM 1283 C C . ILE A 1 162 ? -22.011 -5.350 -10.295 1.00 10.79 179 ILE A C 1
ATOM 1284 O O . ILE A 1 162 ? -22.460 -6.201 -11.068 1.00 10.71 179 ILE A O 1
ATOM 1289 N N . MET A 1 163 ? -21.192 -4.375 -10.677 1.00 10.10 180 MET A N 1
ATOM 1290 C CA . MET A 1 163 ? -20.724 -4.252 -12.050 1.00 10.31 180 MET A CA 1
ATOM 1291 C C . MET A 1 163 ? -19.326 -4.832 -12.090 1.00 9.41 180 MET A C 1
ATOM 1292 O O . MET A 1 163 ? -18.470 -4.450 -11.293 1.00 9.42 180 MET A O 1
ATOM 1297 N N . VAL A 1 164 ? -19.105 -5.755 -13.015 1.00 9.46 181 VAL A N 1
ATOM 1298 C CA . VAL A 1 164 ? -17.816 -6.421 -13.124 1.00 9.32 181 VAL A CA 1
ATOM 1299 C C . VAL A 1 164 ? -17.095 -6.221 -14.443 1.00 10.10 181 VAL A C 1
ATOM 1300 O O . VAL A 1 164 ? -17.706 -6.231 -15.511 1.00 9.37 181 VAL A O 1
ATOM 1304 N N . ASN A 1 165 ? -15.789 -6.005 -14.348 1.00 9.29 182 ASN A N 1
ATOM 1305 C CA . ASN A 1 165 ? -14.946 -5.932 -15.530 1.00 8.62 182 ASN A CA 1
ATOM 1306 C C . ASN A 1 165 ? -13.848 -6.939 -15.259 1.00 8.04 182 ASN A C 1
ATOM 1307 O O . ASN A 1 165 ? -13.392 -7.080 -14.124 1.00 8.62 182 ASN A O 1
ATOM 1312 N N . TYR A 1 166 ? -13.444 -7.657 -16.295 1.00 7.48 183 TYR A N 1
ATOM 1313 C CA . TYR A 1 166 ? -12.372 -8.629 -16.153 1.00 8.50 183 TYR A CA 1
ATOM 1314 C C . TYR A 1 166 ? -11.454 -8.505 -17.347 1.00 8.06 183 TYR A C 1
ATOM 1315 O O . TYR A 1 166 ? -11.860 -8.048 -18.417 1.00 9.38 183 TYR A O 1
ATOM 1324 N N . ILE A 1 167 ? -10.206 -8.901 -17.147 1.00 7.84 184 ILE A N 1
ATOM 1325 C CA . ILE A 1 167 ? -9.226 -8.892 -18.217 1.00 8.46 184 ILE A CA 1
ATOM 1326 C C . ILE A 1 167 ? -8.327 -10.105 -18.013 1.00 7.68 184 ILE A C 1
ATOM 1327 O O . ILE A 1 167 ? -7.950 -10.436 -16.882 1.00 7.86 184 ILE A O 1
ATOM 1332 N N . PHE A 1 168 ? -8.026 -10.797 -19.106 1.00 8.13 185 PHE A N 1
ATOM 1333 C CA . PHE A 1 168 ? -7.154 -11.965 -19.053 1.00 9.18 185 PHE A CA 1
ATOM 1334 C C . PHE A 1 168 ? -6.131 -11.875 -20.177 1.00 8.39 185 PHE A C 1
ATOM 1335 O O . PHE A 1 168 ? -6.489 -11.658 -21.337 1.00 9.32 185 PHE A O 1
ATOM 1343 N N . PHE A 1 169 ? -4.860 -12.050 -19.823 1.00 7.87 186 PHE A N 1
ATOM 1344 C CA . PHE A 1 169 ? -3.764 -11.983 -20.782 1.00 8.92 186 PHE A CA 1
ATOM 1345 C C . PHE A 1 169 ? -2.821 -13.170 -20.630 1.00 8.62 186 PHE A C 1
ATOM 1346 O O . PHE A 1 169 ? -2.401 -13.513 -19.526 1.00 10.43 186 PHE A O 1
ATOM 1354 N N . LYS A 1 170 ? -2.504 -13.810 -21.748 1.00 10.23 187 LYS A N 1
ATOM 1355 C CA . LYS A 1 170 ? -1.571 -14.926 -21.727 1.00 11.23 187 LYS A CA 1
ATOM 1356 C C . LYS A 1 170 ? -0.799 -14.887 -23.026 1.00 11.33 187 LYS A C 1
ATOM 1357 O O . LYS A 1 170 ? -1.388 -14.872 -24.103 1.00 12.71 187 LYS A O 1
ATOM 1363 N N . ALA A 1 171 ? 0.521 -14.855 -22.923 1.00 10.65 188 ALA A N 1
ATOM 1364 C CA . ALA A 1 171 ? 1.349 -14.819 -24.114 1.00 11.99 188 ALA A CA 1
ATOM 1365 C C . ALA A 1 171 ? 2.704 -15.450 -23.869 1.00 11.12 188 ALA A C 1
ATOM 1366 O O . ALA A 1 171 ? 3.219 -15.437 -22.754 1.00 10.87 188 ALA A O 1
ATOM 1368 N N . LYS A 1 172 ? 3.269 -16.021 -24.924 1.00 11.53 189 LYS A N 1
ATOM 1369 C CA . LYS A 1 172 ? 4.593 -16.606 -24.848 1.00 11.03 189 LYS A CA 1
ATOM 1370 C C . LYS A 1 172 ? 5.541 -15.486 -25.232 1.00 10.64 189 LYS A C 1
ATOM 1371 O O . LYS A 1 172 ? 5.164 -14.587 -25.988 1.00 10.75 189 LYS A O 1
ATOM 1377 N N . TRP A 1 173 ? 6.761 -15.522 -24.708 1.00 10.10 190 TRP A N 1
ATOM 1378 C CA . TRP A 1 173 ? 7.744 -14.515 -25.093 1.00 10.39 190 TRP A CA 1
ATOM 1379 C C . TRP A 1 173 ? 8.023 -14.824 -26.557 1.00 11.51 190 TRP A C 1
ATOM 1380 O O . TRP A 1 173 ? 7.878 -15.970 -26.981 1.00 13.17 190 TRP A O 1
ATOM 1391 N N . GLU A 1 174 ? 8.409 -13.818 -27.330 1.00 10.38 191 GLU A N 1
ATOM 1392 C CA . GLU A 1 174 ? 8.745 -14.054 -28.727 1.00 11.99 191 GLU A CA 1
ATOM 1393 C C . GLU A 1 174 ? 9.929 -15.024 -28.710 1.00 11.96 191 GLU A C 1
ATOM 1394 O O . GLU A 1 174 ? 10.012 -15.947 -29.524 1.00 11.70 191 GLU A O 1
ATOM 1400 N N . THR A 1 175 ? 10.840 -14.799 -27.769 1.00 11.57 192 THR A N 1
ATOM 1401 C CA . THR A 1 175 ? 12.012 -15.646 -27.578 1.00 11.57 192 THR A CA 1
ATOM 1402 C C . THR A 1 175 ? 12.025 -16.037 -26.103 1.00 12.56 192 THR A C 1
ATOM 1403 O O . THR A 1 175 ? 12.168 -15.182 -25.230 1.00 11.88 192 THR A O 1
ATOM 1407 N N A SER A 1 176 ? 11.868 -17.326 -25.827 0.50 13.43 193 SER A N 1
ATOM 1408 N N B SER A 1 176 ? 11.877 -17.329 -25.832 0.50 12.30 193 SER A N 1
ATOM 1409 C CA A SER A 1 176 ? 11.846 -17.803 -24.450 0.50 14.66 193 SER A CA 1
ATOM 1410 C CA B SER A 1 176 ? 11.860 -17.822 -24.459 0.50 12.58 193 SER A CA 1
ATOM 1411 C C A SER A 1 176 ? 13.217 -17.775 -23.788 0.50 15.95 193 SER A C 1
ATOM 1412 C C B SER A 1 176 ? 13.226 -17.808 -23.790 0.50 14.83 193 SER A C 1
ATOM 1413 O O A SER A 1 176 ? 14.247 -17.683 -24.458 0.50 16.29 193 SER A O 1
ATOM 1414 O O B SER A 1 176 ? 14.262 -17.759 -24.454 0.50 15.24 193 SER A O 1
ATOM 1419 N N . PHE A 1 177 ? 13.213 -17.847 -22.461 1.00 14.97 194 PHE A N 1
ATOM 1420 C CA . PHE A 1 177 ? 14.440 -17.880 -21.682 1.00 16.83 194 PHE A CA 1
ATOM 1421 C C . PHE A 1 177 ? 14.708 -19.384 -21.616 1.00 19.15 194 PHE A C 1
ATOM 1422 O O . PHE A 1 177 ? 13.763 -20.175 -21.568 1.00 20.16 194 PHE A O 1
ATOM 1430 N N . ASN A 1 178 ? 15.972 -19.794 -21.632 1.00 22.30 195 ASN A N 1
ATOM 1431 C CA . ASN A 1 178 ? 16.272 -21.219 -21.553 1.00 25.11 195 ASN A CA 1
ATOM 1432 C C . ASN A 1 178 ? 16.266 -21.632 -20.085 1.00 26.17 195 ASN A C 1
ATOM 1433 O O . ASN A 1 178 ? 16.943 -21.020 -19.263 1.00 25.39 195 ASN A O 1
ATOM 1438 N N . HIS A 1 179 ? 15.493 -22.665 -19.761 1.00 28.20 196 HIS A N 1
ATOM 1439 C CA . HIS A 1 179 ? 15.395 -23.148 -18.386 1.00 30.48 196 HIS A CA 1
ATOM 1440 C C . HIS A 1 179 ? 16.756 -23.464 -17.775 1.00 30.54 196 HIS A C 1
ATOM 1441 O O . HIS A 1 179 ? 16.952 -23.313 -16.567 1.00 30.11 196 HIS A O 1
ATOM 1448 N N . LYS A 1 180 ? 17.692 -23.899 -18.612 1.00 30.79 197 LYS A N 1
ATOM 1449 C CA . LYS A 1 180 ? 19.033 -24.232 -18.150 1.00 30.58 197 LYS A CA 1
ATOM 1450 C C . LYS A 1 180 ? 19.801 -22.966 -17.782 1.00 30.10 197 LYS A C 1
ATOM 1451 O O . LYS A 1 180 ? 20.885 -23.031 -17.204 1.00 31.78 197 LYS A O 1
ATOM 1453 N N . GLY A 1 181 ? 19.231 -21.815 -18.122 1.00 27.53 198 GLY A N 1
ATOM 1454 C CA . GLY A 1 181 ? 19.881 -20.555 -17.817 1.00 25.17 198 GLY A CA 1
ATOM 1455 C C . GLY A 1 181 ? 19.339 -19.902 -16.560 1.00 22.50 198 GLY A C 1
ATOM 1456 O O . GLY A 1 181 ? 19.714 -18.779 -16.227 1.00 22.58 198 GLY A O 1
ATOM 1457 N N . THR A 1 182 ? 18.453 -20.596 -15.856 1.00 20.36 199 THR A N 1
ATOM 1458 C CA . THR A 1 182 ? 17.877 -20.046 -14.636 1.00 17.64 199 THR A CA 1
ATOM 1459 C C . THR A 1 182 ? 18.617 -20.571 -13.412 1.00 18.93 199 THR A C 1
ATOM 1460 O O . THR A 1 182 ? 18.735 -21.782 -13.217 1.00 19.09 199 THR A O 1
ATOM 1464 N N . GLN A 1 183 ? 19.120 -19.652 -12.597 1.00 17.85 200 GLN A N 1
ATOM 1465 C CA . GLN A 1 183 ? 19.861 -20.015 -11.396 1.00 19.08 200 GLN A CA 1
ATOM 1466 C C . GLN A 1 183 ? 19.454 -19.119 -10.233 1.00 17.84 200 GLN A C 1
ATOM 1467 O O . GLN A 1 183 ? 19.021 -17.987 -10.437 1.00 15.71 200 GLN A O 1
ATOM 1473 N N . GLU A 1 184 ? 19.589 -19.631 -9.014 1.00 17.86 201 GLU A N 1
ATOM 1474 C CA . GLU A 1 184 ? 19.240 -18.856 -7.830 1.00 17.52 201 GLU A CA 1
ATOM 1475 C C . GLU A 1 184 ? 20.226 -17.714 -7.627 1.00 16.52 201 GLU A C 1
ATOM 1476 O O . GLU A 1 184 ? 21.444 -17.904 -7.693 1.00 16.78 201 GLU A O 1
ATOM 1482 N N A GLN A 1 185 ? 19.692 -16.525 -7.372 0.50 15.53 202 GLN A N 1
ATOM 1483 N N B GLN A 1 185 ? 19.687 -16.521 -7.391 0.50 14.96 202 GLN A N 1
ATOM 1484 C CA A GLN A 1 185 ? 20.517 -15.348 -7.151 0.50 14.84 202 GLN A CA 1
ATOM 1485 C CA B GLN A 1 185 ? 20.494 -15.326 -7.170 0.50 14.01 202 GLN A CA 1
ATOM 1486 C C A GLN A 1 185 ? 19.893 -14.471 -6.074 0.50 13.48 202 GLN A C 1
ATOM 1487 C C B GLN A 1 185 ? 19.886 -14.468 -6.070 0.50 12.84 202 GLN A C 1
ATOM 1488 O O A GLN A 1 185 ? 18.719 -14.626 -5.737 0.50 13.50 202 GLN A O 1
ATOM 1489 O O B GLN A 1 185 ? 18.720 -14.633 -5.713 0.50 12.93 202 GLN A O 1
ATOM 1500 N N . ASP A 1 186 ? 20.687 -13.553 -5.538 1.00 13.18 203 ASP A N 1
ATOM 1501 C CA . ASP A 1 186 ? 20.226 -12.646 -4.498 1.00 12.88 203 ASP A CA 1
ATOM 1502 C C . ASP A 1 186 ? 19.471 -11.473 -5.118 1.00 13.96 203 ASP A C 1
ATOM 1503 O O . ASP A 1 186 ? 19.886 -10.927 -6.147 1.00 14.72 203 ASP A O 1
ATOM 1508 N N . PHE A 1 187 ? 18.361 -11.091 -4.498 1.00 10.84 204 PHE A N 1
ATOM 1509 C CA . PHE A 1 187 ? 17.583 -9.948 -4.960 1.00 11.44 204 PHE A CA 1
ATOM 1510 C C . PHE A 1 187 ? 17.584 -8.967 -3.796 1.00 11.23 204 PHE A C 1
ATOM 1511 O O . PHE A 1 187 ? 17.166 -9.303 -2.685 1.00 11.20 204 PHE A O 1
ATOM 1519 N N . TYR A 1 188 ? 18.058 -7.754 -4.049 1.00 10.94 205 TYR A N 1
ATOM 1520 C CA . TYR A 1 188 ? 18.145 -6.759 -2.994 1.00 11.43 205 TYR A CA 1
ATOM 1521 C C . TYR A 1 188 ? 16.926 -5.864 -2.872 1.00 11.28 205 TYR A C 1
ATOM 1522 O O . TYR A 1 188 ? 16.799 -4.869 -3.585 1.00 10.92 205 TYR A O 1
ATOM 1531 N N . VAL A 1 189 ? 16.019 -6.232 -1.969 1.00 11.48 206 VAL A N 1
ATOM 1532 C CA . VAL A 1 189 ? 14.818 -5.438 -1.733 1.00 11.73 206 VAL A CA 1
ATOM 1533 C C . VAL A 1 189 ? 15.321 -4.063 -1.295 1.00 13.82 206 VAL A C 1
ATOM 1534 O O . VAL A 1 189 ? 14.761 -3.032 -1.668 1.00 14.23 206 VAL A O 1
ATOM 1538 N N . THR A 1 190 ? 16.382 -4.078 -0.490 1.00 14.60 207 THR A N 1
ATOM 1539 C CA . THR A 1 190 ? 17.075 -2.874 -0.027 1.00 15.66 207 THR A CA 1
ATOM 1540 C C . THR A 1 190 ? 18.521 -3.341 0.104 1.00 17.00 207 THR A C 1
ATOM 1541 O O . THR A 1 190 ? 18.810 -4.512 -0.128 1.00 16.15 207 THR A O 1
ATOM 1545 N N . SER A 1 191 ? 19.433 -2.448 0.470 1.00 20.19 208 SER A N 1
ATOM 1546 C CA . SER A 1 191 ? 20.825 -2.855 0.610 1.00 22.43 208 SER A CA 1
ATOM 1547 C C . SER A 1 191 ? 20.992 -3.826 1.777 1.00 23.01 208 SER A C 1
ATOM 1548 O O . SER A 1 191 ? 21.965 -4.579 1.831 1.00 24.71 208 SER A O 1
ATOM 1551 N N . GLU A 1 192 ? 20.034 -3.817 2.702 1.00 22.18 209 GLU A N 1
ATOM 1552 C CA . GLU A 1 192 ? 20.095 -4.687 3.875 1.00 23.27 209 GLU A CA 1
ATOM 1553 C C . GLU A 1 192 ? 19.087 -5.834 3.877 1.00 21.78 209 GLU A C 1
ATOM 1554 O O . GLU A 1 192 ? 19.193 -6.754 4.688 1.00 22.71 209 GLU A O 1
ATOM 1557 N N . THR A 1 193 ? 18.103 -5.774 2.987 1.00 18.07 210 THR A N 1
ATOM 1558 C CA . THR A 1 193 ? 17.092 -6.822 2.908 1.00 16.30 210 THR A CA 1
ATOM 1559 C C . THR A 1 193 ? 17.269 -7.584 1.603 1.00 15.84 210 THR A C 1
ATOM 1560 O O . THR A 1 193 ? 17.025 -7.050 0.520 1.00 13.64 210 THR A O 1
ATOM 1564 N N . VAL A 1 194 ? 17.686 -8.838 1.722 1.00 12.35 211 VAL A N 1
ATOM 1565 C CA . VAL A 1 194 ? 17.952 -9.680 0.566 1.00 12.56 211 VAL A CA 1
ATOM 1566 C C . VAL A 1 194 ? 17.070 -10.919 0.526 1.00 13.26 211 VAL A C 1
ATOM 1567 O O . VAL A 1 194 ? 16.834 -11.555 1.550 1.00 13.55 211 VAL A O 1
ATOM 1571 N N A VAL A 1 195 ? 16.592 -11.256 -0.668 0.50 12.55 212 VAL A N 1
ATOM 1572 N N B VAL A 1 195 ? 16.584 -11.258 -0.664 0.50 13.05 212 VAL A N 1
ATOM 1573 C CA A VAL A 1 195 ? 15.740 -12.424 -0.859 0.50 12.63 212 VAL A CA 1
ATOM 1574 C CA B VAL A 1 195 ? 15.739 -12.434 -0.838 0.50 13.73 212 VAL A CA 1
ATOM 1575 C C A VAL A 1 195 ? 16.282 -13.279 -2.000 0.50 13.62 212 VAL A C 1
ATOM 1576 C C B VAL A 1 195 ? 16.267 -13.277 -1.996 0.50 14.16 212 VAL A C 1
ATOM 1577 O O A VAL A 1 195 ? 16.783 -12.756 -2.996 0.50 14.41 212 VAL A O 1
ATOM 1578 O O B VAL A 1 195 ? 16.744 -12.745 -2.999 0.50 14.95 212 VAL A O 1
ATOM 1585 N N . ARG A 1 196 ? 16.188 -14.595 -1.845 1.00 13.33 213 ARG A N 1
ATOM 1586 C CA . ARG A 1 196 ? 16.662 -15.527 -2.866 1.00 14.35 213 ARG A CA 1
ATOM 1587 C C . ARG A 1 196 ? 15.590 -15.688 -3.943 1.00 14.50 213 ARG A C 1
ATOM 1588 O O . ARG A 1 196 ? 14.422 -15.918 -3.629 1.00 15.93 213 ARG A O 1
ATOM 1596 N N . VAL A 1 197 ? 15.979 -15.572 -5.210 1.00 14.40 214 VAL A N 1
ATOM 1597 C CA . VAL A 1 197 ? 15.015 -15.702 -6.302 1.00 13.18 214 VAL A CA 1
ATOM 1598 C C . VAL A 1 197 ? 15.585 -16.465 -7.490 1.00 13.13 214 VAL A C 1
ATOM 1599 O O . VAL A 1 197 ? 16.798 -16.505 -7.687 1.00 13.19 214 VAL A O 1
ATOM 1603 N N . PRO A 1 198 ? 14.713 -17.101 -8.290 1.00 11.73 215 PRO A N 1
ATOM 1604 C CA . PRO A 1 198 ? 15.201 -17.836 -9.459 1.00 12.59 215 PRO A CA 1
ATOM 1605 C C . PRO A 1 198 ? 15.458 -16.738 -10.489 1.00 11.72 215 PRO A C 1
ATOM 1606 O O . PRO A 1 198 ? 14.538 -16.003 -10.837 1.00 13.43 215 PRO A O 1
ATOM 1610 N N . MET A 1 199 ? 16.695 -16.607 -10.952 1.00 11.39 216 MET A N 1
ATOM 1611 C CA . MET A 1 199 ? 17.027 -15.566 -11.922 1.00 11.12 216 MET A CA 1
ATOM 1612 C C . MET A 1 199 ? 17.178 -16.152 -13.317 1.00 11.67 216 MET A C 1
ATOM 1613 O O . MET A 1 199 ? 18.070 -16.967 -13.563 1.00 11.36 216 MET A O 1
ATOM 1618 N N . MET A 1 200 ? 16.298 -15.741 -14.225 1.00 10.63 217 MET A N 1
ATOM 1619 C CA . MET A 1 200 ? 16.339 -16.218 -15.604 1.00 8.99 217 MET A CA 1
ATOM 1620 C C . MET A 1 200 ? 17.377 -15.396 -16.342 1.00 10.28 217 MET A C 1
ATOM 1621 O O . MET A 1 200 ? 17.737 -14.305 -15.902 1.00 11.05 217 MET A O 1
ATOM 1626 N N . SER A 1 201 ? 17.858 -15.914 -17.464 1.00 12.31 218 SER A N 1
ATOM 1627 C CA . SER A 1 201 ? 18.848 -15.175 -18.230 1.00 13.49 218 SER A CA 1
ATOM 1628 C C . SER A 1 201 ? 18.869 -15.550 -19.696 1.00 14.48 218 SER A C 1
ATOM 1629 O O . SER A 1 201 ? 18.618 -16.697 -20.064 1.00 15.61 218 SER A O 1
ATOM 1632 N N A ARG A 1 202 ? 19.166 -14.566 -20.537 0.50 14.25 219 ARG A N 1
ATOM 1633 N N B ARG A 1 202 ? 19.156 -14.564 -20.536 0.50 13.49 219 ARG A N 1
ATOM 1634 C CA A ARG A 1 202 ? 19.233 -14.783 -21.976 0.50 14.25 219 ARG A CA 1
ATOM 1635 C CA B ARG A 1 202 ? 19.264 -14.787 -21.971 0.50 13.04 219 ARG A CA 1
ATOM 1636 C C A ARG A 1 202 ? 19.993 -13.641 -22.637 0.50 14.39 219 ARG A C 1
ATOM 1637 C C B ARG A 1 202 ? 20.020 -13.640 -22.608 0.50 13.52 219 ARG A C 1
ATOM 1638 O O A ARG A 1 202 ? 19.657 -12.473 -22.444 0.50 13.73 219 ARG A O 1
ATOM 1639 O O B ARG A 1 202 ? 19.712 -12.472 -22.373 0.50 12.57 219 ARG A O 1
ATOM 1654 N N . GLU A 1 203 ? 21.028 -13.980 -23.401 1.00 13.71 220 GLU A N 1
ATOM 1655 C CA . GLU A 1 203 ? 21.816 -12.973 -24.093 1.00 15.39 220 GLU A CA 1
ATOM 1656 C C . GLU A 1 203 ? 21.124 -12.843 -25.442 1.00 15.04 220 GLU A C 1
ATOM 1657 O O . GLU A 1 203 ? 20.910 -13.839 -26.137 1.00 15.67 220 GLU A O 1
ATOM 1663 N N . ASP A 1 204 ? 20.760 -11.620 -25.809 1.00 13.24 221 ASP A N 1
ATOM 1664 C CA . ASP A 1 204 ? 20.049 -11.407 -27.062 1.00 13.76 221 ASP A CA 1
ATOM 1665 C C . ASP A 1 204 ? 20.031 -9.916 -27.366 1.00 13.05 221 ASP A C 1
ATOM 1666 O O . ASP A 1 204 ? 20.571 -9.112 -26.611 1.00 12.67 221 ASP A O 1
ATOM 1671 N N . GLN A 1 205 ? 19.423 -9.553 -28.488 1.00 14.08 222 GLN A N 1
ATOM 1672 C CA . GLN A 1 205 ? 19.296 -8.149 -28.848 1.00 15.51 222 GLN A CA 1
ATOM 1673 C C . GLN A 1 205 ? 17.973 -7.697 -28.247 1.00 14.06 222 GLN A C 1
ATOM 1674 O O . GLN A 1 205 ? 16.961 -8.387 -28.378 1.00 15.21 222 GLN A O 1
ATOM 1680 N N . TYR A 1 206 ? 17.980 -6.548 -27.581 1.00 12.99 223 TYR A N 1
ATOM 1681 C CA . TYR A 1 206 ? 16.771 -6.022 -26.954 1.00 12.72 223 TYR A CA 1
ATOM 1682 C C . TYR A 1 206 ? 16.624 -4.530 -27.169 1.00 13.80 223 TYR A C 1
ATOM 1683 O O . TYR A 1 206 ? 17.616 -3.821 -27.367 1.00 14.77 223 TYR A O 1
ATOM 1692 N N A HIS A 1 207 ? 15.384 -4.050 -27.135 0.50 14.06 224 HIS A N 1
ATOM 1693 N N B HIS A 1 207 ? 15.382 -4.054 -27.126 0.50 13.52 224 HIS A N 1
ATOM 1694 C CA A HIS A 1 207 ? 15.137 -2.620 -27.252 0.50 13.70 224 HIS A CA 1
ATOM 1695 C CA B HIS A 1 207 ? 15.119 -2.627 -27.243 0.50 12.82 224 HIS A CA 1
ATOM 1696 C C A HIS A 1 207 ? 15.575 -2.092 -25.894 0.50 12.79 224 HIS A C 1
ATOM 1697 C C B HIS A 1 207 ? 15.577 -2.095 -25.889 0.50 12.17 224 HIS A C 1
ATOM 1698 O O A HIS A 1 207 ? 15.125 -2.575 -24.852 0.50 11.54 224 HIS A O 1
ATOM 1699 O O B HIS A 1 207 ? 15.140 -2.581 -24.843 0.50 10.85 224 HIS A O 1
ATOM 1712 N N . TYR A 1 208 ? 16.463 -1.109 -25.909 1.00 10.90 225 TYR A N 1
ATOM 1713 C CA . TYR A 1 208 ? 17.013 -0.566 -24.680 1.00 11.44 225 TYR A CA 1
ATOM 1714 C C . TYR A 1 208 ? 17.163 0.942 -24.688 1.00 12.26 225 TYR A C 1
ATOM 1715 O O . TYR A 1 208 ? 17.365 1.553 -25.735 1.00 12.68 225 TYR A O 1
ATOM 1724 N N . LEU A 1 209 ? 17.068 1.531 -23.502 1.00 12.91 226 LEU A N 1
ATOM 1725 C CA . LEU A 1 209 ? 17.240 2.965 -23.341 1.00 12.54 226 LEU A CA 1
ATOM 1726 C C . LEU A 1 209 ? 17.754 3.280 -21.948 1.00 14.09 226 LEU A C 1
ATOM 1727 O O . LEU A 1 209 ? 17.288 2.714 -20.956 1.00 13.26 226 LEU A O 1
ATOM 1732 N N . LEU A 1 210 ? 18.739 4.168 -21.887 1.00 13.13 227 LEU A N 1
ATOM 1733 C CA . LEU A 1 210 ? 19.284 4.623 -20.622 1.00 14.50 227 LEU A CA 1
ATOM 1734 C C . LEU A 1 210 ? 18.641 5.997 -20.466 1.00 15.58 227 LEU A C 1
ATOM 1735 O O . LEU A 1 210 ? 18.955 6.926 -21.214 1.00 17.18 227 LEU A O 1
ATOM 1740 N N . ASP A 1 211 ? 17.710 6.106 -19.527 1.00 13.54 228 ASP A N 1
ATOM 1741 C CA . ASP A 1 211 ? 17.014 7.362 -19.279 1.00 15.19 228 ASP A CA 1
ATOM 1742 C C . ASP A 1 211 ? 17.792 8.130 -18.214 1.00 16.02 228 ASP A C 1
ATOM 1743 O O . ASP A 1 211 ? 17.712 7.827 -17.026 1.00 15.07 228 ASP A O 1
ATOM 1748 N N . ARG A 1 212 ? 18.561 9.120 -18.656 1.00 17.23 229 ARG A N 1
ATOM 1749 C CA . ARG A 1 212 ? 19.375 9.913 -17.744 1.00 18.84 229 ARG A CA 1
ATOM 1750 C C . ARG A 1 212 ? 18.575 10.970 -16.993 1.00 18.77 229 ARG A C 1
ATOM 1751 O O . ARG A 1 212 ? 19.036 11.501 -15.983 1.00 20.01 229 ARG A O 1
ATOM 1759 N N . ASN A 1 213 ? 17.379 11.276 -17.485 1.00 19.37 230 ASN A N 1
ATOM 1760 C CA . ASN A 1 213 ? 16.526 12.269 -16.842 1.00 19.24 230 ASN A CA 1
ATOM 1761 C C . ASN A 1 213 ? 15.921 11.702 -15.561 1.00 18.82 230 ASN A C 1
ATOM 1762 O O . ASN A 1 213 ? 15.987 12.324 -14.500 1.00 19.37 230 ASN A O 1
ATOM 1767 N N . LEU A 1 214 ? 15.332 10.514 -15.659 1.00 17.11 231 LEU A N 1
ATOM 1768 C CA . LEU A 1 214 ? 14.729 9.881 -14.495 1.00 15.75 231 LEU A CA 1
ATOM 1769 C C . LEU A 1 214 ? 15.724 8.970 -13.790 1.00 14.39 231 LEU A C 1
ATOM 1770 O O . LEU A 1 214 ? 15.527 8.600 -12.633 1.00 14.75 231 LEU A O 1
ATOM 1775 N N . SER A 1 215 ? 16.795 8.627 -14.499 1.00 13.73 232 SER A N 1
ATOM 1776 C CA . SER A 1 215 ? 17.855 7.769 -13.985 1.00 13.47 232 SER A CA 1
ATOM 1777 C C . SER A 1 215 ? 17.400 6.321 -13.852 1.00 12.86 232 SER A C 1
ATOM 1778 O O . SER A 1 215 ? 17.262 5.784 -12.751 1.00 12.33 232 SER A O 1
ATOM 1781 N N . CYS A 1 216 ? 17.183 5.691 -14.998 1.00 12.42 233 CYS A N 1
ATOM 1782 C CA . CYS A 1 216 ? 16.751 4.301 -15.031 1.00 10.47 233 CYS A CA 1
ATOM 1783 C C . CYS A 1 216 ? 17.069 3.689 -16.382 1.00 11.41 233 CYS A C 1
ATOM 1784 O O . CYS A 1 216 ? 17.272 4.399 -17.369 1.00 12.63 233 CYS A O 1
ATOM 1787 N N . ARG A 1 217 ? 17.136 2.364 -16.409 1.00 9.08 234 ARG A N 1
ATOM 1788 C CA . ARG A 1 217 ? 17.377 1.631 -17.640 1.00 9.14 234 ARG A CA 1
ATOM 1789 C C . ARG A 1 217 ? 16.034 1.022 -18.002 1.00 9.63 234 ARG A C 1
ATOM 1790 O O . ARG A 1 217 ? 15.317 0.517 -17.137 1.00 9.47 234 ARG A O 1
ATOM 1798 N N . VAL A 1 218 ? 15.693 1.082 -19.280 1.00 8.15 235 VAL A N 1
ATOM 1799 C CA . VAL A 1 218 ? 14.422 0.561 -19.754 1.00 9.14 235 VAL A CA 1
ATOM 1800 C C . VAL A 1 218 ? 14.683 -0.516 -20.790 1.00 8.99 235 VAL A C 1
ATOM 1801 O O . VAL A 1 218 ? 15.421 -0.292 -21.749 1.00 9.14 235 VAL A O 1
ATOM 1805 N N A VAL A 1 219 ? 14.090 -1.691 -20.603 0.50 7.93 236 VAL A N 1
ATOM 1806 N N B VAL A 1 219 ? 14.072 -1.681 -20.593 0.50 7.87 236 VAL A N 1
ATOM 1807 C CA A VAL A 1 219 ? 14.275 -2.767 -21.565 0.50 9.63 236 VAL A CA 1
ATOM 1808 C CA B VAL A 1 219 ? 14.240 -2.798 -21.513 0.50 9.66 236 VAL A CA 1
ATOM 1809 C C A VAL A 1 219 ? 12.927 -3.319 -22.009 0.50 9.23 236 VAL A C 1
ATOM 1810 C C B VAL A 1 219 ? 12.897 -3.312 -22.006 0.50 9.17 236 VAL A C 1
ATOM 1811 O O A VAL A 1 219 ? 12.038 -3.566 -21.193 0.50 10.19 236 VAL A O 1
ATOM 1812 O O B VAL A 1 219 ? 11.978 -3.537 -21.216 0.50 9.84 236 VAL A O 1
ATOM 1819 N N . GLY A 1 220 ? 12.779 -3.489 -23.316 1.00 8.60 237 GLY A N 1
ATOM 1820 C CA . GLY A 1 220 ? 11.545 -4.007 -23.864 1.00 8.33 237 GLY A CA 1
ATOM 1821 C C . GLY A 1 220 ? 11.766 -5.468 -24.191 1.00 9.31 237 GLY A C 1
ATOM 1822 O O . GLY A 1 220 ? 12.797 -5.826 -24.764 1.00 10.75 237 GLY A O 1
ATOM 1823 N N . VAL A 1 221 ? 10.818 -6.314 -23.806 1.00 8.65 238 VAL A N 1
ATOM 1824 C CA . VAL A 1 221 ? 10.900 -7.747 -24.079 1.00 10.13 238 VAL A CA 1
ATOM 1825 C C . VAL A 1 221 ? 9.587 -8.104 -24.765 1.00 11.15 238 VAL A C 1
ATOM 1826 O O . VAL A 1 221 ? 8.530 -8.133 -24.136 1.00 12.27 238 VAL A O 1
ATOM 1830 N N . PRO A 1 222 ? 9.640 -8.396 -26.070 1.00 11.23 239 PRO A N 1
ATOM 1831 C CA . PRO A 1 222 ? 8.447 -8.735 -26.847 1.00 10.83 239 PRO A CA 1
ATOM 1832 C C . PRO A 1 222 ? 7.750 -10.076 -26.622 1.00 9.54 239 PRO A C 1
ATOM 1833 O O . PRO A 1 222 ? 8.378 -11.092 -26.330 1.00 10.79 239 PRO A O 1
ATOM 1837 N N . TYR A 1 223 ? 6.429 -10.048 -26.756 1.00 10.30 240 TYR A N 1
ATOM 1838 C CA . TYR A 1 223 ? 5.614 -11.250 -26.645 1.00 11.09 240 TYR A CA 1
ATOM 1839 C C . TYR A 1 223 ? 5.284 -11.644 -28.073 1.00 14.89 240 TYR A C 1
ATOM 1840 O O . TYR A 1 223 ? 5.469 -10.847 -28.992 1.00 15.00 240 TYR A O 1
ATOM 1849 N N . GLN A 1 224 ? 4.813 -12.870 -28.263 1.00 18.18 241 GLN A N 1
ATOM 1850 C CA . GLN A 1 224 ? 4.399 -13.286 -29.593 1.00 20.95 241 GLN A CA 1
ATOM 1851 C C . GLN A 1 224 ? 3.193 -12.395 -29.838 1.00 22.12 241 GLN A C 1
ATOM 1852 O O . GLN A 1 224 ? 2.300 -12.318 -28.995 1.00 24.48 241 GLN A O 1
ATOM 1858 N N . GLY A 1 225 ? 3.171 -11.711 -30.973 1.00 22.74 242 GLY A N 1
ATOM 1859 C CA . GLY A 1 225 ? 2.065 -10.816 -31.257 1.00 23.51 242 GLY A CA 1
ATOM 1860 C C . GLY A 1 225 ? 2.530 -9.381 -31.093 1.00 24.04 242 GLY A C 1
ATOM 1861 O O . GLY A 1 225 ? 3.730 -9.128 -31.004 1.00 25.51 242 GLY A O 1
ATOM 1862 N N . ASN A 1 226 ? 1.592 -8.442 -31.025 1.00 24.25 243 ASN A N 1
ATOM 1863 C CA . ASN A 1 226 ? 1.945 -7.030 -30.907 1.00 23.74 243 ASN A CA 1
ATOM 1864 C C . ASN A 1 226 ? 2.277 -6.544 -29.495 1.00 21.90 243 ASN A C 1
ATOM 1865 O O . ASN A 1 226 ? 2.856 -5.471 -29.336 1.00 23.52 243 ASN A O 1
ATOM 1870 N N . ALA A 1 227 ? 1.932 -7.321 -28.473 1.00 17.75 244 ALA A N 1
ATOM 1871 C CA . ALA A 1 227 ? 2.195 -6.893 -27.097 1.00 14.24 244 ALA A CA 1
ATOM 1872 C C . ALA A 1 227 ? 3.656 -6.983 -26.679 1.00 13.03 244 ALA A C 1
ATOM 1873 O O . ALA A 1 227 ? 4.435 -7.755 -27.238 1.00 12.12 244 ALA A O 1
ATOM 1875 N N A THR A 1 228 ? 4.033 -6.187 -25.685 0.50 11.80 245 THR A N 1
ATOM 1876 N N B THR A 1 228 ? 4.024 -6.179 -25.687 0.50 11.80 245 THR A N 1
ATOM 1877 C CA A THR A 1 228 ? 5.400 -6.219 -25.185 0.50 10.29 245 THR A CA 1
ATOM 1878 C CA B THR A 1 228 ? 5.394 -6.161 -25.193 0.50 10.45 245 THR A CA 1
ATOM 1879 C C A THR A 1 228 ? 5.422 -5.907 -23.703 0.50 9.63 245 THR A C 1
ATOM 1880 C C B THR A 1 228 ? 5.423 -5.889 -23.698 0.50 9.68 245 THR A C 1
ATOM 1881 O O A THR A 1 228 ? 4.504 -5.282 -23.171 0.50 9.22 245 THR A O 1
ATOM 1882 O O B THR A 1 228 ? 4.508 -5.274 -23.151 0.50 9.20 245 THR A O 1
ATOM 1889 N N . ALA A 1 229 ? 6.472 -6.364 -23.039 1.00 8.60 246 ALA A N 1
ATOM 1890 C CA . ALA A 1 229 ? 6.636 -6.114 -21.625 1.00 7.85 246 ALA A CA 1
ATOM 1891 C C . ALA A 1 229 ? 7.742 -5.078 -21.559 1.00 9.55 246 ALA A C 1
ATOM 1892 O O . ALA A 1 229 ? 8.654 -5.077 -22.388 1.00 10.78 246 ALA A O 1
ATOM 1894 N N A LEU A 1 230 ? 7.643 -4.173 -20.594 0.50 8.59 247 LEU A N 1
ATOM 1895 N N B LEU A 1 230 ? 7.644 -4.181 -20.588 0.50 7.85 247 LEU A N 1
ATOM 1896 C CA A LEU A 1 230 ? 8.660 -3.151 -20.389 0.50 9.76 247 LEU A CA 1
ATOM 1897 C CA B LEU A 1 230 ? 8.662 -3.166 -20.381 0.50 8.47 247 LEU A CA 1
ATOM 1898 C C A LEU A 1 230 ? 9.115 -3.306 -18.945 0.50 9.62 247 LEU A C 1
ATOM 1899 C C B LEU A 1 230 ? 9.113 -3.339 -18.942 0.50 8.70 247 LEU A C 1
ATOM 1900 O O A LEU A 1 230 ? 8.290 -3.299 -18.031 0.50 11.05 247 LEU A O 1
ATOM 1901 O O B LEU A 1 230 ? 8.286 -3.382 -18.031 0.50 9.93 247 LEU A O 1
ATOM 1910 N N . PHE A 1 231 ? 10.417 -3.466 -18.739 1.00 8.17 248 PHE A N 1
ATOM 1911 C CA . PHE A 1 231 ? 10.956 -3.615 -17.392 1.00 7.40 248 PHE A CA 1
ATOM 1912 C C . PHE A 1 231 ? 11.842 -2.404 -17.146 1.00 8.14 248 PHE A C 1
ATOM 1913 O O . PHE A 1 231 ? 12.723 -2.097 -17.951 1.00 8.82 248 PHE A O 1
ATOM 1921 N N A ILE A 1 232 ? 11.594 -1.723 -16.031 0.50 8.92 249 ILE A N 1
ATOM 1922 N N B ILE A 1 232 ? 11.597 -1.713 -16.037 0.50 8.50 249 ILE A N 1
ATOM 1923 C CA A ILE A 1 232 ? 12.328 -0.514 -15.666 0.50 8.78 249 ILE A CA 1
ATOM 1924 C CA B ILE A 1 232 ? 12.350 -0.511 -15.694 0.50 7.97 249 ILE A CA 1
ATOM 1925 C C A ILE A 1 232 ? 13.168 -0.705 -14.410 0.50 8.90 249 ILE A C 1
ATOM 1926 C C B ILE A 1 232 ? 13.165 -0.687 -14.419 0.50 8.32 249 ILE A C 1
ATOM 1927 O O A ILE A 1 232 ? 12.637 -1.012 -13.344 0.50 8.60 249 ILE A O 1
ATOM 1928 O O B ILE A 1 232 ? 12.615 -0.963 -13.354 0.50 7.81 249 ILE A O 1
ATOM 1937 N N . LEU A 1 233 ? 14.477 -0.508 -14.536 1.00 7.67 250 LEU A N 1
ATOM 1938 C CA . LEU A 1 233 ? 15.380 -0.650 -13.397 1.00 8.21 250 LEU A CA 1
ATOM 1939 C C . LEU A 1 233 ? 15.958 0.710 -13.012 1.00 9.15 250 LEU A C 1
ATOM 1940 O O . LEU A 1 233 ? 16.838 1.239 -13.696 1.00 9.63 250 LEU A O 1
ATOM 1945 N N . PRO A 1 234 ? 15.458 1.306 -11.925 1.00 8.64 251 PRO A N 1
ATOM 1946 C CA . PRO A 1 234 ? 15.980 2.609 -11.506 1.00 9.21 251 PRO A CA 1
ATOM 1947 C C . PRO A 1 234 ? 17.410 2.453 -11.016 1.00 10.91 251 PRO A C 1
ATOM 1948 O O . PRO A 1 234 ? 17.801 1.378 -10.555 1.00 10.00 251 PRO A O 1
ATOM 1952 N N A SER A 1 235 ? 18.190 3.524 -11.122 0.50 10.70 252 SER A N 1
ATOM 1953 N N B SER A 1 235 ? 18.198 3.516 -11.134 0.50 11.78 252 SER A N 1
ATOM 1954 C CA A SER A 1 235 ? 19.559 3.499 -10.628 0.50 11.38 252 SER A CA 1
ATOM 1955 C CA B SER A 1 235 ? 19.566 3.474 -10.646 0.50 13.81 252 SER A CA 1
ATOM 1956 C C A SER A 1 235 ? 19.446 3.328 -9.119 0.50 11.93 252 SER A C 1
ATOM 1957 C C B SER A 1 235 ? 19.458 3.355 -9.127 0.50 13.30 252 SER A C 1
ATOM 1958 O O A SER A 1 235 ? 18.361 3.479 -8.552 0.50 12.76 252 SER A O 1
ATOM 1959 O O B SER A 1 235 ? 18.383 3.567 -8.561 0.50 13.97 252 SER A O 1
ATOM 1964 N N . GLU A 1 236 ? 20.560 3.011 -8.469 1.00 13.99 253 GLU A N 1
ATOM 1965 C CA . GLU A 1 236 ? 20.567 2.846 -7.021 1.00 14.03 253 GLU A CA 1
ATOM 1966 C C . GLU A 1 236 ? 19.946 4.075 -6.353 1.00 12.19 253 GLU A C 1
ATOM 1967 O O . GLU A 1 236 ? 20.323 5.210 -6.653 1.00 13.92 253 GLU A O 1
ATOM 1973 N N . GLY A 1 237 ? 18.976 3.832 -5.474 1.00 11.98 254 GLY A N 1
ATOM 1974 C CA . GLY A 1 237 ? 18.314 4.904 -4.743 1.00 12.66 254 GLY A CA 1
ATOM 1975 C C . GLY A 1 237 ? 17.382 5.821 -5.514 1.00 13.31 254 GLY A C 1
ATOM 1976 O O . GLY A 1 237 ? 16.932 6.834 -4.978 1.00 15.05 254 GLY A O 1
ATOM 1977 N N . LYS A 1 238 ? 17.050 5.467 -6.751 1.00 11.47 255 LYS A N 1
ATOM 1978 C CA . LYS A 1 238 ? 16.197 6.332 -7.554 1.00 11.49 255 LYS A CA 1
ATOM 1979 C C . LYS A 1 238 ? 14.792 5.835 -7.878 1.00 9.95 255 LYS A C 1
ATOM 1980 O O . LYS A 1 238 ? 14.137 6.400 -8.750 1.00 10.46 255 LYS A O 1
ATOM 1986 N N . MET A 1 239 ? 14.316 4.805 -7.186 1.00 10.23 256 MET A N 1
ATOM 1987 C CA . MET A 1 239 ? 12.966 4.308 -7.457 1.00 8.92 256 MET A CA 1
ATOM 1988 C C . MET A 1 239 ? 11.904 5.385 -7.229 1.00 10.50 256 MET A C 1
ATOM 1989 O O . MET A 1 239 ? 10.998 5.539 -8.039 1.00 11.28 256 MET A O 1
ATOM 1994 N N . GLN A 1 240 ? 12.013 6.132 -6.132 1.00 10.83 257 GLN A N 1
ATOM 1995 C CA . GLN A 1 240 ? 11.035 7.178 -5.841 1.00 12.92 257 GLN A CA 1
ATOM 1996 C C . GLN A 1 240 ? 11.043 8.227 -6.948 1.00 12.26 257 GLN A C 1
ATOM 1997 O O . GLN A 1 240 ? 9.991 8.703 -7.387 1.00 12.77 257 GLN A O 1
ATOM 2003 N N . GLN A 1 241 ? 12.242 8.579 -7.401 1.00 13.04 258 GLN A N 1
ATOM 2004 C CA . GLN A 1 241 ? 12.407 9.560 -8.461 1.00 11.96 258 GLN A CA 1
ATOM 2005 C C . GLN A 1 241 ? 11.741 9.076 -9.745 1.00 12.98 258 GLN A C 1
ATOM 2006 O O . GLN A 1 241 ? 11.082 9.847 -10.442 1.00 12.58 258 GLN A O 1
ATOM 2012 N N . VAL A 1 242 ? 11.917 7.797 -10.060 1.00 11.01 259 VAL A N 1
ATOM 2013 C CA . VAL A 1 242 ? 11.308 7.238 -11.258 1.00 10.26 259 VAL A CA 1
ATOM 2014 C C . VAL A 1 242 ? 9.789 7.234 -11.105 1.00 9.72 259 VAL A C 1
ATOM 2015 O O . VAL A 1 242 ? 9.067 7.634 -12.016 1.00 11.07 259 VAL A O 1
ATOM 2019 N N . GLU A 1 243 ? 9.304 6.801 -9.946 1.00 9.97 260 GLU A N 1
ATOM 2020 C CA . GLU A 1 243 ? 7.862 6.770 -9.701 1.00 10.23 260 GLU A CA 1
ATOM 2021 C C . GLU A 1 243 ? 7.254 8.166 -9.840 1.00 11.43 260 GLU A C 1
ATOM 2022 O O . GLU A 1 243 ? 6.177 8.326 -10.417 1.00 11.15 260 GLU A O 1
ATOM 2028 N N . ASN A 1 244 ? 7.943 9.178 -9.322 1.00 11.73 261 ASN A N 1
ATOM 2029 C CA . ASN A 1 244 ? 7.442 10.547 -9.420 1.00 14.38 261 ASN A CA 1
ATOM 2030 C C . ASN A 1 244 ? 7.389 11.035 -10.867 1.00 15.07 261 ASN A C 1
ATOM 2031 O O . ASN A 1 244 ? 6.568 11.889 -11.214 1.00 16.11 261 ASN A O 1
ATOM 2036 N N . GLY A 1 245 ? 8.258 10.483 -11.710 1.00 13.67 262 GLY A N 1
ATOM 2037 C CA . GLY A 1 245 ? 8.308 10.893 -13.101 1.00 13.73 262 GLY A CA 1
ATOM 2038 C C . GLY A 1 245 ? 7.430 10.118 -14.065 1.00 11.99 262 GLY A C 1
ATOM 2039 O O . GLY A 1 245 ? 7.314 10.488 -15.236 1.00 13.99 262 GLY A O 1
ATOM 2040 N N . LEU A 1 246 ? 6.803 9.046 -13.593 1.00 9.92 263 LEU A N 1
ATOM 2041 C CA . LEU A 1 246 ? 5.948 8.258 -14.472 1.00 9.39 263 LEU A CA 1
ATOM 2042 C C . LEU A 1 246 ? 4.790 9.092 -14.997 1.00 11.38 263 LEU A C 1
ATOM 2043 O O . LEU A 1 246 ? 4.161 9.842 -14.250 1.00 11.73 263 LEU A O 1
ATOM 2048 N N . SER A 1 247 ? 4.510 8.944 -16.285 1.00 10.45 264 SER A N 1
ATOM 2049 C CA . SER A 1 247 ? 3.418 9.662 -16.927 1.00 11.06 264 SER A CA 1
ATOM 2050 C C . SER A 1 247 ? 3.187 9.037 -18.291 1.00 10.39 264 SER A C 1
ATOM 2051 O O . SER A 1 247 ? 4.005 8.245 -18.765 1.00 11.55 264 SER A O 1
ATOM 2054 N N . GLU A 1 248 ? 2.072 9.387 -18.919 1.00 11.02 265 GLU A N 1
ATOM 2055 C CA . GLU A 1 248 ? 1.772 8.857 -20.241 1.00 12.72 265 GLU A CA 1
ATOM 2056 C C . GLU A 1 248 ? 2.868 9.316 -21.202 1.00 12.91 265 GLU A C 1
ATOM 2057 O O . GLU A 1 248 ? 3.314 8.552 -22.059 1.00 12.63 265 GLU A O 1
ATOM 2063 N N . LYS A 1 249 ? 3.304 10.564 -21.043 1.00 13.42 266 LYS A N 1
ATOM 2064 C CA . LYS A 1 249 ? 4.353 11.136 -21.885 1.00 14.04 266 LYS A CA 1
ATOM 2065 C C . LYS A 1 249 ? 5.659 10.357 -21.741 1.00 13.69 266 LYS A C 1
ATOM 2066 O O . LYS A 1 249 ? 6.330 10.056 -22.734 1.00 13.25 266 LYS A O 1
ATOM 2070 N N . THR A 1 250 ? 6.013 10.036 -20.502 1.00 12.03 267 THR A N 1
ATOM 2071 C CA . THR A 1 250 ? 7.233 9.286 -20.230 1.00 10.72 267 THR A CA 1
ATOM 2072 C C . THR A 1 250 ? 7.197 7.930 -20.925 1.00 11.89 267 THR A C 1
ATOM 2073 O O . THR A 1 250 ? 8.185 7.509 -21.540 1.00 11.34 267 THR A O 1
ATOM 2077 N N . LEU A 1 251 ? 6.062 7.242 -20.829 1.00 11.61 268 LEU A N 1
ATOM 2078 C CA . LEU A 1 251 ? 5.925 5.941 -21.468 1.00 10.61 268 LEU A CA 1
ATOM 2079 C C . LEU A 1 251 ? 6.053 6.100 -22.976 1.00 12.73 268 LEU A C 1
ATOM 2080 O O . LEU A 1 251 ? 6.743 5.315 -23.628 1.00 11.03 268 LEU A O 1
ATOM 2085 N N . ARG A 1 252 ? 5.399 7.119 -23.533 1.00 11.45 269 ARG A N 1
ATOM 2086 C CA . ARG A 1 252 ? 5.491 7.354 -24.974 1.00 13.95 269 ARG A CA 1
ATOM 2087 C C . ARG A 1 252 ? 6.946 7.591 -25.362 1.00 12.98 269 ARG A C 1
ATOM 2088 O O . ARG A 1 252 ? 7.410 7.104 -26.391 1.00 12.43 269 ARG A O 1
ATOM 2096 N N . LYS A 1 253 ? 7.661 8.347 -24.535 1.00 13.76 270 LYS A N 1
ATOM 2097 C CA . LYS A 1 253 ? 9.061 8.650 -24.806 1.00 14.67 270 LYS A CA 1
ATOM 2098 C C . LYS A 1 253 ? 9.896 7.378 -24.845 1.00 14.23 270 LYS A C 1
ATOM 2099 O O . LYS A 1 253 ? 10.682 7.170 -25.775 1.00 13.90 270 LYS A O 1
ATOM 2105 N N . TRP A 1 254 ? 9.729 6.531 -23.833 1.00 14.15 271 TRP A N 1
ATOM 2106 C CA . TRP A 1 254 ? 10.483 5.287 -23.764 1.00 14.02 271 TRP A CA 1
ATOM 2107 C C . TRP A 1 254 ? 10.254 4.424 -24.997 1.00 15.27 271 TRP A C 1
ATOM 2108 O O . TRP A 1 254 ? 11.206 3.979 -25.640 1.00 15.83 271 TRP A O 1
ATOM 2119 N N . LEU A 1 255 ? 8.987 4.197 -25.322 1.00 14.35 272 LEU A N 1
ATOM 2120 C CA . LEU A 1 255 ? 8.624 3.370 -26.460 1.00 14.05 272 LEU A CA 1
ATOM 2121 C C . LEU A 1 255 ? 9.148 3.872 -27.802 1.00 14.74 272 LEU A C 1
ATOM 2122 O O . LEU A 1 255 ? 9.520 3.072 -28.657 1.00 17.02 272 LEU A O 1
ATOM 2127 N N . LYS A 1 256 ? 9.199 5.186 -27.991 1.00 14.28 273 LYS A N 1
ATOM 2128 C CA . LYS A 1 256 ? 9.665 5.720 -29.269 1.00 15.21 273 LYS A CA 1
ATOM 2129 C C . LYS A 1 256 ? 11.175 5.933 -29.347 1.00 15.51 273 LYS A C 1
ATOM 2130 O O . LYS A 1 256 ? 11.742 5.966 -30.444 1.00 15.45 273 LYS A O 1
ATOM 2136 N N . MET A 1 257 ? 11.832 6.060 -28.197 1.00 15.36 274 MET A N 1
ATOM 2137 C CA . MET A 1 257 ? 13.276 6.290 -28.181 1.00 15.13 274 MET A CA 1
ATOM 2138 C C . MET A 1 257 ? 14.127 5.025 -28.059 1.00 16.86 274 MET A C 1
ATOM 2139 O O . MET A 1 257 ? 15.360 5.083 -28.140 1.00 15.76 274 MET A O 1
ATOM 2144 N N . PHE A 1 258 ? 13.459 3.890 -27.871 1.00 17.49 275 PHE A N 1
ATOM 2145 C CA . PHE A 1 258 ? 14.110 2.579 -27.765 1.00 18.81 275 PHE A CA 1
ATOM 2146 C C . PHE A 1 258 ? 15.096 2.331 -28.907 1.00 18.59 275 PHE A C 1
ATOM 2147 O O . PHE A 1 258 ? 14.790 2.625 -30.060 1.00 19.83 275 PHE A O 1
ATOM 2155 N N . LYS A 1 259 ? 16.266 1.778 -28.587 1.00 16.99 276 LYS A N 1
ATOM 2156 C CA . LYS A 1 259 ? 17.272 1.437 -29.599 1.00 17.38 276 LYS A CA 1
ATOM 2157 C C . LYS A 1 259 ? 17.697 -0.018 -29.374 1.00 17.96 276 LYS A C 1
ATOM 2158 O O . LYS A 1 259 ? 17.660 -0.508 -28.251 1.00 17.29 276 LYS A O 1
ATOM 2164 N N . LYS A 1 260 ? 18.101 -0.708 -30.436 1.00 17.41 277 LYS A N 1
ATOM 2165 C CA . LYS A 1 260 ? 18.518 -2.102 -30.306 1.00 18.55 277 LYS A CA 1
ATOM 2166 C C . LYS A 1 260 ? 19.927 -2.232 -29.748 1.00 18.54 277 LYS A C 1
ATOM 2167 O O . LYS A 1 260 ? 20.851 -1.550 -30.194 1.00 19.20 277 LYS A O 1
ATOM 2173 N N . ARG A 1 261 ? 20.086 -3.119 -28.769 1.00 17.62 278 ARG A N 1
ATOM 2174 C CA . ARG A 1 261 ? 21.375 -3.350 -28.136 1.00 18.32 278 ARG A CA 1
ATOM 2175 C C . ARG A 1 261 ? 21.500 -4.787 -27.645 1.00 16.52 278 ARG A C 1
ATOM 2176 O O . ARG A 1 261 ? 20.512 -5.401 -27.245 1.00 15.61 278 ARG A O 1
ATOM 2184 N N . GLN A 1 262 ? 22.718 -5.316 -27.675 1.00 15.79 279 GLN A N 1
ATOM 2185 C CA . GLN A 1 262 ? 22.968 -6.674 -27.213 1.00 15.80 279 GLN A CA 1
ATOM 2186 C C . GLN A 1 262 ? 23.123 -6.648 -25.694 1.00 15.02 279 GLN A C 1
ATOM 2187 O O . GLN A 1 262 ? 23.946 -5.902 -25.155 1.00 13.88 279 GLN A O 1
ATOM 2193 N N . LEU A 1 263 ? 22.327 -7.461 -25.005 1.00 13.59 280 LEU A N 1
ATOM 2194 C CA . LEU A 1 263 ? 22.383 -7.524 -23.550 1.00 12.50 280 LEU A CA 1
ATOM 2195 C C . LEU A 1 263 ? 22.408 -8.955 -23.048 1.00 12.40 280 LEU A C 1
ATOM 2196 O O . LEU A 1 263 ? 21.834 -9.848 -23.670 1.00 13.57 280 LEU A O 1
ATOM 2201 N N . GLU A 1 264 ? 23.082 -9.158 -21.922 1.00 13.74 281 GLU A N 1
ATOM 2202 C CA . GLU A 1 264 ? 23.092 -10.450 -21.252 1.00 13.95 281 GLU A CA 1
ATOM 2203 C C . GLU A 1 264 ? 22.096 -10.091 -20.151 1.00 13.10 281 GLU A C 1
ATOM 2204 O O . GLU A 1 264 ? 22.470 -9.540 -19.113 1.00 13.34 281 GLU A O 1
ATOM 2210 N N . LEU A 1 265 ? 20.820 -10.357 -20.413 1.00 11.14 282 LEU A N 1
ATOM 2211 C CA . LEU A 1 265 ? 19.744 -10.012 -19.490 1.00 11.79 282 LEU A CA 1
ATOM 2212 C C . LEU A 1 265 ? 19.441 -11.046 -18.420 1.00 11.14 282 LEU A C 1
ATOM 2213 O O . LEU A 1 265 ? 19.272 -12.225 -18.718 1.00 12.36 282 LEU A O 1
ATOM 2218 N N . TYR A 1 266 ? 19.357 -10.574 -17.179 1.00 9.56 283 TYR A N 1
ATOM 2219 C CA . TYR A 1 266 ? 19.034 -11.414 -16.034 1.00 10.48 283 TYR A CA 1
ATOM 2220 C C . TYR A 1 266 ? 17.748 -10.840 -15.451 1.00 8.64 283 TYR A C 1
ATOM 2221 O O . TYR A 1 266 ? 17.711 -9.694 -15.017 1.00 9.58 283 TYR A O 1
ATOM 2230 N N . LEU A 1 267 ? 16.694 -11.647 -15.470 1.00 8.14 284 LEU A N 1
ATOM 2231 C CA . LEU A 1 267 ? 15.385 -11.225 -14.988 1.00 9.12 284 LEU A CA 1
ATOM 2232 C C . LEU A 1 267 ? 14.804 -12.304 -14.093 1.00 8.07 284 LEU A C 1
ATOM 2233 O O . LEU A 1 267 ? 14.773 -13.476 -14.459 1.00 8.82 284 LEU A O 1
ATOM 2238 N N . PRO A 1 268 ? 14.311 -11.919 -12.916 1.00 8.59 285 PRO A N 1
ATOM 2239 C CA . PRO A 1 268 ? 13.751 -12.945 -12.040 1.00 8.80 285 PRO A CA 1
ATOM 2240 C C . PRO A 1 268 ? 12.456 -13.571 -12.531 1.00 10.91 285 PRO A C 1
ATOM 2241 O O . PRO A 1 268 ? 11.672 -12.941 -13.254 1.00 8.71 285 PRO A O 1
ATOM 2245 N N A LYS A 1 269 ? 12.252 -14.829 -12.157 0.50 10.38 286 LYS A N 1
ATOM 2246 N N B LYS A 1 269 ? 12.251 -14.829 -12.155 0.50 9.97 286 LYS A N 1
ATOM 2247 C CA A LYS A 1 269 ? 11.013 -15.521 -12.472 0.50 12.07 286 LYS A CA 1
ATOM 2248 C CA B LYS A 1 269 ? 11.015 -15.533 -12.464 0.50 11.47 286 LYS A CA 1
ATOM 2249 C C A LYS A 1 269 ? 10.206 -15.101 -11.252 0.50 11.31 286 LYS A C 1
ATOM 2250 C C B LYS A 1 269 ? 10.198 -15.122 -11.246 0.50 10.94 286 LYS A C 1
ATOM 2251 O O A LYS A 1 269 ? 10.685 -15.227 -10.123 0.50 12.35 286 LYS A O 1
ATOM 2252 O O B LYS A 1 269 ? 10.660 -15.275 -10.114 0.50 12.21 286 LYS A O 1
ATOM 2263 N N . PHE A 1 270 ? 9.001 -14.586 -11.457 1.00 9.89 287 PHE A N 1
ATOM 2264 C CA . PHE A 1 270 ? 8.212 -14.135 -10.331 1.00 10.24 287 PHE A CA 1
ATOM 2265 C C . PHE A 1 270 ? 6.716 -14.133 -10.527 1.00 10.30 287 PHE A C 1
ATOM 2266 O O . PHE A 1 270 ? 6.209 -14.216 -11.645 1.00 10.09 287 PHE A O 1
ATOM 2274 N N A SER A 1 271 ? 6.010 -14.032 -9.408 0.50 12.01 288 SER A N 1
ATOM 2275 N N B SER A 1 271 ? 6.010 -14.045 -9.406 0.50 10.77 288 SER A N 1
ATOM 2276 C CA A SER A 1 271 ? 4.560 -13.986 -9.405 0.50 12.57 288 SER A CA 1
ATOM 2277 C CA B SER A 1 271 ? 4.558 -13.988 -9.395 0.50 10.30 288 SER A CA 1
ATOM 2278 C C A SER A 1 271 ? 4.154 -13.033 -8.289 0.50 12.68 288 SER A C 1
ATOM 2279 C C B SER A 1 271 ? 4.169 -13.021 -8.287 0.50 11.26 288 SER A C 1
ATOM 2280 O O A SER A 1 271 ? 4.495 -13.250 -7.124 0.50 14.29 288 SER A O 1
ATOM 2281 O O B SER A 1 271 ? 4.540 -13.214 -7.127 0.50 12.85 288 SER A O 1
ATOM 2286 N N . ILE A 1 272 ? 3.449 -11.965 -8.647 1.00 11.56 289 ILE A N 1
ATOM 2287 C CA . ILE A 1 272 ? 3.005 -10.996 -7.660 1.00 10.65 289 ILE A CA 1
ATOM 2288 C C . ILE A 1 272 ? 1.543 -10.672 -7.884 1.00 11.18 289 ILE A C 1
ATOM 2289 O O . ILE A 1 272 ? 0.949 -11.069 -8.888 1.00 11.14 289 ILE A O 1
ATOM 2294 N N . GLU A 1 273 ? 0.957 -9.956 -6.935 1.00 11.81 290 GLU A N 1
ATOM 2295 C CA . GLU A 1 273 ? -0.442 -9.600 -7.054 1.00 12.72 290 GLU A CA 1
ATOM 2296 C C . GLU A 1 273 ? -0.768 -8.329 -6.306 1.00 12.44 290 GLU A C 1
ATOM 2297 O O . GLU A 1 273 ? 0.017 -7.840 -5.491 1.00 11.96 290 GLU A O 1
ATOM 2303 N N . GLY A 1 274 ? -1.940 -7.793 -6.611 1.00 10.35 291 GLY A N 1
ATOM 2304 C CA . GLY A 1 274 ? -2.402 -6.591 -5.959 1.00 10.56 291 GLY A CA 1
ATOM 2305 C C . GLY A 1 274 ? -3.871 -6.758 -5.631 1.00 10.00 291 GLY A C 1
ATOM 2306 O O . GLY A 1 274 ? -4.642 -7.266 -6.442 1.00 10.76 291 GLY A O 1
ATOM 2307 N N A SER A 1 275 ? -4.249 -6.337 -4.430 0.50 10.25 292 SER A N 1
ATOM 2308 N N B SER A 1 275 ? -4.256 -6.345 -4.428 0.50 10.22 292 SER A N 1
ATOM 2309 C CA A SER A 1 275 ? -5.630 -6.420 -3.971 0.50 10.40 292 SER A CA 1
ATOM 2310 C CA B SER A 1 275 ? -5.645 -6.425 -3.982 0.50 10.45 292 SER A CA 1
ATOM 2311 C C A SER A 1 275 ? -5.960 -5.063 -3.369 0.50 10.29 292 SER A C 1
ATOM 2312 C C B SER A 1 275 ? -5.969 -5.073 -3.367 0.50 10.27 292 SER A C 1
ATOM 2313 O O A SER A 1 275 ? -5.380 -4.678 -2.354 0.50 11.88 292 SER A O 1
ATOM 2314 O O B SER A 1 275 ? -5.397 -4.702 -2.344 0.50 11.82 292 SER A O 1
ATOM 2319 N N . TYR A 1 276 ? -6.886 -4.338 -3.989 1.00 9.66 293 TYR A N 1
ATOM 2320 C CA . TYR A 1 276 ? -7.236 -3.011 -3.508 1.00 10.24 293 TYR A CA 1
ATOM 2321 C C . TYR A 1 276 ? -8.704 -2.680 -3.321 1.00 9.97 293 TYR A C 1
ATOM 2322 O O . TYR A 1 276 ? -9.576 -3.213 -4.001 1.00 11.02 293 TYR A O 1
ATOM 2331 N N . GLN A 1 277 ? -8.953 -1.788 -2.369 1.00 11.10 294 GLN A N 1
ATOM 2332 C CA . GLN A 1 277 ? -10.293 -1.280 -2.107 1.00 10.59 294 GLN A CA 1
ATOM 2333 C C . GLN A 1 277 ? -10.147 0.122 -2.678 1.00 10.02 294 GLN A C 1
ATOM 2334 O O . GLN A 1 277 ? -9.744 1.062 -1.988 1.00 12.48 294 GLN A O 1
ATOM 2340 N N . LEU A 1 278 ? -10.445 0.247 -3.965 1.00 9.56 295 LEU A N 1
ATOM 2341 C CA . LEU A 1 278 ? -10.287 1.508 -4.664 1.00 9.11 295 LEU A CA 1
ATOM 2342 C C . LEU A 1 278 ? -11.111 2.675 -4.142 1.00 10.57 295 LEU A C 1
ATOM 2343 O O . LEU A 1 278 ? -10.758 3.827 -4.377 1.00 12.52 295 LEU A O 1
ATOM 2348 N N . GLU A 1 279 ? -12.195 2.389 -3.429 1.00 10.92 296 GLU A N 1
ATOM 2349 C CA . GLU A 1 279 ? -13.021 3.469 -2.904 1.00 12.30 296 GLU A CA 1
ATOM 2350 C C . GLU A 1 279 ? -12.235 4.293 -1.888 1.00 13.61 296 GLU A C 1
ATOM 2351 O O . GLU A 1 279 ? -12.553 5.455 -1.634 1.00 14.40 296 GLU A O 1
ATOM 2357 N N . LYS A 1 280 ? -11.193 3.696 -1.320 1.00 13.30 297 LYS A N 1
ATOM 2358 C CA . LYS A 1 280 ? -10.370 4.398 -0.340 1.00 15.75 297 LYS A CA 1
ATOM 2359 C C . LYS A 1 280 ? -9.225 5.138 -1.022 1.00 15.43 297 LYS A C 1
ATOM 2360 O O . LYS A 1 280 ? -8.616 6.036 -0.437 1.00 19.11 297 LYS A O 1
ATOM 2363 N N . VAL A 1 281 ? -8.957 4.768 -2.271 1.00 14.05 298 VAL A N 1
ATOM 2364 C CA . VAL A 1 281 ? -7.867 5.348 -3.044 1.00 14.01 298 VAL A CA 1
ATOM 2365 C C . VAL A 1 281 ? -8.278 6.418 -4.053 1.00 12.39 298 VAL A C 1
ATOM 2366 O O . VAL A 1 281 ? -7.638 7.465 -4.156 1.00 12.98 298 VAL A O 1
ATOM 2370 N N . LEU A 1 282 ? -9.346 6.156 -4.796 1.00 12.04 299 LEU A N 1
ATOM 2371 C CA . LEU A 1 282 ? -9.790 7.092 -5.821 1.00 13.92 299 LEU A CA 1
ATOM 2372 C C . LEU A 1 282 ? -10.034 8.532 -5.368 1.00 13.32 299 LEU A C 1
ATOM 2373 O O . LEU A 1 282 ? -9.898 9.466 -6.162 1.00 12.32 299 LEU A O 1
ATOM 2378 N N . PRO A 1 283 ? -10.415 8.743 -4.098 1.00 12.94 300 PRO A N 1
ATOM 2379 C CA . PRO A 1 283 ? -10.620 10.138 -3.702 1.00 15.18 300 PRO A CA 1
ATOM 2380 C C . PRO A 1 283 ? -9.329 10.946 -3.900 1.00 16.21 300 PRO A C 1
ATOM 2381 O O . PRO A 1 283 ? -9.366 12.170 -4.020 1.00 16.11 300 PRO A O 1
ATOM 2385 N N . SER A 1 284 ? -8.192 10.249 -3.945 1.00 16.70 301 SER A N 1
ATOM 2386 C CA . SER A 1 284 ? -6.897 10.900 -4.145 1.00 16.97 301 SER A CA 1
ATOM 2387 C C . SER A 1 284 ? -6.790 11.454 -5.560 1.00 16.53 301 SER A C 1
ATOM 2388 O O . SER A 1 284 ? -5.940 12.301 -5.844 1.00 17.20 301 SER A O 1
ATOM 2391 N N . LEU A 1 285 ? -7.642 10.951 -6.447 1.00 14.93 302 LEU A N 1
ATOM 2392 C CA . LEU A 1 285 ? -7.678 11.406 -7.830 1.00 13.29 302 LEU A CA 1
ATOM 2393 C C . LEU A 1 285 ? -8.894 12.304 -8.039 1.00 13.51 302 LEU A C 1
ATOM 2394 O O . LEU A 1 285 ? -9.281 12.599 -9.172 1.00 13.74 302 LEU A O 1
ATOM 2399 N N . GLY A 1 286 ? -9.499 12.727 -6.933 1.00 12.53 303 GLY A N 1
ATOM 2400 C CA . GLY A 1 286 ? -10.655 13.601 -7.013 1.00 11.45 303 GLY A CA 1
ATOM 2401 C C . GLY A 1 286 ? -11.985 12.905 -7.232 1.00 11.19 303 GLY A C 1
ATOM 2402 O O . GLY A 1 286 ? -13.011 13.569 -7.386 1.00 12.14 303 GLY A O 1
ATOM 2403 N N . ILE A 1 287 ? -11.981 11.577 -7.259 1.00 10.77 304 ILE A N 1
ATOM 2404 C CA . ILE A 1 287 ? -13.216 10.821 -7.459 1.00 9.61 304 ILE A CA 1
ATOM 2405 C C . ILE A 1 287 ? -13.705 10.402 -6.079 1.00 8.99 304 ILE A C 1
ATOM 2406 O O . ILE A 1 287 ? -13.239 9.408 -5.518 1.00 10.65 304 ILE A O 1
ATOM 2411 N N . SER A 1 288 ? -14.662 11.154 -5.542 1.00 10.78 305 SER A N 1
ATOM 2412 C CA . SER A 1 288 ? -15.156 10.880 -4.198 1.00 10.74 305 SER A CA 1
ATOM 2413 C C . SER A 1 288 ? -16.670 10.832 -4.001 1.00 9.98 305 SER A C 1
ATOM 2414 O O . SER A 1 288 ? -17.173 9.977 -3.277 1.00 11.35 305 SER A O 1
ATOM 2417 N N . ASN A 1 289 ? -17.394 11.742 -4.638 1.00 10.86 306 ASN A N 1
ATOM 2418 C CA . ASN A 1 289 ? -18.845 11.803 -4.462 1.00 10.48 306 ASN A CA 1
ATOM 2419 C C . ASN A 1 289 ? -19.609 10.510 -4.709 1.00 11.21 306 ASN A C 1
ATOM 2420 O O . ASN A 1 289 ? -20.561 10.194 -3.994 1.00 11.36 306 ASN A O 1
ATOM 2425 N N . VAL A 1 290 ? -19.189 9.751 -5.712 1.00 10.61 307 VAL A N 1
ATOM 2426 C CA . VAL A 1 290 ? -19.870 8.513 -6.052 1.00 10.62 307 VAL A CA 1
ATOM 2427 C C . VAL A 1 290 ? -19.900 7.485 -4.913 1.00 11.25 307 VAL A C 1
ATOM 2428 O O . VAL A 1 290 ? -20.733 6.574 -4.910 1.00 12.35 307 VAL A O 1
ATOM 2432 N N . PHE A 1 291 ? -19.014 7.649 -3.933 1.00 11.36 308 PHE A N 1
ATOM 2433 C CA . PHE A 1 291 ? -18.938 6.730 -2.797 1.00 12.47 308 PHE A CA 1
ATOM 2434 C C . PHE A 1 291 ? -19.660 7.268 -1.569 1.00 13.43 308 PHE A C 1
ATOM 2435 O O . PHE A 1 291 ? -19.562 6.684 -0.487 1.00 15.07 308 PHE A O 1
ATOM 2443 N N . THR A 1 292 ? -20.383 8.370 -1.734 1.00 14.33 309 THR A N 1
ATOM 2444 C CA . THR A 1 292 ? -21.080 8.990 -0.611 1.00 13.89 309 THR A CA 1
ATOM 2445 C C . THR A 1 292 ? -22.596 8.994 -0.761 1.00 16.01 309 THR A C 1
ATOM 2446 O O . THR A 1 292 ? -23.131 8.606 -1.799 1.00 16.07 309 THR A O 1
ATOM 2450 N N . SER A 1 293 ? -23.290 9.442 0.282 1.00 15.79 310 SER A N 1
ATOM 2451 C CA . SER A 1 293 ? -24.746 9.492 0.230 1.00 18.26 310 SER A CA 1
ATOM 2452 C C . SER A 1 293 ? -25.184 10.629 -0.687 1.00 17.87 310 SER A C 1
ATOM 2453 O O . SER A 1 293 ? -26.371 10.778 -0.983 1.00 21.13 310 SER A O 1
ATOM 2456 N N . HIS A 1 294 ? -24.222 11.433 -1.134 1.00 17.61 311 HIS A N 1
ATOM 2457 C CA . HIS A 1 294 ? -24.511 12.543 -2.037 1.00 17.02 311 HIS A CA 1
ATOM 2458 C C . HIS A 1 294 ? -24.176 12.177 -3.474 1.00 16.30 311 HIS A C 1
ATOM 2459 O O . HIS A 1 294 ? -24.089 13.037 -4.350 1.00 17.11 311 HIS A O 1
ATOM 2466 N N . ALA A 1 295 ? -23.981 10.888 -3.710 1.00 16.35 312 ALA A N 1
ATOM 2467 C CA . ALA A 1 295 ? -23.675 10.410 -5.048 1.00 15.84 312 ALA A CA 1
ATOM 2468 C C . ALA A 1 295 ? -24.862 10.690 -5.957 1.00 15.39 312 ALA A C 1
ATOM 2469 O O . ALA A 1 295 ? -26.014 10.525 -5.550 1.00 15.10 312 ALA A O 1
ATOM 2471 N N . ASP A 1 296 ? -24.582 11.135 -7.176 1.00 14.56 313 ASP A N 1
ATOM 2472 C CA . ASP A 1 296 ? -25.637 11.372 -8.149 1.00 13.99 313 ASP A CA 1
ATOM 2473 C C . ASP A 1 296 ? -25.512 10.230 -9.151 1.00 12.81 313 ASP A C 1
ATOM 2474 O O . ASP A 1 296 ? -24.686 10.280 -10.066 1.00 13.53 313 ASP A O 1
ATOM 2479 N N . LEU A 1 297 ? -26.310 9.186 -8.948 1.00 12.72 314 LEU A N 1
ATOM 2480 C CA . LEU A 1 297 ? -26.302 8.030 -9.835 1.00 13.02 314 LEU A CA 1
ATOM 2481 C C . LEU A 1 297 ? -27.695 7.865 -10.431 1.00 13.76 314 LEU A C 1
ATOM 2482 O O . LEU A 1 297 ? -28.178 6.751 -10.623 1.00 14.67 314 LEU A O 1
ATOM 2487 N N . SER A 1 298 ? -28.322 9.001 -10.722 1.00 13.31 315 SER A N 1
ATOM 2488 C CA . SER A 1 298 ? -29.660 9.040 -11.296 1.00 16.07 315 SER A CA 1
ATOM 2489 C C . SER A 1 298 ? -29.727 8.334 -12.645 1.00 15.14 315 SER A C 1
ATOM 2490 O O . SER A 1 298 ? -30.802 7.935 -13.090 1.00 17.51 315 SER A O 1
ATOM 2493 N N . GLY A 1 299 ? -28.577 8.178 -13.291 1.00 15.19 316 GLY A N 1
ATOM 2494 C CA . GLY A 1 299 ? -28.546 7.515 -14.582 1.00 15.14 316 GLY A CA 1
ATOM 2495 C C . GLY A 1 299 ? -28.641 6.001 -14.501 1.00 15.36 316 GLY A C 1
ATOM 2496 O O . GLY A 1 299 ? -29.044 5.353 -15.464 1.00 16.00 316 GLY A O 1
ATOM 2497 N N A ILE A 1 300 ? -28.286 5.415 -13.363 0.50 14.85 317 ILE A N 1
ATOM 2498 N N B ILE A 1 300 ? -28.252 5.456 -13.351 0.50 15.04 317 ILE A N 1
ATOM 2499 C CA A ILE A 1 300 ? -28.363 3.961 -13.245 0.50 15.52 317 ILE A CA 1
ATOM 2500 C CA B ILE A 1 300 ? -28.278 4.016 -13.110 0.50 16.06 317 ILE A CA 1
ATOM 2501 C C A ILE A 1 300 ? -29.685 3.498 -12.640 0.50 16.13 317 ILE A C 1
ATOM 2502 C C B ILE A 1 300 ? -29.687 3.594 -12.725 0.50 16.80 317 ILE A C 1
ATOM 2503 O O A ILE A 1 300 ? -30.202 2.438 -12.996 0.50 16.08 317 ILE A O 1
ATOM 2504 O O B ILE A 1 300 ? -30.280 2.710 -13.344 0.50 17.41 317 ILE A O 1
ATOM 2513 N N A SER A 1 301 ? -30.232 4.296 -11.730 0.50 17.41 318 SER A N 1
ATOM 2514 N N B SER A 1 301 ? -30.209 4.234 -11.684 0.50 17.94 318 SER A N 1
ATOM 2515 C CA A SER A 1 301 ? -31.492 3.955 -11.082 0.50 19.18 318 SER A CA 1
ATOM 2516 C CA B SER A 1 301 ? -31.546 3.947 -11.191 0.50 19.56 318 SER A CA 1
ATOM 2517 C C A SER A 1 301 ? -32.121 5.186 -10.443 0.50 20.93 318 SER A C 1
ATOM 2518 C C B SER A 1 301 ? -32.125 5.193 -10.530 0.50 21.02 318 SER A C 1
ATOM 2519 O O A SER A 1 301 ? -31.413 6.066 -9.950 0.50 19.90 318 SER A O 1
ATOM 2520 O O B SER A 1 301 ? -31.387 6.081 -10.099 0.50 19.91 318 SER A O 1
ATOM 2525 N N . ASN A 1 302 ? -33.450 5.253 -10.459 1.00 22.28 319 ASN A N 1
ATOM 2526 C CA . ASN A 1 302 ? -34.145 6.385 -9.858 1.00 26.16 319 ASN A CA 1
ATOM 2527 C C . ASN A 1 302 ? -34.406 6.102 -8.386 1.00 28.14 319 ASN A C 1
ATOM 2528 O O . ASN A 1 302 ? -34.974 6.931 -7.672 1.00 29.52 319 ASN A O 1
ATOM 2533 N N . HIS A 1 303 ? -33.984 4.924 -7.939 1.00 28.78 320 HIS A N 1
ATOM 2534 C CA . HIS A 1 303 ? -34.162 4.529 -6.549 1.00 30.48 320 HIS A CA 1
ATOM 2535 C C . HIS A 1 303 ? -33.335 5.461 -5.673 1.00 30.25 320 HIS A C 1
ATOM 2536 O O . HIS A 1 303 ? -32.211 5.821 -6.024 1.00 30.38 320 HIS A O 1
ATOM 2543 N N . SER A 1 304 ? -33.896 5.852 -4.534 1.00 30.40 321 SER A N 1
ATOM 2544 C CA . SER A 1 304 ? -33.213 6.753 -3.614 1.00 30.68 321 SER A CA 1
ATOM 2545 C C . SER A 1 304 ? -32.032 6.118 -2.884 1.00 30.61 321 SER A C 1
ATOM 2546 O O . SER A 1 304 ? -31.979 4.902 -2.689 1.00 30.54 321 SER A O 1
ATOM 2549 N N . ASN A 1 305 ? -31.091 6.969 -2.489 1.00 30.75 322 ASN A N 1
ATOM 2550 C CA . ASN A 1 305 ? -29.902 6.566 -1.745 1.00 31.11 322 ASN A CA 1
ATOM 2551 C C . ASN A 1 305 ? -29.022 5.505 -2.404 1.00 30.34 322 ASN A C 1
ATOM 2552 O O . ASN A 1 305 ? -28.494 4.626 -1.722 1.00 32.20 322 ASN A O 1
ATOM 2557 N N . ILE A 1 306 ? -28.861 5.579 -3.721 1.00 28.34 323 ILE A N 1
ATOM 2558 C CA . ILE A 1 306 ? -28.006 4.615 -4.407 1.00 25.50 323 ILE A CA 1
ATOM 2559 C C . ILE A 1 306 ? -26.601 5.204 -4.479 1.00 23.72 323 ILE A C 1
ATOM 2560 O O . ILE A 1 306 ? -26.417 6.358 -4.870 1.00 23.34 323 ILE A O 1
ATOM 2565 N N . GLN A 1 307 ? -25.613 4.407 -4.091 1.00 20.95 324 GLN A N 1
ATOM 2566 C CA . GLN A 1 307 ? -24.226 4.852 -4.104 1.00 19.97 324 GLN A CA 1
ATOM 2567 C C . GLN A 1 307 ? -23.322 3.641 -4.230 1.00 16.43 324 GLN A C 1
ATOM 2568 O O . GLN A 1 307 ? -23.773 2.507 -4.104 1.00 16.71 324 GLN A O 1
ATOM 2574 N N . VAL A 1 308 ? -22.045 3.884 -4.489 1.00 14.81 325 VAL A N 1
ATOM 2575 C CA . VAL A 1 308 ? -21.089 2.799 -4.607 1.00 14.42 325 VAL A CA 1
ATOM 2576 C C . VAL A 1 308 ? -20.452 2.600 -3.239 1.00 13.17 325 VAL A C 1
ATOM 2577 O O . VAL A 1 308 ? -19.798 3.502 -2.718 1.00 15.34 325 VAL A O 1
ATOM 2581 N N . SER A 1 309 ? -20.670 1.427 -2.653 1.00 14.18 326 SER A N 1
ATOM 2582 C CA . SER A 1 309 ? -20.109 1.115 -1.342 1.00 14.32 326 SER A CA 1
ATOM 2583 C C . SER A 1 309 ? -18.618 0.853 -1.462 1.00 14.95 326 SER A C 1
ATOM 2584 O O . SER A 1 309 ? -17.832 1.268 -0.610 1.00 16.36 326 SER A O 1
ATOM 2587 N N . GLU A 1 310 ? -18.227 0.157 -2.521 1.00 14.65 327 GLU A N 1
ATOM 2588 C CA . GLU A 1 310 ? -16.817 -0.120 -2.728 1.00 16.14 327 GLU A CA 1
ATOM 2589 C C . GLU A 1 310 ? -16.518 -0.539 -4.160 1.00 13.92 327 GLU A C 1
ATOM 2590 O O . GLU A 1 310 ? -17.416 -0.909 -4.918 1.00 12.93 327 GLU A O 1
ATOM 2596 N N . MET A 1 311 ? -15.249 -0.431 -4.532 1.00 11.65 328 MET A N 1
ATOM 2597 C CA . MET A 1 311 ? -14.800 -0.830 -5.857 1.00 9.89 328 MET A CA 1
ATOM 2598 C C . MET A 1 311 ? -13.558 -1.658 -5.595 1.00 8.76 328 MET A C 1
ATOM 2599 O O . MET A 1 311 ? -12.472 -1.117 -5.380 1.00 9.71 328 MET A O 1
ATOM 2604 N N A VAL A 1 312 ? -13.725 -2.975 -5.608 0.50 9.80 329 VAL A N 1
ATOM 2605 N N B VAL A 1 312 ? -13.726 -2.975 -5.609 0.50 9.76 329 VAL A N 1
ATOM 2606 C CA A VAL A 1 312 ? -12.618 -3.886 -5.350 0.50 9.09 329 VAL A CA 1
ATOM 2607 C CA B VAL A 1 312 ? -12.620 -3.887 -5.351 0.50 9.20 329 VAL A CA 1
ATOM 2608 C C A VAL A 1 312 ? -11.875 -4.268 -6.625 0.50 9.67 329 VAL A C 1
ATOM 2609 C C B VAL A 1 312 ? -11.874 -4.261 -6.628 0.50 9.64 329 VAL A C 1
ATOM 2610 O O A VAL A 1 312 ? -12.486 -4.494 -7.669 0.50 9.95 329 VAL A O 1
ATOM 2611 O O B VAL A 1 312 ? -12.483 -4.469 -7.676 0.50 9.90 329 VAL A O 1
ATOM 2618 N N . HIS A 1 313 ? -10.550 -4.331 -6.532 1.00 8.56 330 HIS A N 1
ATOM 2619 C CA . HIS A 1 313 ? -9.713 -4.691 -7.672 1.00 8.16 330 HIS A CA 1
ATOM 2620 C C . HIS A 1 313 ? -8.734 -5.772 -7.233 1.00 9.05 330 HIS A C 1
ATOM 2621 O O . HIS A 1 313 ? -8.159 -5.693 -6.147 1.00 10.29 330 HIS A O 1
ATOM 2628 N N . LYS A 1 314 ? -8.561 -6.786 -8.072 1.00 8.51 331 LYS A N 1
ATOM 2629 C CA . LYS A 1 314 ? -7.616 -7.860 -7.796 1.00 8.05 331 LYS A CA 1
ATOM 2630 C C . LYS A 1 314 ? -6.899 -8.109 -9.107 1.00 8.00 331 LYS A C 1
ATOM 2631 O O . LYS A 1 314 ? -7.538 -8.233 -10.152 1.00 8.10 331 LYS A O 1
ATOM 2637 N N . ALA A 1 315 ? -5.573 -8.166 -9.053 1.00 7.61 332 ALA A N 1
ATOM 2638 C CA . ALA A 1 315 ? -4.770 -8.392 -10.247 1.00 7.63 332 ALA A CA 1
ATOM 2639 C C . ALA A 1 315 ? -3.606 -9.313 -9.905 1.00 8.47 332 ALA A C 1
ATOM 2640 O O . ALA A 1 315 ? -3.024 -9.213 -8.826 1.00 8.97 332 ALA A O 1
ATOM 2642 N N . VAL A 1 316 ? -3.270 -10.210 -10.827 1.00 7.46 333 VAL A N 1
ATOM 2643 C CA . VAL A 1 316 ? -2.174 -11.146 -10.606 1.00 8.53 333 VAL A CA 1
ATOM 2644 C C . VAL A 1 316 ? -1.337 -11.280 -11.868 1.00 8.76 333 VAL A C 1
ATOM 2645 O O . VAL A 1 316 ? -1.829 -11.065 -12.979 1.00 8.66 333 VAL A O 1
ATOM 2649 N N . VAL A 1 317 ? -0.064 -11.616 -11.690 1.00 8.38 334 VAL A N 1
ATOM 2650 C CA . VAL A 1 317 ? 0.826 -11.814 -12.825 1.00 9.15 334 VAL A CA 1
ATOM 2651 C C . VAL A 1 317 ? 1.832 -12.912 -12.521 1.00 8.70 334 VAL A C 1
ATOM 2652 O O . VAL A 1 317 ? 2.281 -13.057 -11.384 1.00 8.77 334 VAL A O 1
ATOM 2656 N N . GLU A 1 318 ? 2.152 -13.696 -13.545 1.00 7.51 335 GLU A N 1
ATOM 2657 C CA . GLU A 1 318 ? 3.129 -14.772 -13.445 1.00 9.12 335 GLU A CA 1
ATOM 2658 C C . GLU A 1 318 ? 4.091 -14.565 -14.603 1.00 8.63 335 GLU A C 1
ATOM 2659 O O . GLU A 1 318 ? 3.669 -14.492 -15.756 1.00 9.56 335 GLU A O 1
ATOM 2665 N N . VAL A 1 319 ? 5.376 -14.456 -14.292 1.00 8.31 336 VAL A N 1
ATOM 2666 C CA . VAL A 1 319 ? 6.400 -14.279 -15.314 1.00 8.04 336 VAL A CA 1
ATOM 2667 C C . VAL A 1 319 ? 7.389 -15.423 -15.179 1.00 9.17 336 VAL A C 1
ATOM 2668 O O . VAL A 1 319 ? 7.943 -15.641 -14.102 1.00 9.97 336 VAL A O 1
ATOM 2672 N N . ASP A 1 320 ? 7.594 -16.168 -16.260 1.00 8.56 337 ASP A N 1
ATOM 2673 C CA . ASP A 1 320 ? 8.556 -17.259 -16.224 1.00 9.52 337 ASP A CA 1
ATOM 2674 C C . ASP A 1 320 ? 9.321 -17.375 -17.535 1.00 9.83 337 ASP A C 1
ATOM 2675 O O . ASP A 1 320 ? 9.266 -16.478 -18.374 1.00 9.88 337 ASP A O 1
ATOM 2680 N N . GLU A 1 321 ? 10.044 -18.474 -17.711 1.00 9.44 338 GLU A N 1
ATOM 2681 C CA . GLU A 1 321 ? 10.843 -18.645 -18.913 1.00 9.99 338 GLU A CA 1
ATOM 2682 C C . GLU A 1 321 ? 10.064 -18.697 -20.221 1.00 11.24 338 GLU A C 1
ATOM 2683 O O . GLU A 1 321 ? 10.568 -18.275 -21.259 1.00 11.11 338 GLU A O 1
ATOM 2689 N N A SER A 1 322 ? 8.834 -19.199 -20.174 0.50 11.47 339 SER A N 1
ATOM 2690 N N B SER A 1 322 ? 8.834 -19.198 -20.159 0.50 11.22 339 SER A N 1
ATOM 2691 C CA A SER A 1 322 ? 8.022 -19.317 -21.381 0.50 12.28 339 SER A CA 1
ATOM 2692 C CA B SER A 1 322 ? 7.991 -19.339 -21.340 0.50 11.96 339 SER A CA 1
ATOM 2693 C C A SER A 1 322 ? 7.247 -18.059 -21.759 0.50 10.95 339 SER A C 1
ATOM 2694 C C B SER A 1 322 ? 7.218 -18.089 -21.746 0.50 10.68 339 SER A C 1
ATOM 2695 O O A SER A 1 322 ? 7.028 -17.799 -22.941 0.50 11.51 339 SER A O 1
ATOM 2696 O O B SER A 1 322 ? 6.975 -17.863 -22.930 0.50 11.15 339 SER A O 1
ATOM 2701 N N . GLY A 1 323 ? 6.823 -17.281 -20.769 1.00 9.88 340 GLY A N 1
ATOM 2702 C CA . GLY A 1 323 ? 6.072 -16.082 -21.086 1.00 9.22 340 GLY A CA 1
ATOM 2703 C C . GLY A 1 323 ? 5.460 -15.415 -19.877 1.00 9.83 340 GLY A C 1
ATOM 2704 O O . GLY A 1 323 ? 6.074 -15.354 -18.815 1.00 10.83 340 GLY A O 1
ATOM 2705 N N . THR A 1 324 ? 4.236 -14.927 -20.048 1.00 8.94 341 THR A N 1
ATOM 2706 C CA . THR A 1 324 ? 3.525 -14.227 -18.986 1.00 9.74 341 THR A CA 1
ATOM 2707 C C . THR A 1 324 ? 2.025 -14.488 -18.999 1.00 9.99 341 THR A C 1
ATOM 2708 O O . THR A 1 324 ? 1.414 -14.603 -20.056 1.00 10.78 341 THR A O 1
ATOM 2712 N N . ARG A 1 325 ? 1.450 -14.614 -17.810 1.00 8.83 342 ARG A N 1
ATOM 2713 C CA . ARG A 1 325 ? 0.006 -14.747 -17.666 1.00 10.23 342 ARG A CA 1
ATOM 2714 C C . ARG A 1 325 ? -0.330 -13.628 -16.696 1.00 10.39 342 ARG A C 1
ATOM 2715 O O . ARG A 1 325 ? 0.361 -13.446 -15.692 1.00 10.82 342 ARG A O 1
ATOM 2723 N N . ALA A 1 326 ? -1.362 -12.858 -17.015 1.00 9.37 343 ALA A N 1
ATOM 2724 C CA . ALA A 1 326 ? -1.784 -11.763 -16.151 1.00 9.01 343 ALA A CA 1
ATOM 2725 C C . ALA A 1 326 ? -3.293 -11.654 -16.230 1.00 8.64 343 ALA A C 1
ATOM 2726 O O . ALA A 1 326 ? -3.893 -11.884 -17.281 1.00 10.54 343 ALA A O 1
ATOM 2728 N N . ALA A 1 327 ? -3.913 -11.298 -15.117 1.00 8.56 344 ALA A N 1
ATOM 2729 C CA . ALA A 1 327 ? -5.357 -11.170 -15.106 1.00 9.08 344 ALA A CA 1
ATOM 2730 C C . ALA A 1 327 ? -5.769 -10.211 -14.018 1.00 8.37 344 ALA A C 1
ATOM 2731 O O . ALA A 1 327 ? -5.013 -9.948 -13.093 1.00 8.12 344 ALA A O 1
ATOM 2733 N N . ALA A 1 328 ? -6.978 -9.684 -14.140 1.00 8.52 345 ALA A N 1
ATOM 2734 C CA . ALA A 1 328 ? -7.491 -8.764 -13.144 1.00 7.49 345 ALA A CA 1
ATOM 2735 C C . ALA A 1 328 ? -8.996 -8.634 -13.291 1.00 8.05 345 ALA A C 1
ATOM 2736 O O . ALA A 1 328 ? -9.569 -8.981 -14.325 1.00 9.01 345 ALA A O 1
ATOM 2738 N N . ALA A 1 329 ? -9.632 -8.144 -12.236 1.00 6.62 346 ALA A N 1
ATOM 2739 C CA . ALA A 1 329 ? -11.063 -7.921 -12.263 1.00 6.99 346 ALA A CA 1
ATOM 2740 C C . ALA A 1 329 ? -11.356 -6.772 -11.318 1.00 7.11 346 ALA A C 1
ATOM 2741 O O . ALA A 1 329 ? -10.641 -6.566 -10.331 1.00 8.05 346 ALA A O 1
ATOM 2743 N N . THR A 1 330 ? -12.391 -6.009 -11.643 1.00 7.48 347 THR A N 1
ATOM 2744 C CA . THR A 1 330 ? -12.806 -4.881 -10.824 1.00 8.60 347 THR A CA 1
ATOM 2745 C C . THR A 1 330 ? -14.294 -5.070 -10.560 1.00 9.51 347 THR A C 1
ATOM 2746 O O . THR A 1 330 ? -15.072 -5.261 -11.494 1.00 9.25 347 THR A O 1
ATOM 2750 N N . GLY A 1 331 ? -14.672 -5.055 -9.285 1.00 8.25 348 GLY A N 1
ATOM 2751 C CA . GLY A 1 331 ? -16.068 -5.216 -8.927 1.00 9.20 348 GLY A CA 1
ATOM 2752 C C . GLY A 1 331 ? -16.567 -3.946 -8.275 1.00 8.29 348 GLY A C 1
ATOM 2753 O O . GLY A 1 331 ? -16.089 -3.562 -7.206 1.00 8.78 348 GLY A O 1
ATOM 2754 N N . THR A 1 332 ? -17.510 -3.276 -8.931 1.00 8.27 349 THR A N 1
ATOM 2755 C CA . THR A 1 332 ? -18.077 -2.039 -8.409 1.00 7.83 349 THR A CA 1
ATOM 2756 C C . THR A 1 332 ? -19.411 -2.399 -7.766 1.00 9.54 349 THR A C 1
ATOM 2757 O O . THR A 1 332 ? -20.347 -2.822 -8.445 1.00 9.13 349 THR A O 1
ATOM 2761 N N . ILE A 1 333 ? -19.479 -2.240 -6.447 1.00 9.89 350 ILE A N 1
ATOM 2762 C CA . ILE A 1 333 ? -20.667 -2.605 -5.685 1.00 11.01 350 ILE A CA 1
ATOM 2763 C C . ILE A 1 333 ? -21.588 -1.435 -5.345 1.00 9.98 350 ILE A C 1
ATOM 2764 O O . ILE A 1 333 ? -21.150 -0.442 -4.766 1.00 12.36 350 ILE A O 1
ATOM 2769 N N . PHE A 1 334 ? -22.864 -1.568 -5.710 1.00 11.01 351 PHE A N 1
ATOM 2770 C CA . PHE A 1 334 ? -23.870 -0.538 -5.443 1.00 12.57 351 PHE A CA 1
ATOM 2771 C C . PHE A 1 334 ? -24.797 -0.984 -4.321 1.00 14.68 351 PHE A C 1
ATOM 2772 O O . PHE A 1 334 ? -25.174 -2.152 -4.252 1.00 15.43 351 PHE A O 1
ATOM 2780 N N . THR A 1 335 ? -25.168 -0.043 -3.456 1.00 17.32 352 THR A N 1
ATOM 2781 C CA . THR A 1 335 ? -26.072 -0.322 -2.341 1.00 21.68 352 THR A CA 1
ATOM 2782 C C . THR A 1 335 ? -27.147 0.758 -2.258 1.00 23.66 352 THR A C 1
ATOM 2783 O O . THR A 1 335 ? -27.006 1.831 -2.847 1.00 22.06 352 THR A O 1
ATOM 2787 N N . PHE A 1 336 ? -28.225 0.465 -1.533 1.00 27.57 353 PHE A N 1
ATOM 2788 C CA . PHE A 1 336 ? -29.312 1.422 -1.347 1.00 31.68 353 PHE A CA 1
ATOM 2789 C C . PHE A 1 336 ? -29.307 1.953 0.083 1.00 33.65 353 PHE A C 1
ATOM 2790 O O . PHE A 1 336 ? -28.459 1.499 0.883 1.00 35.72 353 PHE A O 1
ATOM 2799 N N . SER B 2 2 ? 28.496 -8.044 -25.223 1.00 26.61 360 SER B N 1
ATOM 2800 C CA . SER B 2 2 ? 27.139 -7.844 -24.643 1.00 25.87 360 SER B CA 1
ATOM 2801 C C . SER B 2 2 ? 27.202 -7.220 -23.253 1.00 24.72 360 SER B C 1
ATOM 2802 O O . SER B 2 2 ? 28.034 -7.590 -22.426 1.00 26.11 360 SER B O 1
ATOM 2804 N N . GLN B 2 3 ? 26.306 -6.271 -23.009 1.00 22.29 361 GLN B N 1
ATOM 2805 C CA . GLN B 2 3 ? 26.223 -5.576 -21.730 1.00 20.94 361 GLN B CA 1
ATOM 2806 C C . GLN B 2 3 ? 25.414 -6.425 -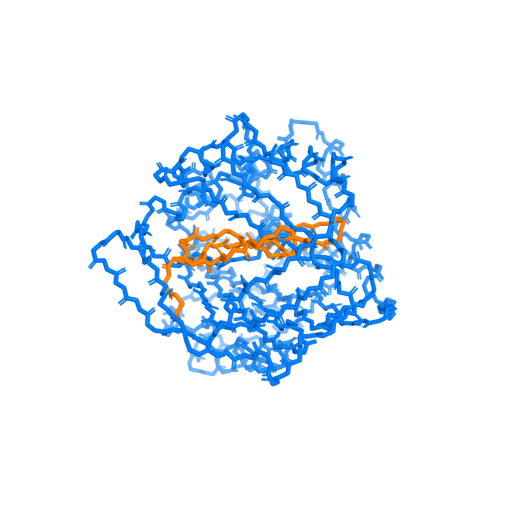20.754 1.00 19.18 361 GLN B C 1
ATOM 2807 O O . GLN B 2 3 ? 24.324 -6.872 -21.086 1.00 17.61 361 GLN B O 1
ATOM 2813 N N . ARG B 2 4 ? 25.946 -6.647 -19.555 1.00 18.90 362 ARG B N 1
ATOM 2814 C CA . ARG B 2 4 ? 25.238 -7.442 -18.556 1.00 19.26 362 ARG B CA 1
ATOM 2815 C C . ARG B 2 4 ? 24.291 -6.550 -17.759 1.00 17.75 362 ARG B C 1
ATOM 2816 O O . ARG B 2 4 ? 24.714 -5.563 -17.163 1.00 19.23 362 ARG B O 1
ATOM 2824 N N . LEU B 2 5 ? 23.007 -6.898 -17.760 1.00 16.09 363 LEU B N 1
ATOM 2825 C CA . LEU B 2 5 ? 21.999 -6.131 -17.034 1.00 16.14 363 LEU B CA 1
ATOM 2826 C C . LEU B 2 5 ? 21.203 -7.073 -16.139 1.00 14.54 363 LEU B C 1
ATOM 2827 O O . LEU B 2 5 ? 20.487 -7.947 -16.631 1.00 15.11 363 LEU B O 1
ATOM 2832 N N . VAL B 2 6 ? 21.317 -6.876 -14.830 1.00 13.29 364 VAL B N 1
ATOM 2833 C CA . VAL B 2 6 ? 20.640 -7.738 -13.870 1.00 12.08 364 VAL B CA 1
ATOM 2834 C C . VAL B 2 6 ? 19.544 -7.041 -13.076 1.00 10.95 364 VAL B C 1
ATOM 2835 O O . VAL B 2 6 ? 19.791 -6.037 -12.408 1.00 12.15 364 VAL B O 1
ATOM 2839 N N . PHE B 2 7 ? 18.330 -7.575 -13.148 1.00 9.40 365 PHE B N 1
ATOM 2840 C CA . PHE B 2 7 ? 17.226 -7.000 -12.395 1.00 9.06 365 PHE B CA 1
ATOM 2841 C C . PHE B 2 7 ? 17.212 -7.621 -11.000 1.00 8.50 365 PHE B C 1
ATOM 2842 O O . PHE B 2 7 ? 16.413 -8.515 -10.704 1.00 7.39 365 PHE B O 1
ATOM 2850 N N . ASN B 2 8 ? 18.123 -7.148 -10.151 1.00 9.33 366 ASN B N 1
ATOM 2851 C CA . ASN B 2 8 ? 18.226 -7.648 -8.785 1.00 8.96 366 ASN B CA 1
ATOM 2852 C C . ASN B 2 8 ? 17.942 -6.566 -7.742 1.00 9.45 366 ASN B C 1
ATOM 2853 O O . ASN B 2 8 ? 18.440 -6.615 -6.617 1.00 9.42 366 ASN B O 1
ATOM 2858 N N . ARG B 2 9 ? 17.140 -5.582 -8.138 1.00 8.63 367 ARG B N 1
ATOM 2859 C CA . ARG B 2 9 ? 16.706 -4.490 -7.268 1.00 10.95 367 ARG B CA 1
ATOM 2860 C C . ARG B 2 9 ? 15.261 -4.240 -7.682 1.00 9.11 367 ARG B C 1
ATOM 2861 O O . ARG B 2 9 ? 14.849 -4.653 -8.769 1.00 8.58 367 ARG B O 1
ATOM 2869 N N . PRO B 2 10 ? 14.467 -3.570 -6.831 1.00 8.85 368 PRO B N 1
ATOM 2870 C CA . PRO B 2 10 ? 13.073 -3.309 -7.202 1.00 7.82 368 PRO B CA 1
ATOM 2871 C C . PRO B 2 10 ? 12.972 -2.713 -8.601 1.00 9.34 368 PRO B C 1
ATOM 2872 O O . PRO B 2 10 ? 13.755 -1.838 -8.971 1.00 8.89 368 PRO B O 1
ATOM 2876 N N . PHE B 2 11 ? 12.000 -3.194 -9.370 1.00 8.00 369 PHE B N 1
ATOM 2877 C CA . PHE B 2 11 ? 11.821 -2.726 -10.737 1.00 7.24 369 PHE B CA 1
ATOM 2878 C C . PHE B 2 11 ? 10.350 -2.631 -11.107 1.00 8.09 369 PHE B C 1
ATOM 2879 O O . PHE B 2 11 ? 9.498 -3.181 -10.420 1.00 7.97 369 PHE B O 1
ATOM 2887 N N . LEU B 2 12 ? 10.059 -1.922 -12.193 1.00 8.38 370 LEU B N 1
ATOM 2888 C CA . LEU B 2 12 ? 8.686 -1.771 -12.658 1.00 7.77 370 LEU B CA 1
ATOM 2889 C C . LEU B 2 12 ? 8.436 -2.659 -13.864 1.00 7.64 370 LEU B C 1
ATOM 2890 O O . LEU B 2 12 ? 9.358 -2.979 -14.615 1.00 7.84 370 LEU B O 1
ATOM 2895 N N . MET B 2 13 ? 7.186 -3.063 -14.038 1.00 6.83 371 MET B N 1
ATOM 2896 C CA . MET B 2 13 ? 6.810 -3.871 -15.185 1.00 5.82 371 MET B CA 1
ATOM 2897 C C . MET B 2 13 ? 5.551 -3.305 -15.819 1.00 6.03 371 MET B C 1
ATOM 2898 O O . MET B 2 13 ? 4.584 -2.988 -15.124 1.00 7.49 371 MET B O 1
ATOM 2903 N N . PHE B 2 14 ? 5.584 -3.163 -17.141 1.00 7.76 372 PHE B N 1
ATOM 2904 C CA . PHE B 2 14 ? 4.439 -2.698 -17.915 1.00 7.01 372 PHE B CA 1
ATOM 2905 C C . PHE B 2 14 ? 4.114 -3.797 -18.911 1.00 7.25 372 PHE B C 1
ATOM 2906 O O . PHE B 2 14 ? 5.017 -4.443 -19.439 1.00 8.43 372 PHE B O 1
ATOM 2914 N N . ILE B 2 15 ? 2.829 -4.017 -19.154 1.00 6.87 373 ILE B N 1
ATOM 2915 C CA . ILE B 2 15 ? 2.410 -4.952 -20.194 1.00 5.63 373 ILE B CA 1
ATOM 2916 C C . ILE B 2 15 ? 1.593 -4.034 -21.094 1.00 8.30 373 ILE B C 1
ATOM 2917 O O . ILE B 2 15 ? 0.558 -3.510 -20.684 1.00 7.36 373 ILE B O 1
ATOM 2922 N N . VAL B 2 16 ? 2.074 -3.811 -22.312 1.00 9.06 374 VAL B N 1
ATOM 2923 C CA . VAL B 2 16 ? 1.395 -2.902 -23.223 1.00 10.30 374 VAL B CA 1
ATOM 2924 C C . VAL B 2 16 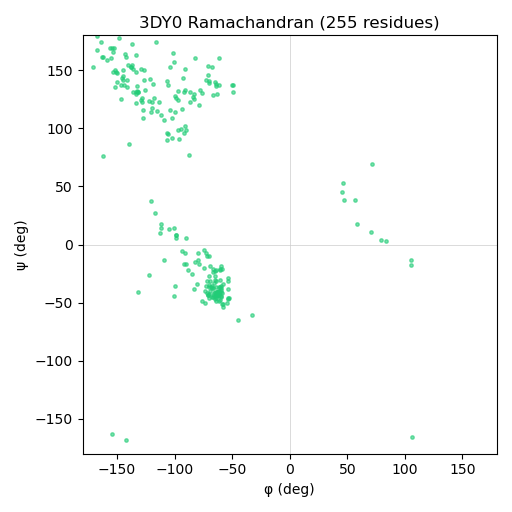? 1.053 -3.471 -24.592 1.00 10.48 374 VAL B C 1
ATOM 2925 O O . VAL B 2 16 ? 1.739 -4.351 -25.113 1.00 10.73 374 VAL B O 1
ATOM 2929 N N . ASP B 2 17 ? -0.029 -2.943 -25.158 1.00 13.45 375 ASP B N 1
ATOM 2930 C CA . ASP B 2 17 ? -0.511 -3.315 -26.485 1.00 16.91 375 ASP B CA 1
ATOM 2931 C C . ASP B 2 17 ? -1.460 -2.196 -26.920 1.00 18.35 375 ASP B C 1
ATOM 2932 O O . ASP B 2 17 ? -2.680 -2.354 -26.885 1.00 20.47 375 ASP B O 1
ATOM 2937 N N . ASN B 2 18 ? -0.892 -1.061 -27.316 1.00 20.00 376 ASN B N 1
ATOM 2938 C CA . ASN B 2 18 ? -1.685 0.100 -27.725 1.00 21.32 376 ASN B CA 1
ATOM 2939 C C . ASN B 2 18 ? -2.601 0.532 -26.581 1.00 21.28 376 ASN B C 1
ATOM 2940 O O . ASN B 2 18 ? -3.579 1.249 -26.783 1.00 25.75 376 ASN B O 1
ATOM 2945 N N . ASN B 2 19 ? -2.265 0.069 -25.383 1.00 19.47 377 ASN B N 1
ATOM 2946 C CA . ASN B 2 19 ? -2.992 0.368 -24.149 1.00 15.02 377 ASN B CA 1
ATOM 2947 C C . ASN B 2 19 ? -2.120 -0.185 -23.039 1.00 12.93 377 ASN B C 1
ATOM 2948 O O . ASN B 2 19 ? -1.357 -1.122 -23.267 1.00 11.71 377 ASN B O 1
ATOM 2953 N N . ILE B 2 20 ? -2.217 0.391 -21.847 1.00 11.19 378 ILE B N 1
ATOM 2954 C CA . ILE B 2 20 ? -1.448 -0.126 -20.718 1.00 9.58 378 ILE B CA 1
ATOM 2955 C C . ILE B 2 20 ? -2.361 -1.165 -20.071 1.00 9.85 378 ILE B C 1
ATOM 2956 O O . ILE B 2 20 ? -3.266 -0.830 -19.298 1.00 11.65 378 ILE B O 1
ATOM 2961 N N . LEU B 2 21 ? -2.130 -2.430 -20.404 1.00 8.57 379 LEU B N 1
ATOM 2962 C CA . LEU B 2 21 ? -2.949 -3.518 -19.890 1.00 7.70 379 LEU B CA 1
ATOM 2963 C C . LEU B 2 21 ? -2.712 -3.773 -18.411 1.00 8.12 379 LEU B C 1
ATOM 2964 O O . LEU B 2 21 ? -3.658 -3.977 -17.651 1.00 8.05 379 LEU B O 1
ATOM 2969 N N . PHE B 2 22 ? -1.445 -3.761 -18.011 1.00 7.27 380 PHE B N 1
ATOM 2970 C CA . PHE B 2 22 ? -1.070 -3.998 -16.618 1.00 7.73 380 PHE B CA 1
ATOM 2971 C C . PHE B 2 22 ? 0.134 -3.147 -16.274 1.00 7.20 380 PHE B C 1
ATOM 2972 O O . PHE B 2 22 ? 0.955 -2.846 -17.141 1.00 6.21 380 PHE B O 1
ATOM 2980 N N . LEU B 2 23 ? 0.234 -2.765 -15.003 1.00 7.41 381 LEU B N 1
ATOM 2981 C CA . LEU B 2 23 ? 1.345 -1.957 -14.514 1.00 7.03 381 LEU B CA 1
ATOM 2982 C C . LEU B 2 23 ? 1.645 -2.376 -13.088 1.00 7.76 381 LEU B C 1
ATOM 2983 O O . LEU B 2 23 ? 0.726 -2.585 -12.292 1.00 7.31 381 LEU B O 1
ATOM 2988 N N . GLY B 2 24 ? 2.926 -2.504 -12.761 1.00 7.20 382 GLY B N 1
ATOM 2989 C CA . GLY B 2 24 ? 3.270 -2.882 -11.405 1.00 9.00 382 GLY B CA 1
ATOM 2990 C C . GLY B 2 24 ? 4.709 -2.640 -10.998 1.00 8.15 382 GLY B C 1
ATOM 2991 O O . GLY B 2 24 ? 5.558 -2.240 -11.802 1.00 7.84 382 GLY B O 1
ATOM 2992 N N . LYS B 2 25 ? 4.968 -2.877 -9.718 1.00 7.48 383 LYS B N 1
ATOM 2993 C CA . LYS B 2 25 ? 6.299 -2.737 -9.156 1.00 6.42 383 LYS B CA 1
ATOM 2994 C C . LYS B 2 25 ? 6.637 -4.021 -8.417 1.00 8.19 383 LYS B C 1
ATOM 2995 O O . LYS B 2 25 ? 5.890 -4.452 -7.534 1.00 8.87 383 LYS B O 1
ATOM 3001 N N . VAL B 2 26 ? 7.741 -4.650 -8.809 1.00 8.13 384 VAL B N 1
ATOM 3002 C CA . VAL B 2 26 ? 8.198 -5.871 -8.158 1.00 8.64 384 VAL B CA 1
ATOM 3003 C C . VAL B 2 26 ? 9.196 -5.409 -7.108 1.00 9.42 384 VAL B C 1
ATOM 3004 O O . VAL B 2 26 ? 10.352 -5.116 -7.410 1.00 10.01 384 VAL B O 1
ATOM 3008 N N . ASN B 2 27 ? 8.728 -5.334 -5.869 1.00 11.50 385 ASN B N 1
ATOM 3009 C CA . ASN B 2 27 ? 9.551 -4.874 -4.760 1.00 11.78 385 ASN B CA 1
ATOM 3010 C C . ASN B 2 27 ? 10.085 -6.051 -3.961 1.00 13.43 385 ASN B C 1
ATOM 3011 O O . ASN B 2 27 ? 11.215 -6.024 -3.464 1.00 13.81 385 ASN B O 1
ATOM 3016 N N . ARG B 2 28 ? 9.256 -7.084 -3.853 1.00 13.24 386 ARG B N 1
ATOM 3017 C CA . ARG B 2 28 ? 9.590 -8.279 -3.097 1.00 17.24 386 ARG B CA 1
ATOM 3018 C C . ARG B 2 28 ? 9.122 -9.528 -3.839 1.00 17.46 386 ARG B C 1
ATOM 3019 O O . ARG B 2 28 ? 8.017 -10.019 -3.609 1.00 17.19 386 ARG B O 1
ATOM 3027 N N . PRO B 2 29 ? 9.951 -10.046 -4.755 1.00 16.97 387 PRO B N 1
ATOM 3028 C CA . PRO B 2 29 ? 9.585 -11.247 -5.507 1.00 19.20 387 PRO B CA 1
ATOM 3029 C C . PRO B 2 29 ? 9.525 -12.451 -4.567 1.00 20.12 387 PRO B C 1
ATOM 3030 O O . PRO B 2 29 ? 8.533 -13.203 -4.636 1.00 21.36 387 PRO B O 1
#

InterPro domains:
  IPR000215 Serpin family [PTHR11461] (43-406)
  IPR023795 Serpin, conserved site [PS00284] (382-392)
  IPR023796 Serpin domain [PF00079] (45-406)
  IPR023796 Serpin domain [SM00093] (50-406)
  IPR036186 Serpin superfamily [SSF56574] (3-406)
  IPR042178 Serpin superfamily, domain 1 [G3DSA:3.30.497.10] (47-357)
  IPR042185 Serpin superfamily, domain 2 [G3DSA:2.30.39.10] (209-406)

CATH classification: 3.30.497.10 (+1 more: 2.30.39.10)